Protein AF-A0A968P3X3-F1 (afdb_monomer_lite)

Structure (mmCIF, N/CA/C/O backbone):
data_AF-A0A968P3X3-F1
#
_entry.id   AF-A0A968P3X3-F1
#
loop_
_atom_site.group_PDB
_atom_site.id
_atom_site.type_symbol
_atom_site.label_atom_id
_atom_site.label_alt_id
_atom_site.label_comp_id
_atom_site.label_asym_id
_atom_site.label_entity_id
_atom_site.label_seq_id
_atom_site.pdbx_PDB_ins_code
_atom_site.Cartn_x
_atom_site.Cartn_y
_atom_site.Cartn_z
_atom_site.occupancy
_atom_site.B_iso_or_equiv
_atom_site.auth_seq_id
_atom_site.auth_comp_id
_atom_site.auth_asym_id
_atom_site.auth_atom_id
_atom_site.pdbx_PDB_model_num
ATOM 1 N N . MET A 1 1 ? -4.014 24.796 25.580 1.00 29.20 1 MET A N 1
ATOM 2 C CA . MET A 1 1 ? -2.713 25.352 26.048 1.00 29.20 1 MET A CA 1
ATOM 3 C C . MET A 1 1 ? -1.523 24.378 25.954 1.00 29.20 1 MET A C 1
ATOM 5 O O . MET A 1 1 ? -0.439 24.842 25.627 1.00 29.20 1 MET A O 1
ATOM 9 N N . LYS A 1 2 ? -1.678 23.054 26.153 1.00 25.55 2 LYS A N 1
ATOM 10 C CA . LYS A 1 2 ? -0.578 22.064 26.006 1.00 25.55 2 LYS A CA 1
ATOM 11 C C . LYS A 1 2 ? -0.037 21.890 24.564 1.00 25.55 2 LYS A C 1
ATOM 13 O O . LYS A 1 2 ? 1.116 21.506 24.402 1.00 25.55 2 LYS A O 1
ATOM 18 N N . LEU A 1 3 ? -0.814 22.246 23.532 1.00 26.03 3 LEU A N 1
ATOM 19 C CA . LEU A 1 3 ? -0.438 22.120 22.111 1.00 26.03 3 LEU A CA 1
ATOM 20 C C . LEU A 1 3 ? 0.582 23.180 21.625 1.00 26.03 3 LEU A C 1
ATOM 22 O O . LEU A 1 3 ? 1.377 22.905 20.737 1.00 26.03 3 LEU A O 1
ATOM 26 N N . MET A 1 4 ? 0.624 24.374 22.236 1.00 26.39 4 MET A N 1
ATOM 27 C CA . MET A 1 4 ? 1.489 25.488 21.788 1.00 26.39 4 MET A CA 1
ATOM 28 C C . MET A 1 4 ? 2.946 25.408 22.277 1.00 26.39 4 MET A C 1
ATOM 30 O O . MET A 1 4 ? 3.811 26.119 21.766 1.00 26.39 4 MET A O 1
ATOM 34 N N . ALA A 1 5 ? 3.244 24.560 23.266 1.00 27.91 5 ALA A N 1
ATOM 35 C CA . ALA A 1 5 ? 4.588 24.457 23.840 1.00 27.91 5 ALA A CA 1
ATOM 36 C C . ALA A 1 5 ? 5.529 23.532 23.041 1.00 27.91 5 ALA A C 1
ATOM 38 O O . ALA A 1 5 ? 6.745 23.649 23.173 1.00 27.91 5 ALA A O 1
ATOM 39 N N . LYS A 1 6 ? 4.998 22.647 22.181 1.00 31.48 6 LYS A N 1
ATOM 40 C CA . LYS A 1 6 ? 5.798 21.704 21.372 1.00 31.48 6 LYS A CA 1
ATOM 41 C C . LYS A 1 6 ? 6.185 22.247 19.982 1.00 31.48 6 LYS A C 1
ATOM 43 O O . LYS A 1 6 ? 7.176 21.802 19.415 1.00 31.48 6 LYS A O 1
ATOM 48 N N . THR A 1 7 ? 5.484 23.256 19.464 1.00 28.34 7 THR A N 1
ATOM 49 C CA . THR A 1 7 ? 5.625 23.775 18.085 1.00 28.34 7 THR A CA 1
ATOM 50 C C . THR A 1 7 ? 6.788 24.761 17.888 1.00 28.34 7 THR A C 1
ATOM 52 O O . THR A 1 7 ? 7.249 24.966 16.768 1.00 28.34 7 THR A O 1
ATOM 55 N N . LYS A 1 8 ? 7.320 25.356 18.967 1.00 26.55 8 LYS A N 1
ATOM 56 C CA . LYS A 1 8 ? 8.368 26.396 18.888 1.00 26.55 8 LYS A CA 1
ATOM 57 C C . LYS A 1 8 ? 9.772 25.885 18.535 1.00 26.55 8 LYS A C 1
ATOM 59 O O . LYS A 1 8 ? 10.577 26.674 18.054 1.00 26.55 8 LYS A O 1
ATOM 64 N N . ASN A 1 9 ? 10.064 24.594 18.707 1.00 30.27 9 ASN A N 1
ATOM 65 C CA . ASN A 1 9 ? 11.388 24.031 18.394 1.00 30.27 9 ASN A CA 1
ATOM 66 C C . ASN A 1 9 ? 11.574 23.650 16.911 1.00 30.27 9 ASN A C 1
ATOM 68 O O . ASN A 1 9 ? 12.706 23.448 16.481 1.00 30.27 9 ASN A O 1
ATOM 72 N N . LEU A 1 10 ? 10.497 23.593 16.118 1.00 28.67 10 LEU A N 1
ATOM 73 C CA . LEU A 1 10 ? 10.542 23.211 14.698 1.00 28.67 10 LEU A CA 1
ATOM 74 C C . LEU A 1 10 ? 10.865 24.404 13.771 1.00 28.67 10 LEU A C 1
ATOM 76 O O . LEU A 1 10 ? 11.484 24.244 12.723 1.00 28.67 10 LEU A O 1
ATOM 80 N N . ILE A 1 11 ? 10.486 25.618 14.184 1.00 30.67 11 ILE A N 1
ATOM 81 C CA . ILE A 1 11 ? 10.558 26.852 13.378 1.00 30.67 11 ILE A CA 1
ATOM 82 C C . ILE A 1 11 ? 12.001 27.383 13.264 1.00 30.67 11 ILE A C 1
ATOM 84 O O . ILE A 1 11 ? 12.372 27.979 12.256 1.00 30.67 11 ILE A O 1
ATOM 88 N N . SER A 1 12 ? 12.856 27.094 14.246 1.00 27.92 12 SER A N 1
ATOM 89 C CA . SER A 1 12 ? 14.247 27.570 14.288 1.00 27.92 12 SER A CA 1
ATOM 90 C C . SER A 1 12 ? 15.188 26.848 13.311 1.00 27.92 12 SER A C 1
ATOM 92 O O . SER A 1 12 ? 16.281 27.339 13.046 1.00 27.92 12 SER A O 1
ATOM 94 N N . ILE A 1 13 ? 14.779 25.695 12.767 1.00 30.72 13 ILE A N 1
ATOM 95 C CA . ILE A 1 13 ? 15.605 24.855 11.877 1.00 30.72 13 ILE A CA 1
ATOM 96 C C . ILE A 1 13 ? 15.323 25.156 10.389 1.00 30.72 13 ILE A C 1
ATOM 98 O O . ILE A 1 13 ? 16.181 24.941 9.537 1.00 30.72 13 ILE A O 1
ATOM 102 N N . LEU A 1 14 ? 14.160 25.736 10.070 1.00 27.94 14 LEU A N 1
ATOM 103 C CA . LEU A 1 14 ? 13.704 26.002 8.696 1.00 27.94 14 LEU A CA 1
ATOM 104 C C . LEU A 1 14 ? 14.182 27.348 8.112 1.00 27.94 14 LEU A C 1
ATOM 106 O O . LEU A 1 14 ? 14.112 27.553 6.903 1.00 27.94 14 LEU A O 1
ATOM 110 N N . GLY A 1 15 ? 14.721 28.251 8.937 1.00 26.06 15 GLY A N 1
ATOM 111 C CA . GLY A 1 15 ? 15.102 29.613 8.531 1.00 26.06 15 GLY A CA 1
ATOM 112 C C . GLY A 1 15 ? 16.437 29.769 7.786 1.00 26.06 15 GLY A C 1
ATOM 113 O O . GLY A 1 15 ? 16.803 30.892 7.457 1.00 26.06 15 GLY A O 1
ATOM 114 N N . ILE A 1 16 ? 17.189 28.693 7.524 1.00 26.80 16 ILE A N 1
ATOM 115 C CA . ILE A 1 16 ? 18.586 28.790 7.040 1.00 26.80 16 ILE A CA 1
ATOM 116 C C . ILE A 1 16 ? 18.739 28.525 5.522 1.00 26.80 16 ILE A C 1
ATOM 118 O O . ILE A 1 16 ? 19.801 28.779 4.960 1.00 26.80 16 ILE A O 1
ATOM 122 N N . CYS A 1 17 ? 17.694 28.102 4.800 1.00 24.89 17 CYS A N 1
ATOM 123 C CA . CYS A 1 17 ? 17.842 27.649 3.402 1.00 24.89 17 CYS A CA 1
ATOM 124 C C . CYS A 1 17 ? 17.421 28.625 2.286 1.00 24.89 17 CYS A C 1
ATOM 126 O O . CYS A 1 17 ? 17.538 28.262 1.118 1.00 24.89 17 CYS A O 1
ATOM 128 N N . LEU A 1 18 ? 16.967 29.848 2.573 1.00 28.47 18 LEU A N 1
ATOM 129 C CA . LEU A 1 18 ? 16.411 30.738 1.542 1.00 28.47 18 LEU A CA 1
ATOM 130 C C . LEU A 1 18 ? 17.135 32.080 1.466 1.00 28.47 18 LEU A C 1
ATOM 132 O O . LEU A 1 18 ? 16.742 33.042 2.109 1.00 28.47 18 LEU A O 1
ATOM 136 N N . CYS A 1 19 ? 18.176 32.134 0.635 1.00 24.89 19 CYS A N 1
ATOM 137 C CA . CYS A 1 19 ? 18.715 33.369 0.062 1.00 24.89 19 CYS A CA 1
ATOM 138 C C . CYS A 1 19 ? 19.560 33.015 -1.169 1.00 24.89 19 CYS A C 1
ATOM 140 O O . CYS A 1 19 ? 20.737 32.707 -1.004 1.00 24.89 19 CYS A O 1
ATOM 142 N N . SER A 1 20 ? 18.994 33.034 -2.388 1.00 28.23 20 SER A N 1
ATOM 143 C CA . SER A 1 20 ? 19.762 33.206 -3.641 1.00 28.23 20 SER A CA 1
ATOM 144 C C . SER A 1 20 ? 18.899 33.468 -4.894 1.00 28.23 20 SER A C 1
ATOM 146 O O . SER A 1 20 ? 18.450 32.540 -5.555 1.00 28.23 20 SER A O 1
ATOM 148 N N . VAL A 1 21 ? 18.859 34.753 -5.268 1.00 31.36 21 VAL A N 1
ATOM 149 C CA . VAL A 1 21 ? 19.080 35.303 -6.627 1.00 31.36 21 VAL A CA 1
ATOM 150 C C . VAL A 1 21 ? 17.912 35.375 -7.634 1.00 31.36 21 VAL A C 1
ATOM 152 O O . VAL A 1 21 ? 17.227 34.413 -7.957 1.00 31.36 21 VAL A O 1
ATOM 155 N N . ALA A 1 22 ? 17.785 36.586 -8.190 1.00 33.53 22 ALA A N 1
ATOM 156 C CA . ALA A 1 22 ? 16.725 37.129 -9.034 1.00 33.53 22 ALA A CA 1
ATOM 157 C C . ALA A 1 22 ? 17.089 37.268 -10.540 1.00 33.53 22 ALA A C 1
ATOM 159 O O . ALA A 1 22 ? 18.263 37.340 -10.891 1.00 33.53 22 ALA A O 1
ATOM 160 N N . GLY A 1 23 ? 16.057 37.452 -11.391 1.00 41.75 23 GLY A N 1
ATOM 161 C CA . GLY A 1 23 ? 16.029 38.397 -12.539 1.00 41.75 23 GLY A CA 1
ATOM 162 C C . GLY A 1 23 ? 16.369 37.922 -13.977 1.00 41.75 23 GLY A C 1
ATOM 163 O O . GLY A 1 23 ? 17.431 37.352 -14.209 1.00 41.75 23 GLY A O 1
ATOM 164 N N . ALA A 1 24 ? 15.485 38.199 -14.965 1.00 34.88 24 ALA A N 1
ATOM 165 C CA . ALA A 1 24 ? 15.772 38.821 -16.294 1.00 34.88 24 ALA A CA 1
ATOM 166 C C . ALA A 1 24 ? 14.557 38.819 -17.275 1.00 34.88 24 ALA A C 1
ATOM 168 O O . ALA A 1 24 ? 13.606 38.066 -17.081 1.00 34.88 24 ALA A O 1
ATOM 169 N N . GLN A 1 25 ? 14.622 39.693 -18.298 1.00 41.81 25 GLN A N 1
ATOM 170 C CA . GLN A 1 25 ? 13.571 40.218 -19.200 1.00 41.81 25 GLN A CA 1
ATOM 171 C C . GLN A 1 25 ? 13.428 39.499 -20.574 1.00 41.81 25 GLN A C 1
ATOM 173 O O . GLN A 1 25 ? 14.144 38.559 -20.883 1.00 41.81 25 GLN A O 1
ATOM 178 N N . THR A 1 26 ? 12.484 39.963 -21.408 1.00 38.75 26 THR A N 1
ATOM 179 C CA . THR A 1 26 ? 11.891 39.340 -22.617 1.00 38.75 26 THR A CA 1
ATOM 180 C C . THR A 1 26 ? 12.707 39.370 -23.929 1.00 38.75 26 THR A C 1
ATOM 182 O O . THR A 1 26 ? 12.153 39.058 -24.979 1.00 38.75 26 THR A O 1
ATOM 185 N N . SER A 1 27 ? 13.995 39.724 -23.931 1.00 46.78 27 SER A N 1
ATOM 186 C CA . SER A 1 27 ? 14.809 39.864 -25.162 1.00 46.78 27 SER A CA 1
ATOM 187 C C . SER A 1 27 ? 15.401 38.559 -25.722 1.00 46.78 27 SER A C 1
ATOM 189 O O . SER A 1 27 ? 16.080 38.584 -26.746 1.00 46.78 27 SER A O 1
ATOM 191 N N . ASP A 1 28 ? 15.178 37.418 -25.068 1.00 47.56 28 ASP A N 1
ATOM 192 C CA . ASP A 1 28 ? 16.050 36.245 -25.232 1.00 47.56 28 ASP A CA 1
ATOM 193 C C . ASP A 1 28 ? 15.560 35.191 -26.251 1.00 47.56 28 ASP A C 1
ATOM 195 O O . ASP A 1 28 ? 16.259 34.206 -26.483 1.00 47.56 28 ASP A O 1
ATOM 199 N N . PHE A 1 29 ? 14.410 35.387 -26.911 1.00 47.78 29 PHE A N 1
ATOM 200 C CA . PHE A 1 29 ? 13.773 34.363 -27.769 1.00 47.78 29 PHE A CA 1
ATOM 201 C C . PHE A 1 29 ? 13.954 34.534 -29.288 1.00 47.78 29 PHE A C 1
ATOM 203 O O . PHE A 1 29 ? 13.473 33.699 -30.051 1.00 47.78 29 PHE A O 1
ATOM 210 N N . THR A 1 30 ? 14.648 35.570 -29.756 1.00 53.41 30 THR A N 1
ATOM 211 C CA . THR A 1 30 ? 14.943 35.757 -31.188 1.00 53.41 30 THR A CA 1
ATOM 212 C C . THR A 1 30 ? 16.361 35.291 -31.534 1.00 53.41 30 THR A C 1
ATOM 214 O O . THR A 1 30 ? 17.272 35.516 -30.723 1.00 53.41 30 THR A O 1
ATOM 217 N N . PRO A 1 31 ? 16.579 34.656 -32.709 1.00 48.97 31 PRO A N 1
ATOM 218 C CA . PRO A 1 31 ? 17.920 34.432 -33.241 1.00 48.97 31 PRO A CA 1
ATOM 219 C C . PRO A 1 31 ? 18.643 35.769 -33.366 1.00 48.97 31 PRO A C 1
ATOM 221 O O . PRO A 1 31 ? 18.034 36.770 -33.752 1.00 48.97 31 PRO A O 1
ATOM 224 N N . LYS A 1 32 ? 19.918 35.802 -32.999 1.00 76.12 32 LYS A N 1
ATOM 225 C CA . LYS A 1 32 ? 20.750 36.993 -33.177 1.00 76.12 32 LYS A CA 1
ATOM 226 C C . LYS A 1 32 ? 21.296 37.021 -34.603 1.00 76.12 32 LYS A C 1
ATOM 228 O O . LYS A 1 32 ? 21.508 35.973 -35.208 1.00 76.12 32 LYS A O 1
ATOM 233 N N . ASP A 1 33 ? 21.546 38.214 -35.135 1.00 63.03 33 ASP A N 1
ATOM 234 C CA . ASP A 1 33 ? 22.160 38.350 -36.459 1.00 63.03 33 ASP A CA 1
ATOM 235 C C . ASP A 1 33 ? 23.529 37.652 -36.491 1.00 63.03 33 ASP A C 1
ATOM 237 O O . ASP A 1 33 ? 24.383 37.895 -35.635 1.00 63.03 33 ASP A O 1
ATOM 241 N N . GLY A 1 34 ? 23.717 36.767 -37.476 1.00 67.75 34 GLY A N 1
ATOM 242 C CA . GLY A 1 34 ? 24.931 35.961 -37.644 1.00 67.75 34 GLY A CA 1
ATOM 243 C C . GLY A 1 34 ? 25.016 34.706 -36.765 1.00 67.75 34 GLY A C 1
ATOM 244 O O . GLY A 1 34 ? 26.003 33.984 -36.867 1.00 67.75 34 GLY A O 1
ATOM 245 N N . GLU A 1 35 ? 24.010 34.427 -35.929 1.00 61.94 35 GLU A N 1
ATOM 246 C CA . GLU A 1 35 ? 23.937 33.194 -35.134 1.00 61.94 35 GLU A CA 1
ATOM 247 C C . GLU A 1 35 ? 23.665 31.999 -36.061 1.00 61.94 35 GLU A C 1
ATOM 249 O O . GLU A 1 35 ? 22.696 31.991 -36.827 1.00 61.94 35 GLU A O 1
ATOM 254 N N . THR A 1 36 ? 24.521 30.977 -36.007 1.00 69.50 36 THR A N 1
ATOM 255 C CA . THR A 1 36 ? 24.268 29.728 -36.736 1.00 69.50 36 THR A CA 1
ATOM 256 C C . THR A 1 36 ? 23.123 28.955 -36.076 1.00 69.50 36 THR A C 1
ATOM 258 O O . THR A 1 36 ? 22.856 29.090 -34.880 1.00 69.50 36 THR A O 1
ATOM 261 N N . LEU A 1 37 ? 22.443 28.090 -36.836 1.00 44.25 37 LEU A N 1
ATOM 262 C CA . LEU A 1 37 ? 21.302 27.315 -36.325 1.00 44.25 37 LEU A CA 1
ATOM 263 C C . LEU A 1 37 ? 21.666 26.490 -35.071 1.00 44.25 37 LEU A C 1
ATOM 265 O O . LEU A 1 37 ? 20.852 26.340 -34.160 1.00 44.25 37 LEU A O 1
ATOM 269 N N . LYS A 1 38 ? 22.908 25.998 -34.994 1.00 52.53 38 LYS A N 1
ATOM 270 C CA . LYS A 1 38 ? 23.425 25.228 -33.857 1.00 52.53 38 LYS A CA 1
ATOM 271 C C . LYS A 1 38 ? 23.528 26.074 -32.581 1.00 52.53 38 LYS A C 1
ATOM 273 O O . LYS A 1 38 ? 23.023 25.670 -31.539 1.00 52.53 38 LYS A O 1
ATOM 278 N N . GLU A 1 39 ? 24.099 27.271 -32.681 1.00 61.31 39 GLU A N 1
ATOM 279 C CA . GLU A 1 39 ? 24.299 28.185 -31.545 1.00 61.31 39 GLU A CA 1
ATOM 280 C C . GLU A 1 39 ? 22.970 28.684 -30.959 1.00 61.31 39 GLU A C 1
ATOM 282 O O . GLU A 1 39 ? 22.815 28.768 -29.738 1.00 61.31 39 GLU A O 1
ATOM 287 N N . PHE A 1 40 ? 21.976 28.927 -31.820 1.00 55.28 40 PHE A N 1
ATOM 288 C CA . PHE A 1 40 ? 20.626 29.294 -31.391 1.00 55.28 40 PHE A CA 1
ATOM 289 C C . PHE A 1 40 ? 19.944 28.176 -30.584 1.00 55.28 40 PHE A C 1
ATOM 291 O O . PHE A 1 40 ? 19.268 28.439 -29.584 1.00 55.28 40 PHE A O 1
ATOM 298 N N . THR A 1 41 ? 20.152 26.922 -30.990 1.00 48.94 41 THR A N 1
ATOM 299 C CA . THR A 1 41 ? 19.518 25.750 -30.369 1.00 48.94 41 THR A CA 1
ATOM 300 C C . THR A 1 41 ? 20.113 25.463 -28.982 1.00 48.94 41 THR A C 1
ATOM 302 O O . THR A 1 41 ? 19.363 25.310 -28.015 1.00 48.94 41 THR A O 1
ATOM 305 N N . ASP A 1 42 ? 21.442 25.532 -28.840 1.00 61.44 42 ASP A N 1
ATOM 306 C CA . ASP A 1 42 ? 22.152 25.343 -27.560 1.00 61.44 42 ASP A CA 1
ATOM 307 C C . ASP A 1 42 ? 21.765 26.412 -26.505 1.00 61.44 42 ASP A C 1
ATOM 309 O O . ASP A 1 42 ? 21.684 26.159 -25.293 1.00 61.44 42 ASP A O 1
ATOM 313 N N . ARG A 1 43 ? 21.459 27.635 -26.956 1.00 71.62 43 ARG A N 1
ATOM 314 C CA . ARG A 1 43 ? 21.023 28.752 -26.101 1.00 71.62 43 ARG A CA 1
ATOM 315 C C . ARG A 1 43 ? 19.601 28.573 -25.559 1.00 71.62 43 ARG A C 1
ATOM 317 O O . ARG A 1 43 ? 19.332 28.901 -24.398 1.00 71.62 43 ARG A O 1
ATOM 324 N N . LEU A 1 44 ? 18.684 28.047 -26.367 1.00 51.72 44 LEU A N 1
ATOM 325 C CA . LEU A 1 44 ? 17.304 27.797 -25.939 1.00 51.72 44 LEU A CA 1
ATOM 326 C C . LEU A 1 44 ? 17.222 26.672 -24.896 1.00 51.72 44 LEU A C 1
ATOM 328 O O . LEU A 1 44 ? 16.481 26.798 -23.915 1.00 51.72 44 LEU A O 1
ATOM 332 N N . GLU A 1 45 ? 18.024 25.615 -25.046 1.00 53.88 45 GLU A N 1
ATOM 333 C CA . GLU A 1 45 ? 18.028 24.480 -24.113 1.00 53.88 45 GLU A CA 1
ATOM 334 C C . GLU A 1 45 ? 18.535 24.843 -22.709 1.00 53.88 45 GLU A C 1
ATOM 336 O O . GLU A 1 45 ? 17.999 24.355 -21.707 1.00 53.88 45 GLU A O 1
ATOM 341 N N . SER A 1 46 ? 19.522 25.738 -22.614 1.00 58.47 46 SER A N 1
ATOM 342 C CA . SER A 1 46 ? 20.095 26.183 -21.334 1.00 58.47 46 SER A CA 1
ATOM 343 C C . SER A 1 46 ? 19.200 27.173 -20.574 1.00 58.47 46 SER A C 1
ATOM 345 O O . SER A 1 46 ? 19.186 27.182 -19.341 1.00 58.47 46 SER A O 1
ATOM 347 N N . THR A 1 47 ? 18.393 27.965 -21.284 1.00 53.78 47 THR A N 1
ATOM 348 C CA . THR A 1 47 ? 17.581 29.041 -20.687 1.00 53.78 47 THR A CA 1
ATOM 349 C C . THR A 1 47 ? 16.196 28.555 -20.223 1.00 53.78 47 THR A C 1
ATOM 351 O O . THR A 1 47 ? 15.648 29.070 -19.243 1.00 53.78 47 THR A O 1
ATOM 354 N N . GLY A 1 48 ? 15.639 27.519 -20.866 1.00 46.47 48 GLY A N 1
ATOM 355 C CA . GLY A 1 48 ? 14.278 27.027 -20.607 1.00 46.47 48 GLY A CA 1
ATOM 356 C C . GLY A 1 48 ? 14.075 26.234 -19.305 1.00 46.47 48 GLY A C 1
ATOM 357 O O . GLY A 1 48 ? 12.991 26.282 -18.725 1.00 46.47 48 GLY A O 1
ATOM 358 N N . LYS A 1 49 ? 15.090 25.520 -18.797 1.00 51.03 49 LYS A N 1
ATOM 359 C CA . LYS A 1 49 ? 14.911 24.557 -17.683 1.00 51.03 49 LYS A CA 1
ATOM 360 C C . LYS A 1 49 ? 15.054 25.152 -16.274 1.00 51.03 49 LYS A C 1
ATOM 362 O O . LYS A 1 49 ? 14.515 24.586 -15.327 1.00 51.03 49 LYS A O 1
ATOM 367 N N . ALA A 1 50 ? 15.736 26.287 -16.114 1.00 48.12 50 ALA A N 1
ATOM 368 C CA . ALA A 1 50 ? 16.117 26.799 -14.789 1.00 48.12 50 ALA A CA 1
ATOM 369 C C . ALA A 1 50 ? 15.210 27.919 -14.237 1.00 48.12 50 ALA A C 1
ATOM 371 O O . ALA A 1 50 ? 15.063 28.043 -13.024 1.00 48.12 50 ALA A O 1
ATOM 372 N N . LYS A 1 51 ? 14.579 28.736 -15.094 1.00 46.03 51 LYS A N 1
ATOM 373 C CA . LYS A 1 51 ? 13.921 29.990 -14.661 1.00 46.03 51 LYS A CA 1
ATOM 374 C C . LYS A 1 51 ? 12.397 29.919 -14.483 1.00 46.03 51 LYS A C 1
ATOM 376 O O . LYS A 1 51 ? 11.846 30.716 -13.727 1.00 46.03 51 LYS A O 1
ATOM 381 N N . ALA A 1 52 ? 11.706 28.960 -15.106 1.00 48.12 52 ALA A N 1
ATOM 382 C CA . ALA A 1 52 ? 10.237 28.890 -15.073 1.00 48.12 52 ALA A CA 1
ATOM 383 C C . ALA A 1 52 ? 9.654 28.403 -13.728 1.00 48.12 52 ALA A C 1
ATOM 385 O O . ALA A 1 52 ? 8.540 28.771 -13.367 1.00 48.12 52 ALA A O 1
ATOM 386 N N . LYS A 1 53 ? 10.401 27.599 -12.961 1.00 50.62 53 LYS A N 1
ATOM 387 C CA . LYS A 1 53 ? 9.880 26.913 -11.764 1.00 50.62 53 LYS A CA 1
ATOM 388 C C . LYS A 1 53 ? 10.054 27.702 -10.454 1.00 50.62 53 LYS A C 1
ATOM 390 O O . LYS A 1 53 ? 9.333 27.455 -9.494 1.00 50.62 53 LYS A O 1
ATOM 395 N N . ALA A 1 54 ? 10.979 28.664 -10.409 1.00 48.28 54 ALA A N 1
ATOM 396 C CA . ALA A 1 54 ? 11.297 29.419 -9.191 1.00 48.28 54 ALA A CA 1
ATOM 397 C C . ALA A 1 54 ? 10.417 30.675 -9.010 1.00 48.28 54 ALA A C 1
ATOM 399 O O . ALA A 1 54 ? 9.831 30.869 -7.948 1.00 48.28 54 ALA A O 1
ATOM 400 N N . ASN A 1 55 ? 10.234 31.479 -10.068 1.00 48.22 55 ASN A N 1
ATOM 401 C CA . ASN A 1 55 ? 9.529 32.771 -9.986 1.00 48.22 55 ASN A CA 1
ATOM 402 C C . ASN A 1 55 ? 8.001 32.659 -9.824 1.00 48.22 55 ASN A C 1
ATOM 404 O O . ASN A 1 55 ? 7.373 33.562 -9.272 1.00 48.22 55 ASN A O 1
ATOM 408 N N . ALA A 1 56 ? 7.387 31.572 -10.300 1.00 55.06 56 ALA A N 1
ATOM 409 C CA . ALA A 1 56 ? 5.953 31.338 -10.112 1.00 55.06 56 ALA A CA 1
ATOM 410 C C . ALA A 1 56 ? 5.620 31.024 -8.642 1.00 55.06 56 ALA A C 1
ATOM 412 O O . ALA A 1 56 ? 4.589 31.454 -8.129 1.00 55.06 56 ALA A O 1
ATOM 413 N N . THR A 1 57 ? 6.524 30.328 -7.953 1.00 54.00 57 THR A N 1
ATOM 414 C CA . THR A 1 57 ? 6.296 29.807 -6.603 1.00 54.00 57 THR A CA 1
ATOM 415 C C . THR A 1 57 ? 6.360 30.923 -5.556 1.00 54.00 57 THR A C 1
ATOM 417 O O . THR A 1 57 ? 5.414 31.085 -4.789 1.00 54.00 57 THR A O 1
ATOM 420 N N . GLU A 1 58 ? 7.394 31.772 -5.585 1.00 57.34 58 GLU A N 1
ATOM 421 C CA . GLU A 1 58 ? 7.603 32.847 -4.596 1.00 57.34 58 GLU A CA 1
ATOM 422 C C . GLU A 1 58 ? 6.542 33.959 -4.674 1.00 57.34 58 GLU A C 1
ATOM 424 O O . GLU A 1 58 ? 5.991 34.386 -3.656 1.00 57.34 58 GLU A O 1
ATOM 429 N N . LYS A 1 59 ? 6.179 34.391 -5.890 1.00 66.88 59 LYS A N 1
ATOM 430 C CA . LYS A 1 59 ? 5.144 35.417 -6.084 1.00 66.88 59 LYS A CA 1
ATOM 431 C C . LYS A 1 59 ? 3.756 34.905 -5.693 1.00 66.88 59 LYS A C 1
ATOM 433 O O . LYS A 1 59 ? 2.966 35.674 -5.149 1.00 66.88 59 LYS A O 1
ATOM 438 N N . SER A 1 60 ? 3.480 33.614 -5.913 1.00 67.19 60 SER A N 1
ATOM 439 C CA . SER A 1 60 ? 2.240 32.992 -5.437 1.00 67.19 60 SER A CA 1
ATOM 440 C C . SER A 1 60 ? 2.180 32.931 -3.909 1.00 67.19 60 SER A C 1
ATOM 442 O O . SER A 1 60 ? 1.118 33.162 -3.340 1.00 67.19 60 SER A O 1
ATOM 444 N N . LEU A 1 61 ? 3.315 32.690 -3.240 1.00 63.38 61 LEU A N 1
ATOM 445 C CA . LEU A 1 61 ? 3.372 32.521 -1.790 1.00 63.38 61 LEU A CA 1
ATOM 446 C C . LEU A 1 61 ? 3.133 33.849 -1.055 1.00 63.38 61 LEU A C 1
ATOM 448 O O . LEU A 1 61 ? 2.273 33.921 -0.182 1.00 63.38 61 LEU A O 1
ATOM 452 N N . ASN A 1 62 ? 3.808 34.927 -1.468 1.00 71.50 62 ASN A N 1
ATOM 453 C CA . ASN A 1 62 ? 3.642 36.247 -0.842 1.00 71.50 62 ASN A CA 1
ATOM 454 C C . ASN A 1 62 ? 2.244 36.845 -1.088 1.00 71.50 62 ASN A C 1
ATOM 456 O O . ASN A 1 62 ? 1.646 37.410 -0.175 1.00 71.50 62 ASN A O 1
ATOM 460 N N . GLN A 1 63 ? 1.677 36.662 -2.288 1.00 74.12 63 GLN A N 1
ATOM 461 C CA . GLN A 1 63 ? 0.305 37.100 -2.582 1.00 74.12 63 GLN A CA 1
ATOM 462 C C . GLN A 1 63 ? -0.753 36.301 -1.812 1.00 74.12 63 GLN A C 1
ATOM 464 O O . GLN A 1 63 ? -1.806 36.844 -1.475 1.00 74.12 63 GLN A O 1
ATOM 469 N N . LYS A 1 64 ? -0.494 35.017 -1.534 1.00 64.56 64 LYS A N 1
ATOM 470 C CA . LYS A 1 64 ? -1.346 34.205 -0.661 1.00 64.56 64 LYS A CA 1
ATOM 471 C C . LYS A 1 64 ? -1.277 34.715 0.782 1.00 64.56 64 LYS A C 1
ATOM 473 O O . LYS A 1 64 ? -2.325 35.009 1.347 1.00 64.56 64 LYS A O 1
ATOM 478 N N . LEU A 1 65 ? -0.079 34.917 1.338 1.00 66.38 65 LEU A N 1
ATOM 479 C CA . LEU A 1 65 ? 0.104 35.386 2.722 1.00 66.38 65 LEU A CA 1
ATOM 480 C C . LEU A 1 65 ? -0.608 36.723 3.014 1.00 66.38 65 LEU A C 1
ATOM 482 O O . LEU A 1 65 ? -1.258 36.851 4.050 1.00 66.38 65 LEU A O 1
ATOM 486 N N . GLU A 1 66 ? -0.564 37.697 2.097 1.00 73.06 66 GLU A N 1
ATOM 487 C CA . GLU A 1 66 ? -1.296 38.969 2.254 1.00 73.06 66 GLU A CA 1
ATOM 488 C C . GLU A 1 66 ? -2.823 38.813 2.148 1.00 73.06 66 GLU A C 1
ATOM 490 O O . GLU A 1 66 ? -3.566 39.463 2.891 1.00 73.06 66 GLU A O 1
ATOM 495 N N . LYS A 1 67 ? -3.317 37.934 1.261 1.00 68.88 67 LYS A N 1
ATOM 496 C CA . LYS A 1 67 ? -4.755 37.622 1.177 1.00 68.88 67 LYS A CA 1
ATOM 497 C C . LYS A 1 67 ? -5.266 36.990 2.465 1.00 68.88 67 LYS A C 1
ATOM 499 O O . LYS A 1 67 ? -6.335 37.354 2.934 1.00 68.88 67 LYS A O 1
ATOM 504 N N . ILE A 1 68 ? -4.481 36.100 3.058 1.00 60.19 68 ILE A N 1
ATOM 505 C CA . ILE A 1 68 ? -4.837 35.397 4.293 1.00 60.19 68 ILE A CA 1
ATOM 506 C C . ILE A 1 68 ? -4.901 36.372 5.471 1.00 60.19 68 ILE A C 1
ATOM 508 O O . ILE A 1 68 ? -5.838 36.322 6.259 1.00 60.19 68 ILE A O 1
ATOM 512 N N . ALA A 1 69 ? -3.960 37.316 5.558 1.00 63.66 69 ALA A N 1
ATOM 513 C CA . ALA A 1 69 ? -3.958 38.333 6.611 1.00 63.66 69 ALA A CA 1
ATOM 514 C C . ALA A 1 69 ? -5.157 39.303 6.545 1.00 63.66 69 ALA A C 1
ATOM 516 O O . ALA A 1 69 ? -5.413 40.026 7.508 1.00 63.66 69 ALA A O 1
ATOM 517 N N . THR A 1 70 ? -5.875 39.348 5.418 1.00 71.19 70 THR A N 1
ATOM 518 C CA . THR A 1 70 ? -6.955 40.313 5.161 1.00 71.19 70 THR A CA 1
ATOM 519 C C . THR A 1 70 ? -8.334 39.675 4.991 1.00 71.19 70 THR A C 1
ATOM 521 O O . THR A 1 70 ? -9.322 40.407 4.914 1.00 71.19 70 THR A O 1
ATOM 524 N N . GLN A 1 71 ? -8.438 38.341 4.965 1.00 58.97 71 GLN A N 1
ATOM 525 C CA . GLN A 1 71 ? -9.705 37.643 4.763 1.00 58.97 71 GLN A CA 1
ATOM 526 C C . GLN A 1 71 ? -10.446 37.469 6.105 1.00 58.97 71 GLN A C 1
ATOM 528 O O . GLN A 1 71 ? -9.939 36.798 7.002 1.00 58.97 71 GLN A O 1
ATOM 533 N N . PRO A 1 72 ? -11.635 38.073 6.288 1.00 52.84 72 PRO A N 1
ATOM 534 C CA . PRO A 1 72 ? -12.417 37.887 7.504 1.00 52.84 72 PRO A CA 1
ATOM 535 C C . PRO A 1 72 ? -12.985 36.463 7.545 1.00 52.84 72 PRO A C 1
ATOM 537 O O . PRO A 1 72 ? -13.756 36.077 6.661 1.00 52.84 72 PRO A O 1
ATOM 540 N N . SER A 1 73 ? -12.638 35.692 8.578 1.00 49.34 73 SER A N 1
ATOM 541 C CA . SER A 1 73 ? -13.223 34.375 8.831 1.00 49.34 73 SER A CA 1
ATOM 542 C C . SER A 1 73 ? -14.708 34.540 9.157 1.00 49.34 73 SER A C 1
ATOM 544 O O . SER A 1 73 ? -15.104 35.010 10.224 1.00 49.34 73 SER A O 1
ATOM 546 N N . THR A 1 74 ? -15.564 34.214 8.192 1.00 51.78 74 THR A N 1
ATOM 547 C CA . THR A 1 74 ? -17.008 34.118 8.420 1.00 51.78 74 THR A CA 1
ATOM 548 C C . THR A 1 74 ? -17.320 32.644 8.663 1.00 51.78 74 THR A C 1
ATOM 550 O O . THR A 1 74 ? -17.187 31.846 7.733 1.00 51.78 74 THR A O 1
ATOM 553 N N . PRO A 1 75 ? -17.693 32.238 9.893 1.00 48.88 75 PRO A N 1
ATOM 554 C CA . PRO A 1 75 ? -17.939 30.836 10.198 1.00 48.88 75 PRO A CA 1
ATOM 555 C C . PRO A 1 75 ? -19.166 30.365 9.414 1.00 48.88 75 PRO A C 1
ATOM 557 O O . PRO A 1 75 ? -20.305 30.722 9.718 1.00 48.88 75 PRO A O 1
ATOM 560 N N . THR A 1 76 ? -18.933 29.575 8.368 1.00 52.62 76 THR A N 1
ATOM 561 C CA . THR A 1 76 ? -19.999 29.021 7.527 1.00 52.62 76 THR A CA 1
ATOM 562 C C . THR A 1 76 ? -20.499 27.733 8.184 1.00 52.62 76 THR A C 1
ATOM 564 O O . THR A 1 76 ? -20.112 26.630 7.822 1.00 52.62 76 THR A O 1
ATOM 567 N N . ALA A 1 77 ? -21.317 27.873 9.228 1.00 49.53 77 ALA A N 1
ATOM 568 C CA . ALA A 1 77 ? -21.681 26.784 10.144 1.00 49.53 77 ALA A CA 1
ATOM 569 C C . ALA A 1 77 ? -22.783 25.818 9.643 1.00 49.53 77 ALA A C 1
ATOM 571 O O . ALA A 1 77 ? -23.398 25.130 10.451 1.00 49.53 77 ALA A O 1
ATOM 572 N N . THR A 1 78 ? -23.082 25.752 8.341 1.00 62.56 78 THR A N 1
ATOM 573 C CA . THR A 1 78 ? -24.236 24.976 7.819 1.00 62.56 78 THR A CA 1
ATOM 574 C C . THR A 1 78 ? -23.874 23.730 7.008 1.00 62.56 78 THR A C 1
ATOM 576 O O . THR A 1 78 ? -24.766 23.057 6.495 1.00 62.56 78 THR A O 1
ATOM 579 N N . GLY A 1 79 ? -22.591 23.386 6.903 1.00 72.62 79 GLY A N 1
ATOM 580 C CA . GLY A 1 79 ? -22.137 22.219 6.150 1.00 72.62 79 GLY A CA 1
ATOM 581 C C . GLY A 1 79 ? -22.011 20.921 6.973 1.00 72.62 79 GLY A C 1
ATOM 582 O O . GLY A 1 79 ? -21.931 20.942 8.206 1.00 72.62 79 GLY A O 1
ATOM 583 N N . GLY A 1 80 ? -21.985 19.773 6.280 1.00 82.31 80 GLY A N 1
ATOM 584 C CA . GLY A 1 80 ? -21.686 18.455 6.865 1.00 82.31 80 GLY A CA 1
ATOM 585 C C . GLY A 1 80 ? -20.290 18.388 7.503 1.00 82.31 80 GLY A C 1
ATOM 586 O O . GLY A 1 80 ? -19.471 19.284 7.292 1.00 82.31 80 GLY A O 1
ATOM 587 N N . PHE A 1 81 ? -20.010 17.338 8.283 1.00 85.38 81 PHE A N 1
ATOM 588 C CA . PHE A 1 81 ? -18.769 17.186 9.064 1.00 85.38 81 PHE A CA 1
ATOM 589 C C . PHE A 1 81 ? -17.500 17.551 8.275 1.00 85.38 81 PHE A C 1
ATOM 591 O O . PHE A 1 81 ? -16.792 18.485 8.656 1.00 85.38 81 PHE A O 1
ATOM 598 N N . GLY A 1 82 ? -17.274 16.905 7.124 1.00 80.44 82 GLY A N 1
ATOM 599 C CA . GLY A 1 82 ? -16.107 17.165 6.278 1.00 80.44 82 GLY A CA 1
ATOM 600 C C . GLY A 1 82 ? -15.949 18.636 5.887 1.00 80.44 82 GLY A C 1
ATOM 601 O O . GLY A 1 82 ? -14.857 19.178 5.990 1.00 80.44 82 GLY A O 1
ATOM 602 N N . SER A 1 83 ? -17.043 19.324 5.553 1.00 82.12 83 SER A N 1
ATOM 603 C CA . SER A 1 83 ? -16.993 20.749 5.193 1.00 82.12 83 SER A CA 1
ATOM 604 C C . SER A 1 83 ? -16.719 21.684 6.378 1.00 82.12 83 SER A C 1
ATOM 606 O O . SER A 1 83 ? -16.103 22.732 6.191 1.00 82.12 83 SER A O 1
ATOM 608 N N . ARG A 1 84 ? -17.122 21.321 7.608 1.00 83.88 84 ARG A N 1
ATOM 609 C CA . ARG A 1 84 ? -16.773 22.097 8.815 1.00 83.88 84 ARG A CA 1
ATOM 610 C C . ARG A 1 84 ? -15.286 21.991 9.128 1.00 83.88 84 ARG A C 1
ATOM 612 O O . ARG A 1 84 ? -14.652 23.000 9.445 1.00 83.88 84 ARG A O 1
ATOM 619 N N . ILE A 1 85 ? -14.735 20.783 9.009 1.00 82.88 85 ILE A N 1
ATOM 620 C CA . ILE A 1 85 ? -13.301 20.535 9.168 1.00 82.88 85 ILE A CA 1
ATOM 621 C C . ILE A 1 85 ? -12.520 21.224 8.052 1.00 82.88 85 ILE A C 1
ATOM 623 O O . ILE A 1 85 ? -11.562 21.924 8.347 1.00 82.88 85 ILE A O 1
ATOM 627 N N . GLU A 1 86 ? -12.943 21.106 6.794 1.00 80.25 86 GLU A N 1
ATOM 628 C CA . GLU A 1 86 ? -12.295 21.768 5.656 1.00 80.25 86 GLU A CA 1
ATOM 629 C C . GLU A 1 86 ? -12.330 23.296 5.785 1.00 80.25 86 GLU A C 1
ATOM 631 O O . GLU A 1 86 ? -11.318 23.951 5.550 1.00 80.25 86 GLU A O 1
ATOM 636 N N . GLY A 1 87 ? -13.451 23.870 6.234 1.00 81.75 87 GLY A N 1
ATOM 637 C CA . GLY A 1 87 ? -13.552 25.299 6.536 1.00 81.75 87 GLY A CA 1
ATOM 638 C C . GLY A 1 87 ? -12.599 25.720 7.656 1.00 81.75 87 GLY A C 1
ATOM 639 O O . GLY A 1 87 ? -11.844 26.674 7.494 1.00 81.75 87 GLY A O 1
ATOM 640 N N . SER A 1 88 ? -12.561 24.953 8.751 1.00 83.00 88 SER A N 1
ATOM 641 C CA . SER A 1 88 ? -11.626 25.193 9.859 1.00 83.00 88 SER A CA 1
ATOM 642 C C . SER A 1 88 ? -10.175 25.079 9.400 1.00 83.00 88 SER A C 1
ATOM 644 O O . SER A 1 88 ? -9.350 25.919 9.740 1.00 83.00 88 SER A O 1
ATOM 646 N N . LEU A 1 89 ? -9.854 24.058 8.601 1.00 81.06 89 LEU A N 1
ATOM 647 C CA . LEU A 1 89 ? -8.533 23.875 8.024 1.00 81.06 89 LEU A CA 1
ATOM 648 C C . LEU A 1 89 ? -8.201 25.062 7.131 1.00 81.06 89 LEU A C 1
ATOM 650 O O . LEU A 1 89 ? -7.157 25.650 7.343 1.00 81.06 89 LEU A O 1
ATOM 654 N N . THR A 1 90 ? -9.074 25.486 6.222 1.00 79.94 90 THR A N 1
ATOM 655 C CA . THR A 1 90 ? -8.836 26.626 5.316 1.00 79.94 90 THR A CA 1
ATOM 656 C C . THR A 1 90 ? -8.405 27.897 6.051 1.00 79.94 90 THR A C 1
ATOM 658 O O . THR A 1 90 ? -7.553 28.627 5.546 1.00 79.94 90 THR A O 1
ATOM 661 N N . ASP A 1 91 ? -8.898 28.122 7.269 1.00 79.19 91 ASP A N 1
ATOM 662 C CA . ASP A 1 91 ? -8.490 29.260 8.096 1.00 79.19 91 ASP A CA 1
ATOM 663 C C . ASP A 1 91 ? -7.053 29.125 8.658 1.00 79.19 91 ASP A C 1
ATOM 665 O O . ASP A 1 91 ? -6.370 30.129 8.873 1.00 79.19 91 ASP A O 1
ATOM 669 N N . PHE A 1 92 ? -6.553 27.900 8.867 1.00 76.50 92 PHE A N 1
ATOM 670 C CA . PHE A 1 92 ? -5.208 27.613 9.401 1.00 76.50 92 PHE A CA 1
ATOM 671 C C . PHE A 1 92 ? -4.182 27.155 8.347 1.00 76.50 92 PHE A C 1
ATOM 673 O O . PHE A 1 92 ? -2.981 27.374 8.530 1.00 76.50 92 PHE A O 1
ATOM 680 N N . LEU A 1 93 ? -4.636 26.546 7.248 1.00 73.69 93 LEU A N 1
ATOM 681 C CA . LEU A 1 93 ? -3.856 26.008 6.130 1.00 73.69 93 LEU A CA 1
ATOM 682 C C . LEU A 1 93 ? -2.854 27.002 5.561 1.00 73.69 93 LEU A C 1
ATOM 684 O O . LEU A 1 93 ? -1.708 26.611 5.401 1.00 73.69 93 LEU A O 1
ATOM 688 N N . PRO A 1 94 ? -3.176 28.290 5.383 1.00 78.00 94 PRO A N 1
ATOM 689 C CA . PRO A 1 94 ? -2.205 29.299 4.986 1.00 78.00 94 PRO A CA 1
ATOM 690 C C . PRO A 1 94 ? -0.847 29.276 5.690 1.00 78.00 94 PRO A C 1
ATOM 692 O O . PRO A 1 94 ? 0.180 29.579 5.083 1.00 78.00 94 PRO A O 1
ATOM 695 N N . LEU A 1 95 ? -0.833 28.935 6.982 1.00 72.75 95 LEU A N 1
ATOM 696 C CA . LEU A 1 95 ? 0.380 28.875 7.796 1.00 72.75 95 LEU A CA 1
ATOM 697 C C . LEU A 1 95 ? 1.149 27.558 7.609 1.00 72.75 95 LEU A C 1
ATOM 699 O O . LEU A 1 95 ? 2.320 27.477 7.974 1.00 72.75 95 LEU A O 1
ATOM 703 N N . PHE A 1 96 ? 0.499 26.547 7.035 1.00 77.12 96 PHE A N 1
ATOM 704 C CA . PHE A 1 96 ? 0.994 25.188 6.823 1.00 77.12 96 PHE A CA 1
ATOM 705 C C . PHE A 1 96 ? 0.945 24.736 5.352 1.00 77.12 96 PHE A C 1
ATOM 707 O O . PHE A 1 96 ? 1.305 23.599 5.067 1.00 77.12 96 PHE A O 1
ATOM 714 N N . ASP A 1 97 ? 0.582 25.614 4.414 1.00 76.00 97 ASP A N 1
ATOM 715 C CA . ASP A 1 97 ? 0.427 25.340 2.975 1.00 76.00 97 ASP A CA 1
ATOM 716 C C . ASP A 1 97 ? 1.722 24.800 2.346 1.00 76.00 97 ASP A C 1
ATOM 718 O O . ASP A 1 97 ? 1.695 24.108 1.336 1.00 76.00 97 ASP A O 1
ATOM 722 N N . PHE A 1 98 ? 2.880 25.110 2.938 1.00 75.56 98 PHE A N 1
ATOM 723 C CA . PHE A 1 98 ? 4.175 24.582 2.496 1.00 75.56 98 PHE A CA 1
ATOM 724 C C . PHE A 1 98 ? 4.436 23.141 2.960 1.00 75.56 98 PHE A C 1
ATOM 726 O O . PHE A 1 98 ? 5.339 22.486 2.443 1.00 75.56 98 PHE A O 1
ATOM 733 N N . ALA A 1 99 ? 3.714 22.685 3.983 1.00 85.38 99 ALA A N 1
ATOM 734 C CA . ALA A 1 99 ? 3.888 21.391 4.625 1.00 85.38 99 ALA A CA 1
ATOM 735 C C . ALA A 1 99 ? 2.759 20.415 4.286 1.00 85.38 99 ALA A C 1
ATOM 737 O O . ALA A 1 99 ? 2.963 19.216 4.436 1.00 85.38 99 ALA A O 1
ATOM 738 N N . ILE A 1 100 ? 1.593 20.893 3.850 1.00 87.94 100 ILE A N 1
ATOM 739 C CA . ILE A 1 100 ? 0.438 20.064 3.495 1.00 87.94 100 ILE A CA 1
ATOM 740 C C . ILE A 1 100 ? 0.455 19.829 1.986 1.00 87.94 100 ILE A C 1
ATOM 742 O O . ILE A 1 100 ? 0.468 20.771 1.203 1.00 87.94 100 ILE A O 1
ATOM 746 N N . ASP A 1 101 ? 0.505 18.559 1.594 1.00 88.81 101 ASP A N 1
ATOM 747 C CA . ASP A 1 101 ? 0.552 18.128 0.194 1.00 88.81 101 ASP A CA 1
ATOM 748 C C . ASP A 1 101 ? -0.858 17.937 -0.374 1.00 88.81 101 ASP A C 1
ATOM 750 O O . ASP A 1 101 ? -1.168 18.405 -1.469 1.00 88.81 101 ASP A O 1
ATOM 754 N N . ALA A 1 102 ? -1.737 17.292 0.398 1.00 89.88 102 ALA A N 1
ATOM 755 C CA . ALA A 1 102 ? -3.101 16.999 -0.020 1.00 89.88 102 ALA A CA 1
ATOM 756 C C . ALA A 1 102 ? -4.069 16.976 1.167 1.00 89.88 102 ALA A C 1
ATOM 758 O O . ALA A 1 102 ? -3.696 16.636 2.293 1.00 89.88 102 ALA A O 1
ATOM 759 N N . ILE A 1 103 ? -5.326 17.316 0.892 1.00 90.06 103 ILE A N 1
ATOM 760 C CA . ILE A 1 103 ? -6.449 17.161 1.815 1.00 90.06 103 ILE A CA 1
ATOM 761 C C . ILE A 1 103 ? -7.516 16.385 1.066 1.00 90.06 103 ILE A C 1
ATOM 763 O O . ILE A 1 103 ? -8.054 16.872 0.074 1.00 90.06 103 ILE A O 1
ATOM 767 N N . ASP A 1 104 ? -7.800 15.185 1.550 1.00 92.44 104 ASP A N 1
ATOM 768 C CA . ASP A 1 104 ? -8.775 14.287 0.952 1.00 92.44 104 ASP A CA 1
ATOM 769 C C . ASP A 1 104 ? -9.952 14.110 1.910 1.00 92.44 104 ASP A C 1
ATOM 771 O O . ASP A 1 104 ? -9.801 13.607 3.028 1.00 92.44 104 ASP A O 1
ATOM 775 N N . THR A 1 105 ? -11.141 14.499 1.464 1.00 91.00 105 THR A N 1
ATOM 776 C CA . THR A 1 105 ? -12.396 14.219 2.168 1.00 91.00 105 THR A CA 1
ATOM 777 C C . THR A 1 105 ? -12.977 12.923 1.616 1.00 91.00 105 THR A C 1
ATOM 779 O O . THR A 1 105 ? -13.088 12.757 0.403 1.00 91.00 105 THR A O 1
ATOM 782 N N . ALA A 1 106 ? -13.337 11.987 2.494 1.00 89.88 106 ALA A N 1
ATOM 783 C CA . ALA A 1 106 ? -13.998 10.752 2.082 1.00 89.88 106 ALA A CA 1
ATOM 784 C C . ALA A 1 106 ? -15.339 11.047 1.383 1.00 89.88 106 ALA A C 1
ATOM 786 O O . ALA A 1 106 ? -15.992 12.045 1.689 1.00 89.88 106 ALA A O 1
ATOM 787 N N . ASP A 1 107 ? -15.777 10.164 0.480 1.00 89.19 107 ASP A N 1
ATOM 788 C CA . ASP A 1 107 ? -17.018 10.346 -0.295 1.00 89.19 107 ASP A CA 1
ATOM 789 C C . ASP A 1 107 ? -18.266 10.511 0.595 1.00 89.19 107 ASP A C 1
ATOM 791 O O . ASP A 1 107 ? -19.225 11.183 0.219 1.00 89.19 107 ASP A O 1
ATOM 795 N N . ASP A 1 108 ? -18.250 9.918 1.792 1.00 89.00 108 ASP A N 1
ATOM 796 C CA . ASP A 1 108 ? -19.309 10.037 2.800 1.00 89.00 108 ASP A CA 1
ATOM 797 C C . ASP A 1 108 ? -19.228 11.328 3.634 1.00 89.00 108 ASP A C 1
ATOM 799 O O . ASP A 1 108 ? -20.107 11.588 4.453 1.00 89.00 108 ASP A O 1
ATOM 803 N N . GLN A 1 109 ? -18.183 12.134 3.429 1.00 90.56 109 GLN A N 1
ATOM 804 C CA . GLN A 1 109 ? -17.840 13.334 4.193 1.00 90.56 109 GLN A CA 1
ATOM 805 C C . GLN A 1 109 ? -17.684 13.102 5.700 1.00 90.56 109 GLN A C 1
ATOM 807 O O . GLN A 1 109 ? -17.746 14.057 6.477 1.00 90.56 109 GLN A O 1
ATOM 812 N N . LYS A 1 110 ? -17.461 11.853 6.123 1.00 93.19 110 LYS A N 1
ATOM 813 C CA . LYS A 1 110 ? -17.281 11.476 7.531 1.00 93.19 110 LYS A CA 1
ATOM 814 C C . LYS A 1 110 ? -15.828 11.401 7.946 1.00 93.19 110 LYS A C 1
ATOM 816 O O . LYS A 1 110 ? -15.535 11.128 9.099 1.00 93.19 110 LYS A O 1
ATOM 821 N N . SER A 1 111 ? -14.893 11.599 7.029 1.00 93.62 111 SER A N 1
ATOM 822 C CA . SER A 1 111 ? -13.497 11.753 7.409 1.00 93.62 111 SER A CA 1
ATOM 823 C C . SER A 1 111 ? -12.767 12.691 6.473 1.00 93.62 111 SER A C 1
ATOM 825 O O . SER A 1 111 ? -13.070 12.759 5.281 1.00 93.62 111 SER A O 1
ATOM 827 N N . VAL A 1 112 ? -11.804 13.405 7.040 1.00 94.00 112 VAL A N 1
ATOM 828 C CA . VAL A 1 112 ? -10.876 14.277 6.328 1.00 94.00 112 VAL A CA 1
ATOM 829 C C . VAL A 1 112 ? -9.472 13.779 6.628 1.00 94.00 112 VAL A C 1
ATOM 831 O O . VAL A 1 112 ? -9.100 13.596 7.787 1.00 94.00 112 VAL A O 1
ATOM 834 N N . THR A 1 113 ? -8.698 13.522 5.582 1.00 95.25 113 THR A N 1
ATOM 835 C CA . THR A 1 113 ? -7.307 13.084 5.676 1.00 95.25 113 THR A CA 1
ATOM 836 C C . THR A 1 113 ? -6.408 14.209 5.196 1.00 95.25 113 THR A C 1
ATOM 838 O O . THR A 1 113 ? -6.496 14.631 4.049 1.00 95.25 113 THR A O 1
ATOM 841 N N . VAL A 1 114 ? -5.536 14.689 6.075 1.00 94.31 114 VAL A N 1
ATOM 842 C CA . VAL A 1 114 ? -4.508 15.683 5.771 1.00 94.31 114 VAL A CA 1
ATOM 843 C C . VAL A 1 114 ? -3.187 14.952 5.582 1.00 94.31 114 VAL A C 1
ATOM 845 O O . VAL A 1 114 ? -2.650 14.357 6.521 1.00 94.31 114 VAL A O 1
ATOM 848 N N . SER A 1 115 ? -2.670 14.998 4.362 1.00 94.12 115 SER A N 1
ATOM 849 C CA . SER A 1 115 ? -1.389 14.416 3.974 1.00 94.12 115 SER A CA 1
ATOM 850 C C . SER A 1 115 ? -0.330 15.511 3.936 1.00 94.12 115 SER A C 1
ATOM 852 O O . SER A 1 115 ? -0.503 16.535 3.274 1.00 94.12 115 SER A O 1
ATOM 854 N N . PHE A 1 116 ? 0.773 15.309 4.649 1.00 93.00 116 PHE A N 1
ATOM 855 C CA . PHE A 1 116 ? 1.886 16.254 4.679 1.00 93.00 116 PHE A CA 1
ATOM 856 C C . PHE A 1 116 ? 2.939 15.881 3.633 1.00 93.00 116 PHE A C 1
ATOM 858 O O . PHE A 1 116 ? 3.151 14.703 3.343 1.00 93.00 116 PHE A O 1
ATOM 865 N N . SER A 1 117 ? 3.625 16.891 3.098 1.00 88.19 117 SER A N 1
ATOM 866 C CA . SER A 1 117 ? 4.749 16.713 2.183 1.00 88.19 117 SER A CA 1
ATOM 867 C C . SER A 1 117 ? 5.803 15.789 2.808 1.00 88.19 117 SER A C 1
ATOM 869 O O . SER A 1 117 ? 6.226 16.038 3.944 1.00 88.19 117 SER A O 1
ATOM 871 N N . PRO A 1 118 ? 6.268 14.756 2.082 1.00 90.62 118 PRO A N 1
ATOM 872 C CA . PRO A 1 118 ? 7.251 13.814 2.597 1.00 90.62 118 PRO A CA 1
ATOM 873 C C . PRO A 1 118 ? 8.531 14.510 3.071 1.00 90.62 118 PRO A C 1
ATOM 875 O O . PRO A 1 118 ? 9.147 15.296 2.342 1.00 90.62 118 PRO A O 1
ATOM 878 N N . VAL A 1 119 ? 8.981 14.192 4.285 1.00 91.62 119 VAL A N 1
ATOM 879 C CA . VAL A 1 119 ? 10.238 14.718 4.829 1.00 91.62 119 VAL A CA 1
ATOM 880 C C . VAL A 1 119 ? 11.367 13.754 4.489 1.00 91.62 119 VAL A C 1
ATOM 882 O O . VAL A 1 119 ? 11.377 12.603 4.922 1.00 91.62 119 VAL A O 1
ATOM 885 N N . LYS A 1 120 ? 12.363 14.226 3.734 1.00 90.62 120 LYS A N 1
ATOM 886 C CA . LYS A 1 120 ? 13.559 13.432 3.416 1.00 90.62 120 LYS A CA 1
ATOM 887 C C . LYS A 1 120 ? 14.402 13.207 4.668 1.00 90.62 120 LYS A C 1
ATOM 889 O O . LYS A 1 120 ? 14.858 14.163 5.293 1.00 90.62 120 LYS A O 1
ATOM 894 N N . VAL A 1 121 ? 14.667 11.945 4.995 1.00 90.88 121 VAL A N 1
ATOM 895 C CA . VAL A 1 121 ? 15.499 11.549 6.138 1.00 90.88 121 VAL A CA 1
ATOM 896 C C . VAL A 1 121 ? 16.815 10.984 5.627 1.00 90.88 121 VAL A C 1
ATOM 898 O O . VAL A 1 121 ? 16.980 9.787 5.380 1.00 90.88 121 VAL A O 1
ATOM 901 N N . GLY A 1 122 ? 17.770 11.894 5.439 1.00 88.06 122 GLY A N 1
ATOM 902 C CA . GLY A 1 122 ? 19.064 11.575 4.848 1.00 88.06 122 GLY A CA 1
ATOM 903 C C . GLY A 1 122 ? 18.939 11.087 3.396 1.00 88.06 122 GLY A C 1
ATOM 904 O O . GLY A 1 122 ? 17.982 11.430 2.702 1.00 88.06 122 GLY A O 1
ATOM 905 N N . PRO A 1 123 ? 19.904 10.292 2.904 1.00 84.38 123 PRO A N 1
ATOM 906 C CA . PRO A 1 123 ? 19.869 9.756 1.543 1.00 84.38 123 PRO A CA 1
ATOM 907 C C . PRO A 1 123 ? 19.048 8.460 1.425 1.00 84.38 123 PRO A C 1
ATOM 909 O O . PRO A 1 123 ? 19.009 7.874 0.344 1.00 84.38 123 PRO A O 1
ATOM 912 N N . PHE A 1 124 ? 18.464 7.980 2.531 1.00 86.31 124 PHE A N 1
ATOM 913 C CA . PHE A 1 124 ? 17.986 6.602 2.650 1.00 86.31 124 PHE A CA 1
ATOM 914 C C . PHE A 1 124 ? 16.471 6.454 2.795 1.00 86.31 124 PHE A C 1
ATOM 916 O O . PHE A 1 124 ? 15.995 5.339 2.988 1.00 86.31 124 PHE A O 1
ATOM 923 N N . GLY A 1 125 ? 15.696 7.532 2.756 1.00 89.00 125 GLY A N 1
ATOM 924 C CA . GLY A 1 125 ? 14.251 7.402 2.861 1.00 89.00 125 GLY A CA 1
ATOM 925 C C . GLY A 1 125 ? 13.520 8.714 3.026 1.00 89.00 125 GLY A C 1
ATOM 926 O O . GLY A 1 125 ? 14.109 9.789 3.159 1.00 89.00 125 GLY A O 1
ATOM 927 N N . GLU A 1 126 ? 12.209 8.577 3.030 1.00 91.00 126 GLU A N 1
ATOM 928 C CA . GLU A 1 126 ? 11.240 9.646 3.205 1.00 91.00 126 GLU A CA 1
ATOM 929 C C . GLU A 1 126 ? 10.288 9.208 4.325 1.00 91.00 126 GLU A C 1
ATOM 931 O O . GLU A 1 126 ? 9.998 8.012 4.463 1.00 91.00 126 GLU A O 1
ATOM 936 N N . ILE A 1 127 ? 9.895 10.157 5.176 1.00 94.56 127 ILE A N 1
ATOM 937 C CA . ILE A 1 127 ? 8.818 9.967 6.145 1.00 94.56 127 ILE A CA 1
ATOM 938 C C . ILE A 1 127 ? 7.596 10.718 5.639 1.00 94.56 127 ILE A C 1
ATOM 940 O O . ILE A 1 127 ? 7.628 11.943 5.512 1.00 94.56 127 ILE A O 1
ATOM 944 N N . ASP A 1 128 ? 6.529 9.967 5.419 1.00 94.62 128 ASP A N 1
ATOM 945 C CA . ASP A 1 128 ? 5.207 10.478 5.099 1.00 94.62 128 ASP A CA 1
ATOM 946 C C . ASP A 1 128 ? 4.424 10.635 6.401 1.00 94.62 128 ASP A C 1
ATOM 948 O O . ASP A 1 128 ? 4.339 9.696 7.198 1.00 94.62 128 ASP A O 1
ATOM 952 N N . PHE A 1 129 ? 3.846 11.812 6.624 1.00 96.75 129 PHE A N 1
ATOM 953 C CA . PHE A 1 129 ? 2.960 12.055 7.758 1.00 96.75 129 PHE A CA 1
ATOM 954 C C . PHE A 1 129 ? 1.536 12.232 7.254 1.00 96.75 129 PHE A C 1
ATOM 956 O O . PHE A 1 129 ? 1.294 12.917 6.261 1.00 96.75 129 PHE A O 1
ATOM 963 N N . THR A 1 130 ? 0.589 11.628 7.959 1.00 96.50 130 THR A N 1
ATOM 964 C CA . THR A 1 130 ? -0.839 11.757 7.678 1.00 96.50 130 THR A CA 1
ATOM 965 C C . THR A 1 130 ? -1.595 11.948 8.984 1.00 96.50 130 THR A C 1
ATOM 967 O O . THR A 1 130 ? -1.248 11.354 10.008 1.00 96.50 130 THR A O 1
ATOM 970 N N . ALA A 1 131 ? -2.614 12.795 8.949 1.00 96.62 131 ALA A N 1
ATOM 971 C CA . ALA A 1 131 ? -3.566 12.973 10.031 1.00 96.62 131 ALA A CA 1
ATOM 972 C C . ALA A 1 131 ? -4.963 12.735 9.469 1.00 96.62 131 ALA A C 1
ATOM 974 O O . ALA A 1 131 ? -5.381 13.428 8.545 1.00 96.62 131 ALA A O 1
ATOM 975 N N . LYS A 1 132 ? -5.680 11.748 9.994 1.00 96.69 132 LYS A N 1
ATOM 976 C CA . LYS A 1 132 ? -7.058 11.468 9.603 1.00 96.69 132 LYS A CA 1
ATOM 977 C C . LYS A 1 132 ? -7.982 11.828 10.752 1.00 96.69 132 LYS A C 1
ATOM 979 O O . LYS A 1 132 ? -7.887 11.241 11.821 1.00 96.69 132 LYS A O 1
ATOM 984 N N . ILE A 1 133 ? -8.890 12.755 10.500 1.00 96.56 133 ILE A N 1
ATOM 985 C CA . ILE A 1 133 ? -9.937 13.160 11.433 1.00 96.56 133 ILE A CA 1
ATOM 986 C C . ILE A 1 133 ? -11.218 12.483 10.961 1.00 96.56 133 ILE A C 1
ATOM 988 O O . ILE A 1 133 ? -11.577 12.606 9.786 1.00 96.56 133 ILE A O 1
ATOM 992 N N . SER A 1 134 ? -11.877 11.733 11.837 1.00 96.31 134 SER A N 1
ATOM 993 C CA . SER A 1 134 ? -13.115 11.019 11.505 1.00 96.31 134 SER A CA 1
ATOM 994 C C . SER A 1 134 ? -14.280 11.550 12.334 1.00 96.31 134 SER A C 1
ATOM 996 O O . SER A 1 134 ? -14.080 12.056 13.432 1.00 96.31 134 SER A O 1
ATOM 998 N N . GLU A 1 135 ? -15.495 11.439 11.802 1.00 95.88 135 GLU A N 1
ATOM 999 C CA . GLU A 1 135 ? -16.729 11.730 12.523 1.00 95.88 135 GLU A CA 1
ATOM 1000 C C . GLU A 1 135 ? -16.779 10.793 13.736 1.00 95.88 135 GLU A C 1
ATOM 1002 O O . GLU A 1 135 ? -16.892 9.572 13.550 1.00 95.88 135 GLU A O 1
ATOM 1007 N N . PRO A 1 136 ? -16.677 11.326 14.963 1.00 95.19 136 PRO A N 1
ATOM 1008 C CA . PRO A 1 136 ? -16.603 10.493 16.148 1.00 95.19 136 PRO A CA 1
ATOM 1009 C C . PRO A 1 136 ? -17.910 9.717 16.307 1.00 95.19 136 PRO A C 1
ATOM 1011 O O . PRO A 1 136 ? -19.004 10.218 16.038 1.00 95.19 136 PRO A O 1
ATOM 1014 N N . GLN A 1 137 ? -17.797 8.467 16.737 1.00 96.75 137 GLN A N 1
ATOM 1015 C CA . GLN A 1 137 ? -18.947 7.620 17.029 1.00 96.75 137 GLN A CA 1
ATOM 1016 C C . GLN A 1 137 ? -18.930 7.260 18.513 1.00 96.75 137 GLN A C 1
ATOM 1018 O O . GLN A 1 137 ? -17.853 6.984 19.042 1.00 96.75 137 GLN A O 1
ATOM 1023 N N . PRO A 1 138 ? -20.094 7.228 19.186 1.00 97.38 138 PRO A N 1
ATOM 1024 C CA . PRO A 1 138 ? -20.172 6.751 20.559 1.00 97.38 138 PRO A CA 1
ATOM 1025 C C . PRO A 1 138 ? -19.604 5.340 20.680 1.00 97.38 138 PRO A C 1
ATOM 1027 O O . PRO A 1 138 ? -19.893 4.475 19.844 1.00 97.38 138 PRO A O 1
ATOM 1030 N N . PHE A 1 139 ? -18.836 5.100 21.737 1.00 97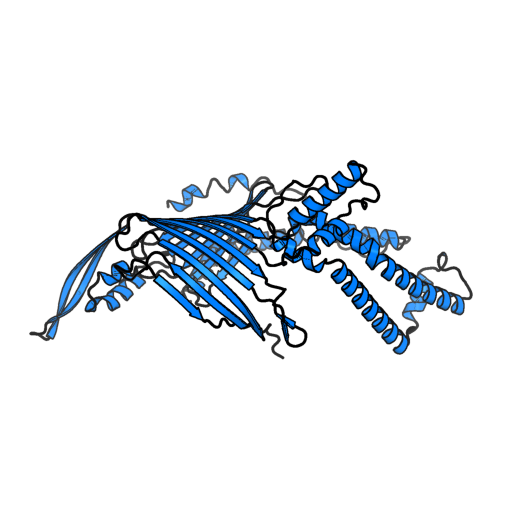.56 139 PHE A N 1
ATOM 1031 C CA . PHE A 1 139 ? -18.183 3.819 21.942 1.00 97.56 139 PHE A CA 1
ATOM 1032 C C . PHE A 1 139 ? -19.210 2.691 22.123 1.00 97.56 139 PHE A C 1
ATOM 1034 O O . PHE A 1 139 ? -19.999 2.688 23.069 1.00 97.56 139 PHE A O 1
ATOM 1041 N N . GLU A 1 140 ? -19.204 1.698 21.229 1.00 97.19 140 GLU A N 1
ATOM 1042 C CA . GLU A 1 140 ? -20.229 0.643 21.222 1.00 97.19 140 GLU A CA 1
ATOM 1043 C C . GLU A 1 140 ? -20.259 -0.170 22.520 1.00 97.19 140 GLU A C 1
ATOM 1045 O O . GLU A 1 140 ? -21.337 -0.524 22.995 1.00 97.19 140 GLU A O 1
ATOM 1050 N N . SER A 1 141 ? -19.098 -0.433 23.127 1.00 96.00 141 SER A N 1
ATOM 1051 C CA . SER A 1 141 ? -19.025 -1.140 24.411 1.00 96.00 141 SER A CA 1
ATOM 1052 C C . SER A 1 141 ? -19.756 -0.373 25.513 1.00 96.00 141 SER A C 1
ATOM 1054 O O . SER A 1 141 ? -20.482 -0.989 26.282 1.00 96.00 141 SER A O 1
ATOM 1056 N N . LEU A 1 142 ? -19.642 0.961 25.545 1.00 96.94 142 LEU A N 1
ATOM 1057 C CA . LEU A 1 142 ? -20.372 1.798 26.500 1.00 96.94 142 LEU A CA 1
ATOM 1058 C C . LEU A 1 142 ? -21.881 1.749 26.230 1.00 96.94 142 LEU A C 1
ATOM 1060 O O . LEU A 1 142 ? -22.669 1.565 27.152 1.00 96.94 142 LEU A O 1
ATOM 1064 N N . LEU A 1 143 ? -22.295 1.841 24.961 1.00 97.69 143 LEU A N 1
ATOM 1065 C CA . LEU A 1 143 ? -23.711 1.750 24.581 1.00 97.69 143 LEU A CA 1
ATOM 1066 C C . LEU A 1 143 ? -24.344 0.392 24.918 1.00 97.69 143 LEU A C 1
ATOM 1068 O O . LEU A 1 143 ? -25.546 0.321 25.187 1.00 97.69 143 LEU A O 1
ATOM 1072 N N . ASN A 1 144 ? -23.564 -0.687 24.875 1.00 97.19 144 ASN A N 1
ATOM 1073 C CA . ASN A 1 144 ? -24.039 -2.031 25.194 1.00 97.19 144 ASN A CA 1
ATOM 1074 C C . ASN A 1 144 ? -24.322 -2.213 26.689 1.00 97.19 144 ASN A C 1
ATOM 1076 O O . ASN A 1 144 ? -25.227 -2.973 27.031 1.00 97.19 144 ASN A O 1
ATOM 1080 N N . GLU A 1 145 ? -23.613 -1.485 27.552 1.00 97.19 145 GLU A N 1
ATOM 1081 C CA . GLU A 1 145 ? -23.865 -1.459 28.997 1.00 97.19 145 GLU A CA 1
ATOM 1082 C C . GLU A 1 145 ? -25.097 -0.602 29.367 1.00 97.19 145 GLU A C 1
ATOM 1084 O O . GLU A 1 145 ? -25.677 -0.756 30.443 1.00 97.19 145 GLU A O 1
ATOM 1089 N N . ILE A 1 146 ? -25.558 0.276 28.465 1.00 97.12 146 ILE A N 1
ATOM 1090 C CA . ILE A 1 146 ? -26.800 1.042 28.646 1.00 97.12 146 ILE A CA 1
ATOM 1091 C C . ILE A 1 146 ? -28.017 0.126 28.393 1.00 97.12 146 ILE A C 1
ATOM 1093 O O . ILE A 1 146 ? -28.061 -0.577 27.368 1.00 97.12 146 ILE A O 1
ATOM 1097 N N . PRO A 1 147 ? -29.047 0.158 29.270 1.00 96.19 147 PRO A N 1
ATOM 1098 C CA . PRO A 1 147 ? -30.296 -0.566 29.061 1.00 96.19 147 PRO A CA 1
ATOM 1099 C C . PRO A 1 147 ? -30.889 -0.292 27.680 1.00 96.19 147 PRO A C 1
ATOM 1101 O O . PRO A 1 147 ? -30.936 0.849 27.218 1.00 96.19 147 PRO A O 1
ATOM 1104 N N . GLU A 1 148 ? -31.384 -1.341 27.025 1.00 96.06 148 GLU A N 1
ATOM 1105 C CA . GLU A 1 148 ? -31.864 -1.268 25.640 1.00 96.06 148 GLU A CA 1
ATOM 1106 C C . GLU A 1 148 ? -32.936 -0.183 25.434 1.00 96.06 148 GLU A C 1
ATOM 1108 O O . GLU A 1 148 ? -32.898 0.522 24.428 1.00 96.06 148 GLU A O 1
ATOM 1113 N N . ALA A 1 149 ? -33.815 0.019 26.424 1.00 94.00 149 ALA A N 1
ATOM 1114 C CA . ALA A 1 149 ? -34.859 1.045 26.401 1.00 94.00 149 ALA A CA 1
ATOM 1115 C C . ALA A 1 149 ? -34.312 2.485 26.315 1.00 94.00 149 ALA A C 1
ATOM 1117 O O . ALA A 1 149 ? -34.929 3.337 25.678 1.00 94.00 149 ALA A O 1
ATOM 1118 N N . ALA A 1 150 ? -33.147 2.757 26.910 1.00 96.06 150 ALA A N 1
ATOM 1119 C CA . ALA A 1 150 ? -32.523 4.081 26.924 1.00 96.06 150 ALA A CA 1
ATOM 1120 C C . ALA A 1 150 ? -31.456 4.258 25.826 1.00 96.06 150 ALA A C 1
ATOM 1122 O O . ALA A 1 150 ? -31.095 5.388 25.490 1.00 96.06 150 ALA A O 1
ATOM 1123 N N . ARG A 1 151 ? -30.954 3.162 25.243 1.00 96.38 151 ARG A N 1
ATOM 1124 C CA . ARG A 1 151 ? -29.765 3.152 24.375 1.00 96.38 151 ARG A CA 1
ATOM 1125 C C . ARG A 1 151 ? -29.851 4.109 23.188 1.00 96.38 151 ARG A C 1
ATOM 1127 O O . ARG A 1 151 ? -28.872 4.783 22.892 1.00 96.38 151 ARG A O 1
ATOM 1134 N N . ALA A 1 152 ? -30.994 4.185 22.505 1.00 97.00 152 ALA A N 1
ATOM 1135 C CA . ALA A 1 152 ? -31.145 5.060 21.338 1.00 97.00 152 ALA A CA 1
ATOM 1136 C C . ALA A 1 152 ? -31.059 6.550 21.714 1.00 97.00 152 ALA A C 1
ATOM 1138 O O . ALA A 1 152 ? -30.335 7.303 21.065 1.00 97.00 152 ALA A O 1
ATOM 1139 N N . ALA A 1 153 ? -31.741 6.951 22.792 1.00 96.00 153 ALA A N 1
ATOM 1140 C CA . ALA A 1 153 ? -31.716 8.325 23.289 1.00 96.00 153 ALA A CA 1
ATOM 1141 C C . ALA A 1 153 ? -30.323 8.709 23.807 1.00 96.00 153 ALA A C 1
ATOM 1143 O O . ALA A 1 153 ? -29.820 9.783 23.486 1.00 96.00 153 ALA A O 1
ATOM 1144 N N . GLN A 1 154 ? -29.670 7.808 24.549 1.00 97.12 154 GLN A N 1
ATOM 1145 C CA . GLN A 1 154 ? -28.319 8.053 25.057 1.00 97.12 154 GLN A CA 1
ATOM 1146 C C . GLN A 1 154 ? -27.271 8.056 23.944 1.00 97.12 154 GLN A C 1
ATOM 1148 O O . GLN A 1 154 ? -26.360 8.871 23.981 1.00 97.12 154 GLN A O 1
ATOM 1153 N N . LYS A 1 155 ? -27.419 7.227 22.903 1.00 97.56 155 LYS A N 1
ATOM 1154 C CA . LYS A 1 155 ? -26.556 7.297 21.717 1.00 97.56 155 LYS A CA 1
ATOM 1155 C C . LYS A 1 155 ? -26.606 8.686 21.085 1.00 97.56 155 LYS A C 1
ATOM 1157 O O . LYS A 1 155 ? -25.560 9.235 20.769 1.00 97.56 155 LYS A O 1
ATOM 1162 N N . GLU A 1 156 ? -27.798 9.257 20.920 1.00 97.19 156 GLU A N 1
ATOM 1163 C CA . GLU A 1 156 ? -27.946 10.610 20.378 1.00 97.19 156 GLU A CA 1
ATOM 1164 C C . GLU A 1 156 ? -27.361 11.679 21.316 1.00 97.19 156 GLU A C 1
ATOM 1166 O O . GLU A 1 156 ? -26.710 12.606 20.838 1.00 97.19 156 GLU A O 1
ATOM 1171 N N . ALA A 1 157 ? -27.567 11.549 22.631 1.00 96.62 157 ALA A N 1
ATOM 1172 C CA . ALA A 1 157 ? -27.000 12.460 23.626 1.00 96.62 157 ALA A CA 1
ATOM 1173 C C . ALA A 1 157 ? -25.462 12.435 23.602 1.00 96.62 157 ALA A C 1
ATOM 1175 O O . ALA A 1 157 ? -24.840 13.467 23.374 1.00 96.62 157 ALA A O 1
ATOM 1176 N N . ILE A 1 158 ? -24.861 11.246 23.698 1.00 97.19 158 ILE A N 1
ATOM 1177 C CA . ILE A 1 158 ? -23.408 11.048 23.623 1.00 97.19 158 ILE A CA 1
ATOM 1178 C C . ILE A 1 158 ? -22.858 11.564 22.286 1.00 97.19 158 ILE A C 1
ATOM 1180 O O . ILE A 1 158 ? -21.838 12.242 22.260 1.00 97.19 158 ILE A O 1
ATOM 1184 N N . SER A 1 159 ? -23.547 11.309 21.168 1.00 96.31 159 SER A N 1
ATOM 1185 C CA . SER A 1 159 ? -23.149 11.838 19.857 1.00 96.31 159 SER A CA 1
ATOM 1186 C C . SER A 1 159 ? -23.120 13.367 19.789 1.00 96.31 159 SER A C 1
ATOM 1188 O O . SER A 1 159 ? -22.344 13.899 19.003 1.00 96.31 159 SER A O 1
ATOM 1190 N N . LYS A 1 160 ? -23.954 14.075 20.561 1.00 95.69 160 LYS A N 1
ATOM 1191 C CA . LYS A 1 160 ? -23.941 15.549 20.626 1.00 95.69 160 LYS A CA 1
ATOM 1192 C C . LYS A 1 160 ? -22.820 16.086 21.510 1.00 95.69 160 LYS A C 1
ATOM 1194 O O . LYS A 1 160 ? -22.357 17.197 21.265 1.00 95.69 160 LYS A O 1
ATOM 1199 N N . ASP A 1 161 ? -22.418 15.312 22.513 1.00 95.50 161 ASP A N 1
ATOM 1200 C CA . ASP A 1 161 ? -21.342 15.676 23.436 1.00 95.50 161 ASP A CA 1
ATOM 1201 C C . ASP A 1 161 ? -19.951 15.415 22.836 1.00 95.50 161 ASP A C 1
ATOM 1203 O O . ASP A 1 161 ? -18.981 16.069 23.218 1.00 95.50 161 ASP A O 1
ATOM 1207 N N . LEU A 1 162 ? -19.852 14.508 21.858 1.00 96.06 162 LEU A N 1
ATOM 1208 C CA . LEU A 1 162 ? -18.636 14.281 21.080 1.00 96.06 162 LEU A CA 1
ATOM 1209 C C . LEU A 1 162 ? -18.305 15.500 20.202 1.00 96.06 162 LEU A C 1
ATOM 1211 O O . LEU A 1 162 ? -19.115 15.954 19.393 1.00 96.06 162 LEU A O 1
ATOM 1215 N N . GLY A 1 163 ? -17.084 16.016 20.330 1.00 93.38 163 GLY A N 1
ATOM 1216 C CA . GLY A 1 163 ? -16.590 17.118 19.508 1.00 93.38 163 GLY A CA 1
ATOM 1217 C C . GLY A 1 163 ? -16.133 16.662 18.119 1.00 93.38 163 GLY A C 1
ATOM 1218 O O . GLY A 1 163 ? -15.674 15.544 17.937 1.00 93.38 163 GLY A O 1
ATOM 1219 N N . ASP A 1 164 ? -16.142 17.560 17.128 1.00 90.44 164 ASP A N 1
ATOM 1220 C CA . ASP A 1 164 ? -15.722 17.258 15.742 1.00 90.44 164 ASP A CA 1
ATOM 1221 C C . ASP A 1 164 ? -14.265 16.714 15.615 1.00 90.44 164 ASP A C 1
ATOM 1223 O O . ASP A 1 164 ? -13.873 16.204 14.570 1.00 90.44 164 ASP A O 1
ATOM 1227 N N . TYR A 1 165 ? -13.451 16.806 16.672 1.00 90.81 165 TYR A N 1
ATOM 1228 C CA . TYR A 1 165 ? -12.057 16.342 16.726 1.00 90.81 165 TYR A CA 1
ATOM 1229 C C . TYR A 1 165 ? -11.840 15.197 17.731 1.00 90.81 165 TYR A C 1
ATOM 1231 O O . TYR A 1 165 ? -10.711 14.953 18.14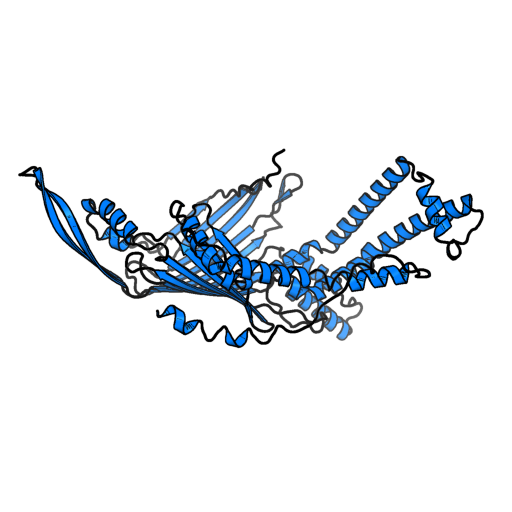4 1.00 90.81 165 TYR A O 1
ATOM 1239 N N . SER A 1 166 ? -12.909 14.515 18.144 1.00 93.50 166 SER A N 1
ATOM 1240 C CA . SER A 1 166 ? -12.885 13.444 19.152 1.00 93.50 166 SER A CA 1
ATOM 1241 C C . SER A 1 166 ? -12.385 12.084 18.625 1.00 93.50 166 SER A C 1
ATOM 1243 O O . SER A 1 166 ? -12.367 11.112 19.374 1.00 93.50 166 SER A O 1
ATOM 1245 N N . ASP A 1 167 ? -11.997 11.992 17.348 1.00 96.75 167 ASP A N 1
ATOM 1246 C CA . ASP A 1 167 ? -11.370 10.809 16.740 1.00 96.75 167 ASP A CA 1
ATOM 1247 C C . ASP A 1 167 ? -10.317 11.248 15.711 1.00 96.75 167 ASP A C 1
ATOM 1249 O O . ASP A 1 167 ? -10.635 11.622 14.572 1.00 96.75 167 ASP A O 1
ATOM 1253 N N . ILE A 1 168 ? -9.050 11.234 16.132 1.00 97.00 168 ILE A N 1
ATOM 1254 C CA . ILE A 1 168 ? -7.914 11.638 15.300 1.00 97.00 168 ILE A CA 1
ATOM 1255 C C . ILE A 1 168 ? -6.907 10.500 15.219 1.00 97.00 168 ILE A C 1
ATOM 1257 O O . ILE A 1 168 ? -6.365 10.054 16.221 1.00 97.00 168 ILE A O 1
ATOM 1261 N N . LEU A 1 169 ? -6.575 10.086 14.001 1.00 97.50 169 LEU A N 1
ATOM 1262 C CA . LEU A 1 169 ? -5.500 9.148 13.714 1.00 97.50 169 LEU A CA 1
ATOM 1263 C C . LEU A 1 169 ? -4.291 9.889 13.144 1.00 97.50 169 LEU A C 1
ATOM 1265 O O . LEU A 1 169 ? -4.299 10.327 11.993 1.00 97.50 169 LEU A O 1
ATOM 1269 N N . TRP A 1 170 ? -3.219 9.950 13.919 1.00 97.75 170 TRP A N 1
ATOM 1270 C CA . TRP A 1 170 ? -1.894 10.342 13.459 1.00 97.75 170 TRP A CA 1
ATOM 1271 C C . TRP A 1 170 ? -1.156 9.120 12.928 1.00 97.75 170 TRP A C 1
ATOM 1273 O O . TRP A 1 170 ? -1.140 8.071 13.568 1.00 97.75 170 TRP A O 1
ATOM 1283 N N . SER A 1 171 ? -0.506 9.239 11.776 1.00 97.81 171 SER A N 1
ATOM 1284 C CA . SER A 1 171 ? 0.311 8.166 11.214 1.00 97.81 171 SER A CA 1
ATOM 1285 C C . SER A 1 171 ? 1.571 8.721 10.566 1.00 97.81 171 SER A C 1
ATOM 1287 O O . SER A 1 171 ? 1.532 9.700 9.821 1.00 97.81 171 SER A O 1
ATOM 1289 N N . ALA A 1 172 ? 2.697 8.079 10.861 1.00 98.00 172 ALA A N 1
ATOM 1290 C CA . ALA A 1 172 ? 3.997 8.342 10.270 1.00 98.00 172 ALA A CA 1
ATOM 1291 C C . ALA A 1 172 ? 4.492 7.067 9.586 1.00 98.00 172 ALA A C 1
ATOM 1293 O O . ALA A 1 172 ? 4.604 6.015 10.218 1.00 98.00 172 ALA A O 1
ATOM 1294 N N . THR A 1 173 ? 4.804 7.154 8.298 1.00 97.31 173 THR A N 1
ATOM 1295 C CA . THR A 1 173 ? 5.300 6.031 7.503 1.00 97.31 173 THR A CA 1
ATOM 1296 C C . THR A 1 173 ? 6.687 6.342 6.976 1.00 97.31 173 THR A C 1
ATOM 1298 O O . THR A 1 173 ? 6.870 7.247 6.175 1.00 97.31 173 THR A O 1
ATOM 1301 N N . TYR A 1 174 ? 7.676 5.572 7.414 1.00 97.25 174 TYR A N 1
ATOM 1302 C CA . TYR A 1 174 ? 9.031 5.610 6.889 1.00 97.25 174 TYR A CA 1
ATOM 1303 C C . TYR A 1 174 ? 9.229 4.507 5.851 1.00 97.25 174 TYR A C 1
ATOM 1305 O O . TYR A 1 174 ? 9.083 3.319 6.153 1.00 97.25 174 TYR A O 1
ATOM 1313 N N . GLY A 1 175 ? 9.607 4.894 4.635 1.00 95.69 175 GLY A N 1
ATOM 1314 C CA . GLY A 1 175 ? 10.019 3.968 3.584 1.00 95.69 175 GLY A CA 1
ATOM 1315 C C . GLY A 1 175 ? 11.531 3.984 3.386 1.00 95.69 175 GLY A C 1
ATOM 1316 O O . GLY A 1 175 ? 12.092 5.016 3.016 1.00 95.69 175 GLY A O 1
ATOM 1317 N N . LEU A 1 176 ? 12.194 2.835 3.555 1.00 95.25 176 LEU A N 1
ATOM 1318 C CA . LEU A 1 176 ? 13.608 2.695 3.202 1.00 95.25 176 LEU A CA 1
ATOM 1319 C C . LEU A 1 176 ? 13.772 2.768 1.675 1.00 95.25 176 LEU A C 1
ATOM 1321 O O . LEU A 1 176 ? 13.194 1.971 0.931 1.00 95.25 176 LEU A O 1
ATOM 1325 N N . GLN A 1 177 ? 14.598 3.702 1.216 1.00 92.56 177 GLN A N 1
ATOM 1326 C CA . GLN A 1 177 ? 14.893 3.970 -0.188 1.00 92.56 177 GLN A CA 1
ATOM 1327 C C . GLN A 1 177 ? 16.402 4.088 -0.388 1.00 92.56 177 GLN A C 1
ATOM 1329 O O . GLN A 1 177 ? 17.039 4.891 0.276 1.00 92.56 177 GLN A O 1
ATOM 1334 N N . TRP A 1 178 ? 17.003 3.349 -1.319 1.00 88.75 178 TRP A N 1
ATOM 1335 C CA . TRP A 1 178 ? 18.430 3.499 -1.631 1.00 88.75 178 TRP A CA 1
ATOM 1336 C C . TRP A 1 178 ? 18.615 3.989 -3.058 1.00 88.75 178 TRP A C 1
ATOM 1338 O O . TRP A 1 178 ? 18.225 3.314 -4.011 1.00 88.75 178 TRP A O 1
ATOM 1348 N N . LYS A 1 179 ? 19.240 5.161 -3.199 1.00 81.19 179 LYS A N 1
ATOM 1349 C CA . LYS A 1 179 ? 19.551 5.732 -4.507 1.00 81.19 179 LYS A CA 1
ATOM 1350 C C . LYS A 1 179 ? 20.682 4.951 -5.171 1.00 81.19 179 LYS A C 1
ATOM 1352 O O . LYS A 1 179 ? 21.690 4.633 -4.540 1.00 81.19 179 LYS A O 1
ATOM 1357 N N . VAL A 1 180 ? 20.515 4.663 -6.455 1.00 79.56 180 VAL A N 1
ATOM 1358 C CA . VAL A 1 180 ? 21.567 4.072 -7.279 1.00 79.56 180 VAL A CA 1
ATOM 1359 C C . VAL A 1 180 ? 22.692 5.098 -7.482 1.00 79.56 180 VAL A C 1
ATOM 1361 O O . VAL A 1 180 ? 22.441 6.291 -7.659 1.00 79.56 180 VAL A O 1
ATOM 1364 N N . HIS A 1 181 ? 23.945 4.639 -7.440 1.00 76.75 181 HIS A N 1
ATOM 1365 C CA . HIS A 1 181 ? 25.086 5.429 -7.904 1.00 76.75 181 HIS A CA 1
ATOM 1366 C C . HIS A 1 181 ? 25.046 5.629 -9.426 1.00 76.75 181 HIS A C 1
ATOM 1368 O O . HIS A 1 181 ? 24.272 4.995 -10.136 1.00 76.75 181 HIS A O 1
ATOM 1374 N N . THR A 1 182 ? 25.904 6.512 -9.934 1.00 70.81 182 THR A N 1
ATOM 1375 C CA . THR A 1 182 ? 25.946 6.894 -11.353 1.00 70.81 182 THR A CA 1
ATOM 1376 C C . THR A 1 182 ? 26.206 5.726 -12.310 1.00 70.81 182 THR A C 1
ATOM 1378 O O . THR A 1 182 ? 25.802 5.821 -13.463 1.00 70.81 182 THR A O 1
ATOM 1381 N N . HIS A 1 183 ? 26.814 4.623 -11.848 1.00 74.62 183 HIS A N 1
ATOM 1382 C CA . HIS A 1 183 ? 27.104 3.436 -12.661 1.00 74.62 183 HIS A CA 1
ATOM 1383 C C . HIS A 1 183 ? 26.656 2.119 -12.005 1.00 74.62 183 HIS A C 1
ATOM 1385 O O . HIS A 1 183 ? 26.738 1.940 -10.783 1.00 74.62 183 HIS A O 1
ATOM 1391 N N . TRP A 1 184 ? 26.250 1.140 -12.830 1.00 75.75 184 TRP A N 1
ATOM 1392 C CA . TRP A 1 184 ? 25.832 -0.206 -12.389 1.00 75.75 184 TRP A CA 1
ATOM 1393 C C . TRP A 1 184 ? 26.926 -0.949 -11.605 1.00 75.75 184 TRP A C 1
ATOM 1395 O O . TRP A 1 184 ? 26.623 -1.722 -10.691 1.00 75.75 184 TRP A O 1
ATOM 1405 N N . SER A 1 185 ? 28.202 -0.732 -11.950 1.00 75.38 185 SER A N 1
ATOM 1406 C CA . SER A 1 185 ? 29.354 -1.343 -11.269 1.00 75.38 185 SER A CA 1
ATOM 1407 C C . SER A 1 185 ? 29.479 -0.895 -9.817 1.00 75.38 185 SER A C 1
ATOM 1409 O O . SER A 1 185 ? 29.798 -1.712 -8.949 1.00 75.38 185 SER A O 1
ATOM 1411 N N . ASP A 1 186 ? 29.168 0.375 -9.572 1.00 81.00 186 ASP A N 1
ATOM 1412 C CA . ASP A 1 186 ? 29.407 1.064 -8.302 1.00 81.00 186 ASP A CA 1
ATOM 1413 C C . ASP A 1 186 ? 28.154 1.064 -7.427 1.00 81.00 186 ASP A C 1
ATOM 1415 O O . ASP A 1 186 ? 28.211 1.326 -6.229 1.00 81.00 186 ASP A O 1
ATOM 1419 N N . THR A 1 187 ? 27.011 0.723 -8.024 1.00 81.50 187 THR A N 1
ATOM 1420 C CA . THR A 1 187 ? 25.726 0.564 -7.347 1.00 81.50 187 THR A CA 1
ATOM 1421 C C . THR A 1 187 ? 25.855 -0.426 -6.180 1.00 81.50 187 THR A C 1
ATOM 1423 O O . THR A 1 187 ? 26.545 -1.442 -6.324 1.00 81.50 187 THR A O 1
ATOM 1426 N N . PRO A 1 188 ? 25.179 -0.215 -5.033 1.00 80.75 188 PRO A N 1
ATOM 1427 C CA . PRO A 1 188 ? 25.207 -1.163 -3.924 1.00 80.75 188 PRO A CA 1
ATOM 1428 C C . PRO A 1 188 ? 24.695 -2.558 -4.317 1.00 80.75 188 PRO A C 1
ATOM 1430 O O . PRO A 1 188 ? 24.138 -2.797 -5.394 1.00 80.75 188 PRO A O 1
ATOM 1433 N N . ARG A 1 189 ? 24.922 -3.559 -3.458 1.00 83.56 189 ARG A N 1
ATOM 1434 C CA . ARG A 1 189 ? 24.507 -4.943 -3.764 1.00 83.56 189 ARG A CA 1
ATOM 1435 C C . ARG A 1 189 ? 23.000 -5.154 -3.761 1.00 83.56 189 ARG A C 1
ATOM 1437 O O . ARG A 1 189 ? 22.529 -6.079 -4.422 1.00 83.56 189 ARG A O 1
ATOM 1444 N N . LEU A 1 190 ? 22.301 -4.336 -2.996 1.00 88.31 190 LEU A N 1
ATOM 1445 C CA . LEU A 1 190 ? 20.863 -4.347 -2.835 1.00 88.31 190 LEU A CA 1
ATOM 1446 C C . LEU A 1 190 ? 20.389 -2.915 -3.029 1.00 88.31 190 LEU A C 1
ATOM 1448 O O . LEU A 1 190 ? 21.094 -1.991 -2.654 1.00 88.31 190 LEU A O 1
ATOM 1452 N N . LEU A 1 191 ? 19.228 -2.761 -3.629 1.00 92.81 191 LEU A N 1
ATOM 1453 C CA . LEU A 1 191 ? 18.482 -1.530 -3.812 1.00 92.81 191 LEU A CA 1
ATOM 1454 C C . LEU A 1 191 ? 17.152 -1.697 -3.095 1.00 92.81 191 LEU A C 1
ATOM 1456 O O . LEU A 1 191 ? 16.603 -2.805 -3.067 1.00 92.81 191 LEU A O 1
ATOM 1460 N N . PHE A 1 192 ? 16.667 -0.606 -2.519 1.00 94.88 192 PHE A N 1
ATOM 1461 C CA . PHE A 1 192 ? 15.412 -0.554 -1.785 1.00 94.88 192 PHE A CA 1
ATOM 1462 C C . PHE A 1 192 ? 14.553 0.592 -2.308 1.00 94.88 192 PHE A C 1
ATOM 1464 O O . PHE A 1 192 ? 15.076 1.647 -2.667 1.00 94.88 192 PHE A O 1
ATOM 1471 N N . GLY A 1 193 ? 13.238 0.390 -2.305 1.00 93.94 193 GLY A N 1
ATOM 1472 C CA . GLY A 1 193 ? 12.253 1.406 -2.662 1.00 93.94 193 GLY A CA 1
ATOM 1473 C C . GLY A 1 193 ? 11.769 1.328 -4.111 1.00 93.94 193 GLY A C 1
ATOM 1474 O O . GLY A 1 193 ? 12.407 0.743 -4.983 1.00 93.94 193 GLY A O 1
ATOM 1475 N N . ARG A 1 194 ? 10.605 1.934 -4.362 1.00 93.62 194 ARG A N 1
ATOM 1476 C CA . ARG A 1 194 ? 9.916 1.951 -5.669 1.00 93.62 194 ARG A CA 1
ATOM 1477 C C . ARG A 1 194 ? 9.983 3.293 -6.386 1.00 93.62 194 ARG A C 1
ATOM 1479 O O . ARG A 1 194 ? 9.442 3.417 -7.477 1.00 93.62 194 ARG A O 1
ATOM 1486 N N . ASN A 1 195 ? 10.605 4.301 -5.782 1.00 90.50 195 ASN A N 1
ATOM 1487 C CA . ASN A 1 195 ? 10.676 5.627 -6.377 1.00 90.50 195 ASN A CA 1
ATOM 1488 C C . ASN A 1 195 ? 11.510 5.554 -7.678 1.00 90.50 195 ASN A C 1
ATOM 1490 O O . ASN A 1 195 ? 12.696 5.220 -7.601 1.00 90.50 195 ASN A O 1
ATOM 1494 N N . PRO A 1 196 ? 10.931 5.834 -8.867 1.00 89.69 196 PRO A N 1
ATOM 1495 C CA . PRO A 1 196 ? 11.637 5.717 -10.146 1.00 89.69 196 PRO A CA 1
ATOM 1496 C C . PRO A 1 196 ? 12.906 6.570 -10.218 1.00 89.69 196 PRO A C 1
ATOM 1498 O O . PRO A 1 196 ? 13.881 6.159 -10.844 1.00 89.69 196 PRO A O 1
ATOM 1501 N N . ASN A 1 197 ? 12.936 7.701 -9.506 1.00 88.00 197 ASN A N 1
ATOM 1502 C CA . ASN A 1 197 ? 14.091 8.602 -9.451 1.00 88.00 197 ASN A CA 1
ATOM 1503 C C . ASN A 1 197 ? 15.325 7.941 -8.818 1.00 88.00 197 ASN A C 1
ATOM 1505 O O . ASN A 1 197 ? 16.453 8.367 -9.058 1.00 88.00 197 ASN A O 1
ATOM 1509 N N . LEU A 1 198 ? 15.141 6.882 -8.019 1.00 87.69 198 LEU A N 1
ATOM 1510 C CA . LEU A 1 198 ? 16.258 6.103 -7.481 1.00 87.69 198 LEU A CA 1
ATOM 1511 C C . LEU A 1 198 ? 17.002 5.350 -8.586 1.00 87.69 198 LEU A C 1
ATOM 1513 O O . LEU A 1 198 ? 18.183 5.071 -8.415 1.00 87.69 198 LEU A O 1
ATOM 1517 N N . TYR A 1 199 ? 16.324 5.046 -9.696 1.00 90.19 199 TYR A N 1
ATOM 1518 C CA . TYR A 1 199 ? 16.798 4.208 -10.799 1.00 90.19 199 TYR A CA 1
ATOM 1519 C C . TYR A 1 199 ? 17.128 5.010 -12.062 1.00 90.19 199 TYR A C 1
ATOM 1521 O O . TYR A 1 199 ? 17.477 4.407 -13.072 1.00 90.19 199 TYR A O 1
ATOM 1529 N N . GLU A 1 200 ? 17.036 6.342 -12.021 1.00 89.75 200 GLU A N 1
ATOM 1530 C CA . GLU A 1 200 ? 17.190 7.224 -13.185 1.00 89.75 200 GLU A CA 1
ATOM 1531 C C . GLU A 1 200 ? 18.472 6.935 -13.975 1.00 89.75 200 GLU A C 1
ATOM 1533 O O . GLU A 1 200 ? 18.405 6.744 -15.183 1.00 89.75 200 GLU A O 1
ATOM 1538 N N . SER A 1 201 ? 19.622 6.800 -13.305 1.00 86.50 201 SER A N 1
ATOM 1539 C CA . SER A 1 201 ? 20.895 6.478 -13.968 1.00 86.50 201 SER A CA 1
ATOM 1540 C C . SER A 1 201 ? 20.881 5.105 -14.648 1.00 86.50 201 SER A C 1
ATOM 1542 O O . SER A 1 201 ? 21.368 4.974 -15.767 1.00 86.50 201 SER A O 1
ATOM 1544 N N . LEU A 1 202 ? 20.277 4.093 -14.012 1.00 85.56 202 LEU A N 1
ATOM 1545 C CA . LEU A 1 202 ? 20.171 2.747 -14.587 1.00 85.56 202 LEU A CA 1
ATOM 1546 C C . LEU A 1 202 ? 19.245 2.731 -15.803 1.00 85.56 202 LEU A C 1
ATOM 1548 O O . LEU A 1 202 ? 19.562 2.106 -16.811 1.00 85.56 202 LEU A O 1
ATOM 1552 N N . ILE A 1 203 ? 18.105 3.418 -15.694 1.00 89.00 203 ILE A N 1
ATOM 1553 C CA . ILE A 1 203 ? 17.129 3.552 -16.774 1.00 89.00 203 ILE A CA 1
ATOM 1554 C C . ILE A 1 203 ? 17.750 4.337 -17.925 1.00 89.00 203 ILE A C 1
ATOM 1556 O O . ILE A 1 203 ? 17.608 3.922 -19.065 1.00 89.00 203 ILE A O 1
ATOM 1560 N N . HIS A 1 204 ? 18.461 5.428 -17.647 1.00 88.44 204 HIS A N 1
ATOM 1561 C CA . HIS A 1 204 ? 19.130 6.220 -18.671 1.00 88.44 204 HIS A CA 1
ATOM 1562 C C . HIS A 1 204 ? 20.182 5.398 -19.423 1.00 88.44 204 HIS A C 1
ATOM 1564 O O . HIS A 1 204 ? 20.193 5.420 -20.648 1.00 88.44 204 HIS A O 1
ATOM 1570 N N . GLU A 1 205 ? 21.031 4.640 -18.721 1.00 87.00 205 GLU A N 1
ATOM 1571 C CA . GLU A 1 205 ? 22.022 3.763 -19.360 1.00 87.00 205 GLU A CA 1
ATOM 1572 C C . GLU A 1 205 ? 21.344 2.709 -20.245 1.00 87.00 205 GLU A C 1
ATOM 1574 O O . GLU A 1 205 ? 21.684 2.581 -21.422 1.00 87.00 205 GLU A O 1
ATOM 1579 N N . LEU A 1 206 ? 20.310 2.044 -19.727 1.00 86.56 206 LEU A N 1
ATOM 1580 C CA . LEU A 1 206 ? 19.562 1.038 -20.474 1.00 86.56 206 LEU A CA 1
ATOM 1581 C C . LEU A 1 206 ? 18.862 1.636 -21.703 1.00 86.56 206 LEU A C 1
ATOM 1583 O O . LEU A 1 206 ? 18.968 1.107 -22.805 1.00 86.56 206 LEU A O 1
ATOM 1587 N N . MET A 1 207 ? 18.194 2.778 -21.538 1.00 86.62 207 MET A N 1
ATOM 1588 C CA . MET A 1 207 ? 17.556 3.490 -22.642 1.00 86.62 207 MET A CA 1
ATOM 1589 C C . MET A 1 207 ? 18.583 4.000 -23.650 1.00 86.62 207 MET A C 1
ATOM 1591 O O . MET A 1 207 ? 18.289 4.004 -24.837 1.00 86.62 207 MET A O 1
ATOM 1595 N N . SER A 1 208 ? 19.785 4.394 -23.228 1.00 88.12 208 SER A N 1
ATOM 1596 C CA . SER A 1 208 ? 20.842 4.808 -24.155 1.00 88.12 208 SER A CA 1
ATOM 1597 C C . SER A 1 208 ? 21.359 3.643 -25.007 1.00 88.12 208 SER A C 1
ATOM 1599 O O . SER A 1 208 ? 21.548 3.828 -26.207 1.00 88.12 208 SER A O 1
ATOM 1601 N N . GLU A 1 209 ? 21.496 2.440 -24.430 1.00 86.62 209 GLU A N 1
ATOM 1602 C CA . GLU A 1 209 ? 21.859 1.205 -25.149 1.00 86.62 209 GLU A CA 1
ATOM 1603 C C . GLU A 1 209 ? 20.769 0.867 -26.184 1.00 86.62 209 GLU A C 1
ATOM 1605 O O . GLU A 1 209 ? 21.048 0.710 -27.372 1.00 86.62 209 GLU A O 1
ATOM 1610 N N . VAL A 1 210 ? 19.500 0.907 -25.767 1.00 83.56 210 VAL A N 1
ATOM 1611 C CA . VAL A 1 210 ? 18.329 0.711 -26.638 1.00 83.56 210 VAL A CA 1
ATOM 1612 C C . VAL A 1 210 ? 18.270 1.748 -27.761 1.00 83.56 210 VAL A C 1
ATOM 1614 O O . VAL A 1 210 ? 18.055 1.406 -28.925 1.00 83.56 210 VAL A O 1
ATOM 1617 N N . MET A 1 211 ? 18.455 3.029 -27.439 1.00 84.06 211 MET A N 1
ATOM 1618 C CA . MET A 1 211 ? 18.428 4.102 -28.427 1.00 84.06 211 MET A CA 1
ATOM 1619 C C . MET A 1 211 ? 19.559 3.931 -29.440 1.00 84.06 211 MET A C 1
ATOM 1621 O O . MET A 1 211 ? 19.309 4.082 -30.630 1.00 84.06 211 MET A O 1
ATOM 1625 N N . ALA A 1 212 ? 20.766 3.569 -29.002 1.00 87.44 212 ALA A N 1
ATOM 1626 C CA . ALA A 1 212 ? 21.913 3.372 -29.884 1.00 87.44 212 ALA A CA 1
ATOM 1627 C C . ALA A 1 212 ? 21.762 2.147 -30.803 1.00 87.44 212 ALA A C 1
ATOM 1629 O O . ALA A 1 212 ? 22.094 2.230 -31.984 1.00 87.44 212 ALA A O 1
ATOM 1630 N N . GLU A 1 213 ? 21.250 1.023 -30.292 1.00 83.62 213 GLU A N 1
ATOM 1631 C CA . GLU A 1 213 ? 21.141 -0.229 -31.057 1.00 83.62 213 GLU A CA 1
ATOM 1632 C C . GLU A 1 213 ? 19.888 -0.306 -31.937 1.00 83.62 213 GLU A C 1
ATOM 1634 O O . GLU A 1 213 ? 19.900 -0.924 -33.005 1.00 83.62 213 GLU A O 1
ATOM 1639 N N . THR A 1 214 ? 18.788 0.304 -31.494 1.00 80.12 214 THR A N 1
ATOM 1640 C CA . THR A 1 214 ? 17.474 0.143 -32.126 1.00 80.12 214 THR A CA 1
ATOM 1641 C C . THR A 1 214 ? 16.993 1.416 -32.796 1.00 80.12 214 THR A C 1
ATOM 1643 O O . THR A 1 214 ? 16.654 1.384 -33.979 1.00 80.12 214 THR A O 1
ATOM 1646 N N . VAL A 1 215 ? 16.916 2.519 -32.052 1.00 78.19 215 VAL A N 1
ATOM 1647 C CA . VAL A 1 215 ? 16.180 3.709 -32.504 1.00 78.19 215 VAL A CA 1
ATOM 1648 C C . VAL A 1 215 ? 17.025 4.562 -33.437 1.00 78.19 215 VAL A C 1
ATOM 1650 O O . VAL A 1 215 ? 16.543 4.968 -34.489 1.00 78.19 215 VAL A O 1
ATOM 1653 N N . TRP A 1 216 ? 18.291 4.795 -33.094 1.00 82.38 216 TRP A N 1
ATOM 1654 C CA . TRP A 1 216 ? 19.197 5.626 -33.875 1.00 82.38 216 TRP A CA 1
ATOM 1655 C C . TRP A 1 216 ? 19.429 5.084 -35.288 1.00 82.38 216 TRP A C 1
ATOM 1657 O O . TRP A 1 216 ? 19.321 5.885 -36.207 1.00 82.38 216 TRP A O 1
ATOM 1667 N N . PRO A 1 217 ? 19.650 3.772 -35.521 1.00 82.94 217 PRO A N 1
ATOM 1668 C CA . PRO A 1 217 ? 19.780 3.242 -36.878 1.00 82.94 217 PRO A CA 1
ATOM 1669 C C . PRO A 1 217 ? 18.506 3.411 -37.715 1.00 82.94 217 PRO A C 1
ATOM 1671 O O . PRO A 1 217 ? 18.587 3.760 -38.886 1.00 82.94 217 PRO A O 1
ATOM 1674 N N . LEU A 1 218 ? 17.327 3.212 -37.112 1.00 75.81 218 LEU A N 1
ATOM 1675 C CA . LEU A 1 218 ? 16.048 3.397 -37.805 1.00 75.81 218 LEU A CA 1
ATOM 1676 C C . LEU A 1 218 ? 15.789 4.877 -38.125 1.00 75.81 218 LEU A C 1
ATOM 1678 O O . LEU A 1 218 ? 15.317 5.207 -39.209 1.00 75.81 218 LEU A O 1
ATOM 1682 N N . MET A 1 219 ? 16.118 5.774 -37.192 1.00 72.94 219 MET A N 1
ATOM 1683 C CA . MET A 1 219 ? 15.972 7.214 -37.388 1.00 72.94 219 MET A CA 1
ATOM 1684 C C . MET A 1 219 ? 16.996 7.782 -38.368 1.00 72.94 219 MET A C 1
ATOM 1686 O O . MET A 1 219 ? 16.638 8.637 -39.169 1.00 72.94 219 MET A O 1
ATOM 1690 N N . SER A 1 220 ? 18.255 7.348 -38.312 1.00 78.00 220 SER A N 1
ATOM 1691 C CA . SER A 1 220 ? 19.309 7.855 -39.191 1.00 78.00 220 SER A CA 1
ATOM 1692 C C . SER A 1 220 ? 19.096 7.416 -40.636 1.00 78.00 220 SER A C 1
ATOM 1694 O O . SER A 1 220 ? 19.334 8.213 -41.540 1.00 78.00 220 SER A O 1
ATOM 1696 N N . GLU A 1 221 ? 18.572 6.207 -40.860 1.00 77.19 221 GLU A N 1
ATOM 1697 C CA . GLU A 1 221 ? 18.148 5.760 -42.187 1.00 77.19 221 GLU A CA 1
ATOM 169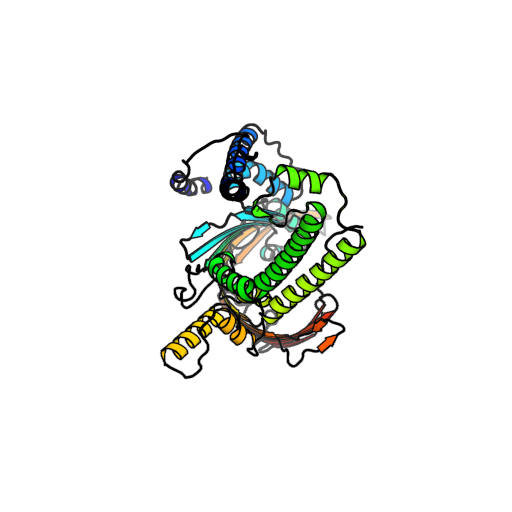8 C C . GLU A 1 221 ? 17.021 6.648 -42.738 1.00 77.19 221 GLU A C 1
ATOM 1700 O O . GLU A 1 221 ? 17.072 7.067 -43.894 1.00 77.19 221 GLU A O 1
ATOM 1705 N N . GLU A 1 222 ? 16.034 6.999 -41.908 1.00 68.69 222 GLU A N 1
ATOM 1706 C CA . GLU A 1 222 ? 14.922 7.861 -42.318 1.00 68.69 222 GLU A CA 1
ATOM 1707 C C . GLU A 1 222 ? 15.364 9.301 -42.578 1.00 68.69 222 GLU A C 1
ATOM 1709 O O . GLU A 1 222 ? 15.048 9.866 -43.622 1.00 68.69 222 GLU A O 1
ATOM 1714 N N . VAL A 1 223 ? 16.127 9.890 -41.655 1.00 67.25 223 VAL A N 1
ATOM 1715 C CA . VAL A 1 223 ? 16.682 11.237 -41.816 1.00 67.25 223 VAL A CA 1
ATOM 1716 C C . VAL A 1 223 ? 17.563 11.284 -43.059 1.00 67.25 223 VAL A C 1
ATOM 1718 O O . VAL A 1 223 ? 17.419 12.207 -43.850 1.00 67.25 223 VAL A O 1
ATOM 1721 N N . GLY A 1 224 ? 18.395 10.267 -43.296 1.00 72.38 224 GLY A N 1
ATOM 1722 C CA . GLY A 1 224 ? 19.179 10.147 -44.524 1.00 72.38 224 GLY A CA 1
ATOM 1723 C C . GLY A 1 224 ? 18.309 10.058 -45.781 1.00 72.38 224 GLY A C 1
ATOM 1724 O O . GLY A 1 224 ? 18.616 10.703 -46.779 1.00 72.38 224 GLY A O 1
ATOM 1725 N N . ARG A 1 225 ? 17.188 9.323 -45.740 1.00 74.31 225 ARG A N 1
ATOM 1726 C CA . ARG A 1 225 ? 16.253 9.201 -46.873 1.00 74.31 225 ARG A CA 1
ATOM 1727 C C . ARG A 1 225 ? 15.481 10.497 -47.140 1.00 74.31 225 ARG A C 1
ATOM 1729 O O . ARG A 1 225 ? 15.232 10.827 -48.296 1.00 74.31 225 ARG A O 1
ATOM 1736 N N . ILE A 1 226 ? 15.074 11.218 -46.095 1.00 64.75 226 ILE A N 1
ATOM 1737 C CA . ILE A 1 226 ? 14.397 12.518 -46.210 1.00 64.75 226 ILE A CA 1
ATOM 1738 C C . ILE A 1 226 ? 15.375 13.568 -46.718 1.00 64.75 226 ILE A C 1
ATOM 1740 O O . ILE A 1 226 ? 15.064 14.234 -47.699 1.00 64.75 226 ILE A O 1
ATOM 1744 N N . LEU A 1 227 ? 16.552 13.676 -46.093 1.00 64.31 227 LEU A N 1
ATOM 1745 C CA . LEU A 1 227 ? 17.593 14.593 -46.537 1.00 64.31 227 LEU A CA 1
ATOM 1746 C C . LEU A 1 227 ? 17.936 14.301 -47.989 1.00 64.31 227 LEU A C 1
ATOM 1748 O O . LEU A 1 227 ? 17.742 15.193 -48.795 1.00 64.31 227 LEU A O 1
ATOM 1752 N N . GLY A 1 228 ? 18.254 13.054 -48.354 1.00 72.38 228 GLY A N 1
ATOM 1753 C CA . GLY A 1 228 ? 18.534 12.651 -49.737 1.00 72.38 228 GLY A CA 1
ATOM 1754 C C . GLY A 1 228 ? 17.434 13.022 -50.741 1.00 72.38 228 GLY A C 1
ATOM 1755 O O . GLY A 1 228 ? 17.742 13.452 -51.851 1.00 72.38 228 GLY A O 1
ATOM 1756 N N . ARG A 1 229 ? 16.150 12.914 -50.359 1.00 71.56 229 ARG A N 1
ATOM 1757 C CA . ARG A 1 229 ? 15.024 13.397 -51.183 1.00 71.56 229 ARG A CA 1
ATOM 1758 C C . ARG A 1 229 ? 15.042 14.918 -51.331 1.00 71.56 229 ARG A C 1
ATOM 1760 O O . ARG A 1 229 ? 14.886 15.411 -52.443 1.00 71.56 229 ARG A O 1
ATOM 1767 N N . CYS A 1 230 ? 15.267 15.647 -50.240 1.00 62.12 230 CYS A N 1
ATOM 1768 C CA . CYS A 1 230 ? 15.407 17.099 -50.273 1.00 62.12 230 CYS A CA 1
ATOM 1769 C C . CYS A 1 230 ? 16.631 17.541 -51.087 1.00 62.12 230 CYS A C 1
ATOM 1771 O O . CYS A 1 230 ? 16.510 18.495 -51.845 1.00 62.12 230 CYS A O 1
ATOM 1773 N N . GLU A 1 231 ? 17.780 16.863 -50.986 1.00 66.44 231 GLU A N 1
ATOM 1774 C CA . GLU A 1 231 ? 18.978 17.199 -51.770 1.00 66.44 231 GLU A CA 1
ATOM 1775 C C . GLU A 1 231 ? 18.742 16.960 -53.258 1.00 66.44 231 GLU A C 1
ATOM 1777 O O . GLU A 1 231 ? 19.080 17.815 -54.072 1.00 66.44 231 GLU A O 1
ATOM 1782 N N . ALA A 1 232 ? 18.113 15.836 -53.618 1.00 71.62 232 ALA A N 1
ATOM 1783 C CA . ALA A 1 232 ? 17.758 15.540 -55.001 1.00 71.62 232 ALA A CA 1
ATOM 1784 C C . ALA A 1 232 ? 16.780 16.582 -55.564 1.00 71.62 232 ALA A C 1
ATOM 1786 O O . ALA A 1 232 ? 17.003 17.114 -56.648 1.00 71.62 232 ALA A O 1
ATOM 1787 N N . GLU A 1 233 ? 15.732 16.926 -54.811 1.00 69.38 233 GLU A N 1
ATOM 1788 C CA . GLU A 1 233 ? 14.728 17.893 -55.255 1.00 69.38 233 GLU A CA 1
ATOM 1789 C C . GLU A 1 233 ? 15.284 19.323 -55.334 1.00 69.38 233 GLU A C 1
ATOM 1791 O O . GLU A 1 233 ? 14.985 20.061 -56.275 1.00 69.38 233 GLU A O 1
ATOM 1796 N N . ILE A 1 234 ? 16.112 19.727 -54.368 1.00 64.06 234 ILE A N 1
ATOM 1797 C CA . ILE A 1 234 ? 16.786 21.028 -54.394 1.00 64.06 234 ILE A CA 1
ATOM 1798 C C . ILE A 1 234 ? 17.766 21.066 -55.564 1.00 64.06 234 ILE A C 1
ATOM 1800 O O . ILE A 1 234 ? 17.697 22.008 -56.346 1.00 64.06 234 ILE A O 1
ATOM 1804 N N . GLY A 1 235 ? 18.593 20.034 -55.746 1.00 67.00 235 GLY A N 1
ATOM 1805 C CA . GLY A 1 235 ? 19.548 19.942 -56.849 1.00 67.00 235 GLY A CA 1
ATOM 1806 C C . GLY A 1 235 ? 18.886 19.988 -58.229 1.00 67.00 235 GLY A C 1
ATOM 1807 O O . GLY A 1 235 ? 19.368 20.697 -59.112 1.00 67.00 235 GLY A O 1
ATOM 1808 N N . GLU A 1 236 ? 17.745 19.313 -58.414 1.00 73.69 236 GLU A N 1
ATOM 1809 C CA . GLU A 1 236 ? 16.952 19.403 -59.649 1.00 73.69 236 GLU A CA 1
ATOM 1810 C C . GLU A 1 236 ? 16.406 20.817 -59.898 1.00 73.69 236 GLU A C 1
ATOM 1812 O O . GLU A 1 236 ? 16.349 21.267 -61.044 1.00 73.69 236 GLU A O 1
ATOM 1817 N N . ARG A 1 237 ? 16.004 21.534 -58.841 1.00 66.44 237 ARG A N 1
ATOM 1818 C CA . ARG A 1 237 ? 15.369 22.857 -58.960 1.00 66.44 237 ARG A CA 1
ATOM 1819 C C . ARG A 1 237 ? 16.359 24.011 -59.068 1.00 66.44 237 ARG A C 1
ATOM 1821 O O . ARG A 1 237 ? 16.064 24.990 -59.752 1.00 66.44 237 ARG A O 1
ATOM 1828 N N . THR A 1 238 ? 17.487 23.948 -58.370 1.00 65.62 238 THR A N 1
ATOM 1829 C CA . THR A 1 238 ? 18.472 25.038 -58.321 1.00 65.62 238 THR A CA 1
ATOM 1830 C C . THR A 1 238 ? 19.589 24.859 -59.343 1.00 65.62 238 THR A C 1
ATOM 1832 O O . THR A 1 238 ? 20.225 25.845 -59.710 1.00 65.62 238 THR A O 1
ATOM 1835 N N . GLY A 1 239 ? 19.843 23.629 -59.806 1.00 65.06 239 GLY A N 1
ATOM 1836 C CA . GLY A 1 239 ? 21.034 23.300 -60.595 1.00 65.06 239 GLY A CA 1
ATOM 1837 C C . GLY A 1 239 ? 22.347 23.398 -59.800 1.00 65.06 239 GLY A C 1
ATOM 1838 O O . GLY A 1 239 ? 23.418 23.218 -60.377 1.00 65.06 239 GLY A O 1
ATOM 1839 N N . GLU A 1 240 ? 22.277 23.673 -58.492 1.00 58.47 240 GLU A N 1
ATOM 1840 C CA . GLU A 1 240 ? 23.404 23.745 -57.558 1.00 58.47 240 GLU A CA 1
ATOM 1841 C C . GLU A 1 240 ? 23.335 22.534 -56.619 1.00 58.47 240 GLU A C 1
ATOM 1843 O O . GLU A 1 240 ? 22.402 22.399 -55.831 1.00 58.47 240 GLU A O 1
ATOM 1848 N N . GLY A 1 241 ? 24.313 21.632 -56.726 1.00 54.41 241 GLY A N 1
ATOM 1849 C CA . GLY A 1 241 ? 24.328 20.349 -56.014 1.00 54.41 241 GLY A CA 1
ATOM 1850 C C . GLY A 1 241 ? 24.920 20.376 -54.602 1.00 54.41 241 GLY A C 1
ATOM 1851 O O . GLY A 1 241 ? 25.219 19.307 -54.083 1.00 54.41 241 GLY A O 1
ATOM 1852 N N . ASP A 1 242 ? 25.140 21.551 -54.003 1.00 59.22 242 ASP A N 1
ATOM 1853 C CA . ASP A 1 242 ? 25.826 21.679 -52.711 1.00 59.22 242 ASP A CA 1
ATOM 1854 C C . ASP A 1 242 ? 24.975 22.448 -51.686 1.00 59.22 242 ASP A C 1
ATOM 1856 O O . ASP A 1 242 ? 24.817 23.670 -51.756 1.00 59.22 242 ASP A O 1
ATOM 1860 N N . LEU A 1 243 ? 24.390 21.703 -50.746 1.00 55.72 243 LEU A N 1
ATOM 1861 C CA . LEU A 1 243 ? 23.476 22.203 -49.713 1.00 55.72 243 LEU A CA 1
ATOM 1862 C C . LEU A 1 243 ? 24.168 23.033 -48.633 1.00 55.72 243 LEU A C 1
ATOM 1864 O O . LEU A 1 243 ? 23.528 23.902 -48.038 1.00 55.72 243 LEU A O 1
ATOM 1868 N N . ASP A 1 244 ? 25.464 22.814 -48.415 1.00 60.91 244 ASP A N 1
ATOM 1869 C CA . ASP A 1 244 ? 26.226 23.489 -47.361 1.00 60.91 244 ASP A CA 1
ATOM 1870 C C . ASP A 1 244 ? 26.419 24.991 -47.647 1.00 60.91 244 ASP A C 1
ATOM 1872 O O . ASP A 1 244 ? 26.711 25.771 -46.740 1.00 60.91 244 ASP A O 1
ATOM 1876 N N . ASN A 1 245 ? 26.190 25.416 -48.895 1.00 57.75 245 ASN A N 1
ATOM 1877 C CA . ASN A 1 245 ? 26.322 26.801 -49.351 1.00 57.75 245 ASN A CA 1
ATOM 1878 C C . ASN A 1 245 ? 24.974 27.515 -49.577 1.00 57.75 245 ASN A C 1
ATOM 1880 O O . ASN A 1 245 ? 24.950 28.655 -50.055 1.00 57.75 245 ASN A O 1
ATOM 1884 N N . LEU A 1 246 ? 23.839 26.886 -49.241 1.00 57.75 246 LEU A N 1
ATOM 1885 C CA . LEU A 1 246 ? 22.526 27.502 -49.436 1.00 57.75 246 LEU A CA 1
ATOM 1886 C C . LEU A 1 246 ? 22.227 28.524 -48.324 1.00 57.75 246 LEU A C 1
ATOM 1888 O O . LEU A 1 246 ? 22.028 28.174 -47.161 1.00 57.75 246 LEU A O 1
ATOM 1892 N N . GLU A 1 247 ? 22.136 29.808 -48.677 1.00 60.72 247 GLU A N 1
ATOM 1893 C CA . GLU A 1 247 ? 21.711 30.854 -47.739 1.00 60.72 247 GLU A CA 1
ATOM 1894 C C . GLU A 1 247 ? 20.327 30.532 -47.140 1.00 60.72 247 GLU A C 1
ATOM 1896 O O . GLU A 1 247 ? 19.367 30.254 -47.868 1.00 60.72 247 GLU A O 1
ATOM 1901 N N . ALA A 1 248 ? 20.189 30.633 -45.811 1.00 53.12 248 ALA A N 1
ATOM 1902 C CA . ALA A 1 248 ? 18.957 30.317 -45.072 1.00 53.12 248 ALA A CA 1
ATOM 1903 C C . ALA A 1 248 ? 17.705 31.052 -45.606 1.00 53.12 248 ALA A C 1
ATOM 1905 O O . ALA A 1 248 ? 16.580 30.558 -45.500 1.00 53.12 248 ALA A O 1
ATOM 1906 N N . THR A 1 249 ? 17.897 32.214 -46.234 1.00 52.75 249 THR A N 1
ATOM 1907 C CA . THR A 1 249 ? 16.868 33.021 -46.900 1.00 52.75 249 THR A CA 1
ATOM 1908 C C . THR A 1 249 ? 16.267 32.335 -48.135 1.00 52.75 249 THR A C 1
ATOM 1910 O O . THR A 1 249 ? 15.060 32.437 -48.353 1.00 52.75 249 THR A O 1
ATOM 1913 N N . LYS A 1 250 ? 17.062 31.589 -48.919 1.00 56.72 250 LYS A N 1
ATOM 1914 C CA . LYS A 1 250 ? 16.584 30.821 -50.088 1.00 56.72 250 LYS A CA 1
ATOM 1915 C C . LYS A 1 250 ? 15.814 29.566 -49.668 1.00 56.72 250 LYS A C 1
ATOM 1917 O O . LYS A 1 250 ? 14.787 29.256 -50.267 1.00 56.72 250 LYS A O 1
ATOM 1922 N N . VAL A 1 251 ? 16.257 28.895 -48.599 1.00 54.50 251 VAL A N 1
ATOM 1923 C CA . VAL A 1 251 ? 15.549 27.747 -47.996 1.00 54.50 251 VAL A CA 1
ATOM 1924 C C . VAL A 1 251 ? 14.164 28.168 -47.497 1.00 54.50 251 VAL A C 1
ATOM 1926 O O . VAL A 1 251 ? 13.170 27.492 -47.757 1.00 54.50 251 VAL A O 1
ATOM 1929 N N . ARG A 1 252 ? 14.076 29.324 -46.826 1.00 53.84 252 ARG A N 1
ATOM 1930 C CA . ARG A 1 252 ? 12.810 29.852 -46.303 1.00 53.84 252 ARG A CA 1
ATOM 1931 C C . ARG A 1 252 ? 11.829 30.225 -47.429 1.00 53.84 252 ARG A C 1
ATOM 1933 O O . ARG A 1 252 ? 10.661 29.862 -47.345 1.00 53.84 252 ARG A O 1
ATOM 1940 N N . ALA A 1 253 ? 12.306 30.824 -48.524 1.00 54.81 253 ALA A N 1
ATOM 1941 C CA . ALA A 1 253 ? 11.482 31.132 -49.701 1.00 54.81 253 ALA A CA 1
ATOM 1942 C C . ALA A 1 253 ? 10.952 29.877 -50.436 1.00 54.81 253 ALA A C 1
ATOM 1944 O O . ALA A 1 253 ? 9.839 29.894 -50.962 1.00 54.81 253 ALA A O 1
ATOM 1945 N N . LEU A 1 254 ? 11.716 28.777 -50.447 1.00 54.62 254 LEU A N 1
ATOM 1946 C CA . LEU A 1 254 ? 11.284 27.480 -50.992 1.00 54.62 254 LEU A CA 1
ATOM 1947 C C . LEU A 1 254 ? 10.184 26.818 -50.144 1.00 54.62 254 LEU A C 1
ATOM 1949 O O . LEU A 1 254 ? 9.266 26.222 -50.706 1.00 54.62 254 LEU A O 1
ATOM 1953 N N . LEU A 1 255 ? 10.256 26.956 -48.815 1.00 54.91 255 LEU A N 1
ATOM 1954 C CA . LEU A 1 255 ? 9.278 26.403 -47.868 1.00 54.91 255 LEU A CA 1
ATOM 1955 C C . LEU A 1 255 ? 7.982 27.223 -47.785 1.00 54.91 255 LEU A C 1
ATOM 1957 O O . LEU A 1 255 ? 6.907 26.655 -47.617 1.00 54.91 255 LEU A O 1
ATOM 1961 N N . GLU A 1 256 ? 8.066 28.549 -47.907 1.00 52.25 256 GLU A N 1
ATOM 1962 C CA . GLU A 1 256 ? 6.903 29.445 -47.821 1.00 52.25 256 GLU A CA 1
ATOM 1963 C C . GLU A 1 256 ? 6.090 29.499 -49.130 1.00 52.25 256 GLU A C 1
ATOM 1965 O O . GLU A 1 256 ? 4.913 29.859 -49.109 1.00 52.25 256 GLU A O 1
ATOM 1970 N N . GLY A 1 257 ? 6.692 29.129 -50.268 1.00 48.94 257 GLY A N 1
ATOM 1971 C CA . GLY A 1 257 ? 6.099 29.307 -51.596 1.00 48.94 257 GLY A CA 1
ATOM 1972 C C . GLY A 1 257 ? 5.392 28.097 -52.216 1.00 48.94 257 GLY A C 1
ATOM 1973 O O . GLY A 1 257 ? 4.663 28.286 -53.185 1.00 48.94 257 GLY A O 1
ATOM 1974 N N . ASN A 1 258 ? 5.577 26.867 -51.722 1.00 49.84 258 ASN A N 1
ATOM 1975 C CA . ASN A 1 258 ? 5.026 25.681 -52.387 1.00 49.84 258 ASN A CA 1
ATOM 1976 C C . ASN A 1 258 ? 4.536 24.604 -51.405 1.00 49.84 258 ASN A C 1
ATOM 1978 O O . ASN A 1 258 ? 5.228 24.194 -50.478 1.00 49.84 258 ASN A O 1
ATOM 1982 N N . SER A 1 259 ? 3.338 24.084 -51.674 1.00 52.09 259 SER A N 1
ATOM 1983 C CA . SER A 1 259 ? 2.823 22.831 -51.111 1.00 52.09 259 SER A CA 1
ATOM 1984 C C . SER A 1 259 ? 3.588 21.651 -51.733 1.00 52.09 259 SER A C 1
ATOM 1986 O O . SER A 1 259 ? 3.131 21.070 -52.710 1.00 52.09 259 SER A O 1
ATOM 1988 N N . VAL A 1 260 ? 4.802 21.363 -51.250 1.00 48.78 260 VAL A N 1
ATOM 1989 C CA . VAL A 1 260 ? 5.751 20.439 -51.920 1.00 48.78 260 VAL A CA 1
ATOM 1990 C C . VAL A 1 260 ? 5.554 18.953 -51.577 1.00 48.78 260 VAL A C 1
ATOM 1992 O O . VAL A 1 260 ? 6.160 18.100 -52.206 1.00 48.78 260 VAL A O 1
ATOM 1995 N N . CYS A 1 261 ? 4.655 18.574 -50.673 1.00 54.56 261 CYS A N 1
ATOM 1996 C CA . CYS A 1 261 ? 4.267 17.163 -50.554 1.00 54.56 261 CYS A CA 1
ATOM 1997 C C . CYS A 1 261 ? 2.864 16.983 -51.120 1.00 54.56 261 CYS A C 1
ATOM 1999 O O . CYS A 1 261 ? 1.919 17.598 -50.615 1.00 54.56 261 CYS A O 1
ATOM 2001 N N . SER A 1 262 ? 2.714 16.139 -52.146 1.00 64.31 262 SER A N 1
ATOM 2002 C CA . SER A 1 262 ? 1.379 15.677 -52.516 1.00 64.31 262 SER A CA 1
ATOM 2003 C C . SER A 1 262 ? 0.748 14.987 -51.300 1.00 64.31 262 SER A C 1
ATOM 2005 O O . SER A 1 262 ? 1.437 14.460 -50.418 1.00 64.31 262 SER A O 1
ATOM 2007 N N . TRP A 1 263 ? -0.578 15.020 -51.196 1.00 58.78 263 TRP A N 1
ATOM 2008 C CA . TRP A 1 263 ? -1.276 14.368 -50.086 1.00 58.78 263 TRP A CA 1
ATOM 2009 C C . TRP A 1 263 ? -0.978 12.859 -50.034 1.00 58.78 263 TRP A C 1
ATOM 2011 O O . TRP A 1 263 ? -0.940 12.260 -48.957 1.00 58.78 263 TRP A O 1
ATOM 2021 N N . GLU A 1 264 ? -0.724 12.255 -51.192 1.00 70.06 264 GLU A N 1
ATOM 2022 C CA . GLU A 1 264 ? -0.252 10.885 -51.359 1.00 70.06 264 GLU A CA 1
ATOM 2023 C C . GLU A 1 264 ? 1.141 10.668 -50.743 1.00 70.06 264 GLU A C 1
ATOM 2025 O O . GLU A 1 264 ? 1.302 9.719 -49.971 1.00 70.06 264 GLU A O 1
ATOM 2030 N N . ASP A 1 265 ? 2.104 11.568 -50.973 1.00 67.94 265 ASP A N 1
ATOM 2031 C CA . ASP A 1 265 ? 3.445 11.493 -50.362 1.00 67.94 265 ASP A CA 1
ATOM 2032 C C . ASP A 1 265 ? 3.373 11.630 -48.839 1.00 67.94 265 ASP A C 1
ATOM 2034 O O . ASP A 1 265 ? 4.036 10.899 -48.100 1.00 67.94 265 ASP A O 1
ATOM 2038 N N . TYR A 1 266 ? 2.508 12.523 -48.348 1.00 61.00 266 TYR A N 1
ATOM 2039 C CA . TYR A 1 266 ? 2.269 12.677 -46.915 1.00 61.00 266 TYR A CA 1
ATOM 2040 C C . TYR A 1 266 ? 1.667 11.408 -46.295 1.00 61.00 266 TYR A C 1
ATOM 2042 O O . TYR A 1 266 ? 2.111 10.959 -45.235 1.00 61.00 266 TYR A O 1
ATOM 2050 N N . LYS A 1 267 ? 0.677 10.792 -46.954 1.00 68.56 267 LYS A N 1
ATOM 2051 C CA . LYS A 1 267 ? 0.092 9.515 -46.514 1.00 68.56 267 LYS A CA 1
ATOM 2052 C C . LYS A 1 267 ? 1.124 8.395 -46.490 1.00 68.56 267 LYS A C 1
ATOM 2054 O O . LYS A 1 267 ? 1.134 7.614 -45.539 1.00 68.56 267 LYS A O 1
ATOM 2059 N N . GLN A 1 268 ? 1.978 8.316 -47.507 1.00 76.62 268 GLN A N 1
ATOM 2060 C CA . GLN A 1 268 ? 3.036 7.317 -47.563 1.00 76.62 268 GLN A CA 1
ATOM 2061 C C . GLN A 1 268 ? 4.054 7.528 -46.435 1.00 76.62 268 GLN A C 1
ATOM 2063 O O . GLN A 1 268 ? 4.348 6.582 -45.707 1.00 76.62 268 GLN A O 1
ATOM 2068 N N . ALA A 1 269 ? 4.501 8.766 -46.203 1.00 68.06 269 ALA A N 1
ATOM 2069 C CA . ALA A 1 269 ? 5.396 9.099 -45.095 1.00 68.06 269 ALA A CA 1
ATOM 2070 C C . ALA A 1 269 ? 4.770 8.788 -43.721 1.00 68.06 269 ALA A C 1
ATOM 2072 O O . ALA A 1 269 ? 5.444 8.287 -42.819 1.00 68.06 269 ALA A O 1
ATOM 2073 N N . LEU A 1 270 ? 3.463 9.029 -43.549 1.00 68.81 270 LEU A N 1
ATOM 2074 C CA . LEU A 1 270 ? 2.743 8.666 -42.327 1.00 68.81 270 LEU A CA 1
ATOM 2075 C C . LEU A 1 270 ? 2.695 7.141 -42.128 1.00 68.81 270 LEU A C 1
ATOM 2077 O O . LEU A 1 270 ? 2.925 6.670 -41.015 1.00 68.81 270 LEU A O 1
ATOM 2081 N N . ALA A 1 271 ? 2.415 6.370 -43.184 1.00 77.31 271 ALA A N 1
ATOM 2082 C CA . ALA A 1 271 ? 2.378 4.908 -43.133 1.00 77.31 271 ALA A CA 1
ATOM 2083 C C . ALA A 1 271 ? 3.767 4.304 -42.849 1.00 77.31 271 ALA A C 1
ATOM 2085 O O . ALA A 1 271 ? 3.895 3.412 -42.010 1.00 77.31 271 ALA A O 1
ATOM 2086 N N . GLU A 1 272 ? 4.820 4.830 -43.480 1.00 79.38 272 GLU A N 1
ATOM 2087 C CA . GLU A 1 272 ? 6.215 4.461 -43.203 1.00 79.38 272 GLU A CA 1
ATOM 2088 C C . GLU A 1 272 ? 6.576 4.756 -41.739 1.00 79.38 272 GLU A C 1
ATOM 2090 O O . GLU A 1 272 ? 7.076 3.874 -41.036 1.00 79.38 272 GLU A O 1
ATOM 2095 N N . ARG A 1 273 ? 6.209 5.938 -41.226 1.00 74.56 273 ARG A N 1
ATOM 2096 C CA . ARG A 1 273 ? 6.407 6.300 -39.815 1.00 74.56 273 ARG A CA 1
ATOM 2097 C C . ARG A 1 273 ? 5.630 5.396 -38.857 1.00 74.56 273 ARG A C 1
ATOM 2099 O O . ARG A 1 273 ? 6.151 5.045 -37.801 1.00 74.56 273 ARG A O 1
ATOM 2106 N N . GLN A 1 274 ? 4.402 5.002 -39.195 1.00 76.75 274 GLN A N 1
ATOM 2107 C CA . GLN A 1 274 ? 3.628 4.046 -38.395 1.00 76.75 274 GLN A CA 1
ATOM 2108 C C . GLN A 1 274 ? 4.308 2.674 -38.345 1.00 76.75 274 GLN A C 1
ATOM 2110 O O . GLN A 1 274 ? 4.435 2.106 -37.261 1.00 76.75 274 GLN A O 1
ATOM 2115 N N . ASN A 1 275 ? 4.804 2.171 -39.478 1.00 82.25 275 ASN A N 1
ATOM 2116 C CA . ASN A 1 275 ? 5.544 0.908 -39.538 1.00 82.25 275 ASN A CA 1
ATOM 2117 C C . ASN A 1 275 ? 6.856 0.975 -38.745 1.00 82.25 275 ASN A C 1
ATOM 2119 O O . ASN A 1 275 ? 7.206 0.020 -38.056 1.00 82.25 275 ASN A O 1
ATOM 2123 N N . GLN A 1 276 ? 7.555 2.109 -38.780 1.00 75.94 276 GLN A N 1
ATOM 2124 C CA . GLN A 1 276 ? 8.759 2.330 -37.978 1.00 75.94 276 GLN A CA 1
ATOM 2125 C C . GLN A 1 276 ? 8.452 2.384 -36.486 1.00 75.94 276 GLN A C 1
ATOM 2127 O O . GLN A 1 276 ? 9.142 1.737 -35.708 1.00 75.94 276 GLN A O 1
ATOM 2132 N N . LEU A 1 277 ? 7.402 3.099 -36.071 1.00 77.75 277 LEU A N 1
ATOM 2133 C CA . LEU A 1 277 ? 6.965 3.105 -34.674 1.00 77.75 277 LEU A CA 1
ATOM 2134 C C . LEU A 1 277 ? 6.550 1.704 -34.216 1.00 77.75 277 LEU A C 1
ATOM 2136 O O . LEU A 1 277 ? 6.886 1.311 -33.104 1.00 77.75 277 LEU A O 1
ATOM 2140 N N . ALA A 1 278 ? 5.884 0.927 -35.074 1.00 83.19 278 ALA A N 1
ATOM 2141 C CA . ALA A 1 278 ? 5.565 -0.469 -34.796 1.00 83.19 278 ALA A CA 1
ATOM 2142 C C . ALA A 1 278 ? 6.832 -1.332 -34.672 1.00 83.19 278 ALA A C 1
ATOM 2144 O O . ALA A 1 278 ? 6.915 -2.141 -33.754 1.00 83.19 278 ALA A O 1
ATOM 2145 N N . ALA A 1 279 ? 7.837 -1.131 -35.529 1.00 81.69 279 ALA A N 1
ATOM 2146 C CA . ALA A 1 279 ? 9.115 -1.839 -35.459 1.00 81.69 279 ALA A CA 1
ATOM 2147 C C . ALA A 1 279 ? 9.928 -1.456 -34.213 1.00 81.69 279 ALA A C 1
ATOM 2149 O O . ALA A 1 279 ? 10.494 -2.330 -33.561 1.00 81.69 279 ALA A O 1
ATOM 2150 N N . VAL A 1 280 ? 9.956 -0.169 -33.849 1.00 79.94 280 VAL A N 1
ATOM 2151 C CA . VAL A 1 280 ? 10.553 0.305 -32.595 1.00 79.94 280 VAL A CA 1
ATOM 2152 C C . VAL A 1 280 ? 9.826 -0.340 -31.423 1.00 79.94 280 VAL A C 1
ATOM 2154 O O . VAL A 1 280 ? 10.482 -0.972 -30.610 1.00 79.94 280 VAL A O 1
ATOM 2157 N N . ASN A 1 281 ? 8.493 -0.274 -31.366 1.00 81.25 281 ASN A N 1
ATOM 2158 C CA . ASN A 1 281 ? 7.711 -0.898 -30.297 1.00 81.25 281 ASN A CA 1
ATOM 2159 C C . ASN A 1 281 ? 7.960 -2.408 -30.203 1.00 81.25 281 ASN A C 1
ATOM 2161 O O . ASN A 1 281 ? 8.215 -2.899 -29.110 1.00 81.25 281 ASN A O 1
ATOM 2165 N N . ALA A 1 282 ? 7.973 -3.125 -31.331 1.00 83.69 282 ALA A N 1
ATOM 2166 C CA . ALA A 1 282 ? 8.283 -4.552 -31.369 1.00 83.69 282 ALA A CA 1
ATOM 2167 C C . ALA A 1 282 ? 9.686 -4.837 -30.820 1.00 83.69 282 ALA A C 1
ATOM 2169 O O . ALA A 1 282 ? 9.857 -5.747 -30.016 1.00 83.69 282 ALA A O 1
ATOM 2170 N N . LYS A 1 283 ? 10.687 -4.017 -31.166 1.00 81.69 283 LYS A N 1
ATOM 2171 C CA . LYS A 1 283 ? 12.028 -4.153 -30.590 1.00 81.69 283 LYS A CA 1
ATOM 2172 C C . LYS A 1 283 ? 12.079 -3.788 -29.105 1.00 81.69 283 LYS A C 1
ATOM 2174 O O . LYS A 1 283 ? 12.787 -4.461 -28.368 1.00 81.69 283 LYS A O 1
ATOM 2179 N N . LEU A 1 284 ? 11.345 -2.769 -28.646 1.00 82.69 284 LEU A N 1
ATOM 2180 C CA . LEU A 1 284 ? 11.259 -2.424 -27.219 1.00 82.69 284 LEU A CA 1
ATOM 2181 C C . LEU A 1 284 ? 10.609 -3.565 -26.411 1.00 82.69 284 LEU A C 1
ATOM 2183 O O . LEU A 1 284 ? 11.021 -3.834 -25.278 1.00 82.69 284 LEU A O 1
ATOM 2187 N N . GLU A 1 285 ? 9.618 -4.247 -26.994 1.00 84.62 285 GLU A N 1
ATOM 2188 C CA . GLU A 1 285 ? 8.988 -5.451 -26.439 1.00 84.62 285 GLU A CA 1
ATOM 2189 C C . GLU A 1 285 ? 9.948 -6.649 -26.435 1.00 84.62 285 GLU A C 1
ATOM 2191 O O . GLU A 1 285 ? 10.107 -7.295 -25.395 1.00 84.62 285 GLU A O 1
ATOM 2196 N N . ASP A 1 286 ? 10.653 -6.905 -27.541 1.00 84.19 286 ASP A N 1
ATOM 2197 C CA . ASP A 1 286 ? 11.676 -7.958 -27.645 1.00 84.19 286 ASP A CA 1
ATOM 2198 C C . ASP A 1 286 ? 12.810 -7.746 -26.632 1.00 84.19 286 ASP A C 1
ATOM 2200 O O . ASP A 1 286 ? 13.295 -8.694 -26.008 1.00 84.19 286 ASP A O 1
ATOM 2204 N N . GLN A 1 287 ? 13.191 -6.485 -26.420 1.00 82.62 287 GLN A N 1
ATOM 2205 C CA . GLN A 1 287 ? 14.173 -6.042 -25.431 1.00 82.62 287 GLN A CA 1
ATOM 2206 C C . GLN A 1 287 ? 13.620 -5.985 -24.003 1.00 82.62 287 GLN A C 1
ATOM 2208 O O . GLN A 1 287 ? 14.373 -5.728 -23.063 1.00 82.62 287 GLN A O 1
ATOM 2213 N N . GLN A 1 288 ? 12.332 -6.281 -23.810 1.00 85.00 288 GLN A N 1
ATOM 2214 C CA . GLN A 1 288 ? 11.716 -6.434 -22.495 1.00 85.00 288 GLN A CA 1
ATOM 2215 C C . GLN A 1 288 ? 11.772 -5.156 -21.640 1.00 85.00 288 GLN A C 1
ATOM 2217 O O . GLN A 1 288 ? 11.850 -5.198 -20.409 1.00 85.00 288 GLN A O 1
ATOM 2222 N N . ILE A 1 289 ? 11.710 -3.990 -22.282 1.00 83.31 289 ILE A N 1
ATOM 2223 C CA . ILE A 1 289 ? 11.718 -2.682 -21.603 1.00 83.31 289 ILE A CA 1
ATOM 2224 C C . ILE A 1 289 ? 10.403 -2.453 -20.852 1.00 83.31 289 ILE A C 1
ATOM 2226 O O . ILE A 1 289 ? 10.373 -1.839 -19.784 1.00 83.31 289 ILE A O 1
ATOM 2230 N N . ASP A 1 290 ? 9.317 -3.055 -21.337 1.00 80.94 290 ASP A N 1
ATOM 2231 C CA . ASP A 1 290 ? 8.029 -3.148 -20.648 1.00 80.94 290 ASP A CA 1
ATOM 2232 C C . ASP A 1 290 ? 8.133 -3.828 -19.262 1.00 80.94 290 ASP A C 1
ATOM 2234 O O . ASP A 1 290 ? 7.208 -3.776 -18.448 1.00 80.94 290 ASP A O 1
ATOM 2238 N N . GLN A 1 291 ? 9.248 -4.504 -18.969 1.00 86.44 291 GLN A N 1
ATOM 2239 C CA . GLN A 1 291 ? 9.507 -5.121 -17.673 1.00 86.44 291 GLN A CA 1
ATOM 2240 C C . GLN A 1 291 ? 10.092 -4.153 -16.652 1.00 86.44 291 GLN A C 1
ATOM 2242 O O . GLN A 1 291 ? 10.010 -4.455 -15.464 1.00 86.44 291 GLN A O 1
ATOM 2247 N N . LEU A 1 292 ? 10.653 -3.010 -17.059 1.00 90.19 292 LEU A N 1
ATOM 2248 C CA . LEU A 1 292 ? 11.333 -2.095 -16.136 1.00 90.19 292 LEU A CA 1
ATOM 2249 C C . LEU A 1 292 ? 10.394 -1.598 -15.036 1.00 90.19 292 LEU A C 1
ATOM 2251 O O . LEU A 1 292 ? 10.747 -1.634 -13.860 1.00 90.19 292 LEU A O 1
ATOM 2255 N N . THR A 1 293 ? 9.168 -1.219 -15.394 1.00 89.75 293 THR A N 1
ATOM 2256 C CA . THR A 1 293 ? 8.149 -0.777 -14.428 1.00 89.75 293 THR A CA 1
ATOM 2257 C C . THR A 1 293 ? 7.804 -1.882 -13.431 1.00 89.75 293 THR A C 1
ATOM 2259 O O . THR A 1 293 ? 7.769 -1.643 -12.226 1.00 89.75 293 THR A O 1
ATOM 2262 N N . ALA A 1 294 ? 7.645 -3.120 -13.907 1.00 90.25 294 ALA A N 1
ATOM 2263 C CA . ALA A 1 294 ? 7.427 -4.276 -13.045 1.00 90.25 294 ALA A CA 1
ATOM 2264 C C . ALA A 1 294 ? 8.646 -4.580 -12.159 1.00 90.25 294 ALA A C 1
ATOM 2266 O O . ALA A 1 294 ? 8.485 -4.989 -11.013 1.00 90.25 294 ALA A O 1
ATOM 2267 N N . MET A 1 295 ? 9.868 -4.367 -12.653 1.00 92.94 295 MET A N 1
ATOM 2268 C CA . MET A 1 295 ? 11.086 -4.545 -11.862 1.00 92.94 295 MET A CA 1
ATOM 2269 C C . MET A 1 295 ? 11.236 -3.490 -10.774 1.00 92.94 295 MET A C 1
ATOM 2271 O O . MET A 1 295 ? 11.773 -3.827 -9.721 1.00 92.94 295 MET A O 1
ATOM 2275 N N . ILE A 1 296 ? 10.779 -2.255 -11.007 1.00 93.50 296 ILE A N 1
ATOM 2276 C CA . ILE A 1 296 ? 10.678 -1.211 -9.979 1.00 93.50 296 ILE A CA 1
ATOM 2277 C C . ILE A 1 296 ? 9.632 -1.621 -8.943 1.00 93.50 296 ILE A C 1
ATOM 2279 O O . ILE A 1 296 ? 9.933 -1.647 -7.755 1.00 93.50 296 ILE A O 1
ATOM 2283 N N . ASP A 1 297 ? 8.436 -2.025 -9.372 1.00 92.62 297 ASP A N 1
ATOM 2284 C CA . ASP A 1 297 ? 7.374 -2.464 -8.460 1.00 92.62 297 ASP A CA 1
ATOM 2285 C C . ASP A 1 297 ? 7.782 -3.699 -7.625 1.00 92.62 297 ASP A C 1
ATOM 2287 O O . ASP A 1 297 ? 7.391 -3.867 -6.474 1.00 92.62 297 ASP A O 1
ATOM 2291 N N . ASN A 1 298 ? 8.655 -4.551 -8.146 1.00 94.81 298 ASN A N 1
ATOM 2292 C CA . ASN A 1 298 ? 9.167 -5.723 -7.435 1.00 94.81 298 ASN A CA 1
ATOM 2293 C C . ASN A 1 298 ? 10.412 -5.469 -6.577 1.00 94.81 298 ASN A C 1
ATOM 2295 O O . ASN A 1 298 ? 10.995 -6.424 -6.042 1.00 94.81 298 ASN A O 1
ATOM 2299 N N . GLN A 1 299 ? 10.870 -4.224 -6.464 1.00 95.94 299 GLN A N 1
ATOM 2300 C CA . GLN A 1 299 ? 12.006 -3.908 -5.605 1.00 95.94 299 GLN A CA 1
ATOM 2301 C C . GLN A 1 299 ? 11.710 -4.268 -4.155 1.00 95.94 299 GLN A C 1
ATOM 2303 O O . GLN A 1 299 ? 10.563 -4.145 -3.720 1.00 95.94 299 GLN A O 1
ATOM 2308 N N . PRO A 1 300 ? 12.737 -4.686 -3.397 1.00 97.00 300 PRO A N 1
ATOM 2309 C CA . PRO A 1 300 ? 12.629 -4.772 -1.956 1.00 97.00 300 PRO A CA 1
ATOM 2310 C C . PRO A 1 300 ? 12.126 -3.446 -1.383 1.00 97.00 300 PRO A C 1
ATOM 2312 O O . PRO A 1 300 ? 12.677 -2.380 -1.662 1.00 97.00 300 PRO A O 1
ATOM 2315 N N . GLN A 1 301 ? 11.092 -3.512 -0.564 1.00 96.38 301 GLN A N 1
ATOM 2316 C CA . GLN A 1 301 ? 10.601 -2.394 0.220 1.00 96.38 301 GLN A CA 1
ATOM 2317 C C . GLN A 1 301 ? 10.614 -2.795 1.680 1.00 96.38 301 GLN A C 1
ATOM 2319 O O . GLN A 1 301 ? 10.158 -3.882 2.028 1.00 96.38 301 GLN A O 1
ATOM 2324 N N . LEU A 1 302 ? 11.140 -1.911 2.517 1.00 97.31 302 LEU A N 1
ATOM 2325 C CA . LEU A 1 302 ? 11.003 -2.001 3.957 1.00 97.31 302 LEU A CA 1
ATOM 2326 C C . LEU A 1 302 ? 10.280 -0.741 4.409 1.00 97.31 302 LEU A C 1
ATOM 2328 O O . LEU A 1 302 ? 10.780 0.365 4.202 1.00 97.31 302 LEU A O 1
ATOM 2332 N N . THR A 1 303 ? 9.103 -0.925 4.984 1.00 97.06 303 THR A N 1
ATOM 2333 C CA . THR A 1 303 ? 8.239 0.159 5.431 1.00 97.06 303 THR A CA 1
ATOM 2334 C C . THR A 1 303 ? 7.968 -0.018 6.913 1.00 97.06 303 THR A C 1
ATOM 2336 O O . THR A 1 303 ? 7.564 -1.098 7.342 1.00 97.06 303 THR A O 1
ATOM 2339 N N . LEU A 1 304 ? 8.204 1.036 7.684 1.00 98.31 304 LEU A N 1
ATOM 2340 C CA . LEU A 1 304 ? 7.808 1.130 9.080 1.00 98.31 304 LEU A CA 1
ATOM 2341 C C . LEU A 1 304 ? 6.700 2.170 9.179 1.00 98.31 304 LEU A C 1
ATOM 2343 O O . LEU A 1 304 ? 6.931 3.335 8.876 1.00 98.31 304 LEU A O 1
ATOM 2347 N N . THR A 1 305 ? 5.522 1.761 9.619 1.00 98.25 305 THR A N 1
ATOM 2348 C CA . THR A 1 305 ? 4.411 2.664 9.910 1.00 98.25 305 THR A CA 1
ATOM 2349 C C . THR A 1 305 ? 4.181 2.671 11.409 1.00 98.25 305 THR A C 1
ATOM 2351 O O . THR A 1 305 ? 4.078 1.609 12.010 1.00 98.25 305 THR A O 1
ATOM 2354 N N . ALA A 1 306 ? 4.105 3.846 12.013 1.00 98.50 306 ALA A N 1
ATOM 2355 C CA . ALA A 1 306 ? 3.653 4.026 13.384 1.00 98.50 306 ALA A CA 1
ATOM 2356 C C . ALA A 1 306 ? 2.406 4.903 13.356 1.00 98.50 306 ALA A C 1
ATOM 2358 O O . ALA A 1 306 ? 2.375 5.896 12.629 1.00 98.50 306 ALA A O 1
ATOM 2359 N N . SER A 1 307 ? 1.388 4.547 14.128 1.00 98.19 307 SER A N 1
ATOM 2360 C CA . SER A 1 307 ? 0.172 5.337 14.235 1.00 98.19 307 SER A CA 1
ATOM 2361 C C . SER A 1 307 ? -0.289 5.459 15.676 1.00 98.19 307 SER A C 1
ATOM 2363 O O . SER A 1 307 ? -0.058 4.570 16.491 1.00 98.19 307 SER A O 1
ATOM 2365 N N . MET A 1 308 ? -0.969 6.554 15.967 1.00 98.44 308 MET A N 1
ATOM 2366 C CA . MET A 1 308 ? -1.594 6.842 17.248 1.00 98.44 308 MET A CA 1
ATOM 2367 C C . MET A 1 308 ? -2.986 7.375 16.945 1.00 98.44 308 MET A C 1
ATOM 2369 O O . MET A 1 308 ? -3.125 8.319 16.168 1.00 98.44 308 MET A O 1
ATOM 2373 N N . ARG A 1 309 ? -4.003 6.708 17.474 1.00 98.25 309 ARG A N 1
ATOM 2374 C CA . ARG A 1 309 ? -5.395 7.111 17.372 1.00 98.25 309 ARG A CA 1
ATOM 2375 C C . ARG A 1 309 ? -5.839 7.604 18.733 1.00 98.25 309 ARG A C 1
ATOM 2377 O O . ARG A 1 309 ? -5.885 6.809 19.668 1.00 98.25 309 ARG A O 1
ATOM 2384 N N . ASP A 1 310 ? -6.147 8.886 18.779 1.00 97.69 310 ASP A N 1
ATOM 2385 C CA . ASP A 1 310 ? -6.625 9.581 19.960 1.00 97.69 310 ASP A CA 1
ATOM 2386 C C . ASP A 1 310 ? -8.147 9.602 19.894 1.00 97.69 310 ASP A C 1
ATOM 2388 O O . ASP A 1 310 ? -8.726 10.128 18.933 1.00 97.69 310 ASP A O 1
ATOM 2392 N N . PHE A 1 311 ? -8.777 9.012 20.900 1.00 97.00 311 PHE A N 1
ATOM 2393 C CA . PHE A 1 311 ? -10.213 9.059 21.091 1.00 97.00 311 PHE A CA 1
ATOM 2394 C C . PHE A 1 311 ? -10.553 9.986 22.252 1.00 97.00 311 PHE A C 1
ATOM 2396 O O . PHE A 1 311 ? -9.803 10.154 23.208 1.00 97.00 311 PHE A O 1
ATOM 2403 N N . ASP A 1 312 ? -11.727 10.593 22.171 1.00 96.19 312 ASP A N 1
ATOM 2404 C CA . ASP A 1 312 ? -12.371 11.180 23.338 1.00 96.19 312 ASP A CA 1
ATOM 2405 C C . ASP A 1 312 ? -12.859 10.077 24.285 1.00 96.19 312 ASP A C 1
ATOM 2407 O O . ASP A 1 312 ? -13.144 8.950 23.860 1.00 96.19 312 ASP A O 1
ATOM 2411 N N . ASP A 1 313 ? -13.041 10.431 25.553 1.00 95.56 313 ASP A N 1
ATOM 2412 C CA . ASP A 1 313 ? -13.488 9.539 26.615 1.00 95.56 313 ASP A CA 1
ATOM 2413 C C . ASP A 1 313 ? -14.810 8.850 26.240 1.00 95.56 313 ASP A C 1
ATOM 2415 O O . ASP A 1 313 ? -15.052 7.726 26.651 1.00 95.56 313 ASP A O 1
ATOM 2419 N N . LEU A 1 314 ? -15.673 9.462 25.424 1.00 97.00 314 LEU A N 1
ATOM 2420 C CA . LEU A 1 314 ? -16.939 8.862 24.972 1.00 97.00 314 LEU A CA 1
ATOM 2421 C C . LEU A 1 314 ? -16.837 8.068 23.653 1.00 97.00 314 LEU A C 1
ATOM 2423 O O . LEU A 1 314 ? -17.788 7.370 23.280 1.00 97.00 314 LEU A O 1
ATOM 2427 N N . ALA A 1 315 ? -15.714 8.173 22.938 1.00 96.69 315 ALA A N 1
ATOM 2428 C CA . ALA A 1 315 ? -15.498 7.554 21.628 1.00 96.69 315 ALA A CA 1
ATOM 2429 C C . ALA A 1 315 ? -14.740 6.216 21.710 1.00 96.69 315 ALA A C 1
ATOM 2431 O O . ALA A 1 315 ? -14.980 5.330 20.884 1.00 96.69 315 ALA A O 1
ATOM 2432 N N . GLY A 1 316 ? -13.886 6.019 22.722 1.00 96.44 316 GLY A N 1
ATOM 2433 C CA . GLY A 1 316 ? -13.248 4.726 22.986 1.00 96.44 316 GLY A CA 1
ATOM 2434 C C . GLY A 1 316 ? -11.875 4.819 23.648 1.00 96.44 316 GLY A C 1
ATOM 2435 O O . GLY A 1 316 ? -11.509 5.845 24.203 1.00 96.44 316 GLY A O 1
ATOM 2436 N N . GLN A 1 317 ? -11.122 3.715 23.600 1.00 97.06 317 GLN A N 1
ATOM 2437 C CA . GLN A 1 317 ? -9.752 3.646 24.126 1.00 97.06 317 GLN A CA 1
ATOM 2438 C C . GLN A 1 317 ? -8.752 4.144 23.083 1.00 97.06 317 GLN A C 1
ATOM 2440 O O . GLN A 1 317 ? -8.814 3.685 21.938 1.00 97.06 317 GLN A O 1
ATOM 2445 N N . ASP A 1 318 ? -7.781 4.958 23.497 1.00 98.19 318 ASP A N 1
ATOM 2446 C CA . ASP A 1 318 ? -6.632 5.325 22.666 1.00 98.19 318 ASP A CA 1
ATOM 2447 C C . ASP A 1 318 ? -5.912 4.077 22.129 1.00 98.19 318 ASP A C 1
ATOM 2449 O O . ASP A 1 318 ? -5.723 3.075 22.833 1.00 98.19 318 ASP A O 1
ATOM 2453 N N . GLU A 1 319 ? -5.508 4.126 20.856 1.00 98.25 319 GLU A N 1
ATOM 2454 C CA . GLU A 1 319 ? -4.831 3.016 20.181 1.00 98.25 319 GLU A CA 1
ATOM 2455 C C . GLU A 1 319 ? -3.497 3.469 19.588 1.00 98.25 319 GLU A C 1
ATOM 2457 O O . GLU A 1 319 ? -3.438 4.300 18.685 1.00 98.25 319 GLU A O 1
ATOM 2462 N N . THR A 1 320 ? -2.405 2.850 20.030 1.00 98.56 320 THR A N 1
ATOM 2463 C CA . THR A 1 320 ? -1.095 2.993 19.387 1.00 98.56 320 THR A CA 1
ATOM 2464 C C . THR A 1 320 ? -0.789 1.742 18.579 1.00 98.56 320 THR A C 1
ATOM 2466 O O . THR A 1 320 ? -0.948 0.622 19.061 1.00 98.56 320 THR A O 1
ATOM 2469 N N . SER A 1 321 ? -0.307 1.904 17.349 1.00 98.19 321 SER A N 1
ATOM 2470 C CA . SER A 1 321 ? 0.106 0.782 16.514 1.00 98.19 321 SER A CA 1
ATOM 2471 C C . SER A 1 321 ? 1.447 1.015 15.833 1.00 98.19 321 SER A C 1
ATOM 2473 O O . SER A 1 321 ? 1.844 2.143 15.543 1.00 98.19 321 SER A O 1
ATOM 2475 N N . ALA A 1 322 ? 2.155 -0.076 15.564 1.00 98.62 322 ALA A N 1
ATOM 2476 C CA . ALA A 1 322 ? 3.341 -0.079 14.729 1.00 98.62 322 ALA A CA 1
ATOM 2477 C C . ALA A 1 322 ? 3.292 -1.268 13.770 1.00 98.62 322 ALA A C 1
ATOM 2479 O O . ALA A 1 322 ? 2.933 -2.378 14.148 1.00 98.62 322 ALA A O 1
ATOM 2480 N N . MET A 1 323 ? 3.683 -1.054 12.521 1.00 98.44 323 MET A N 1
ATOM 2481 C CA . MET A 1 323 ? 3.744 -2.075 11.489 1.00 98.44 323 MET A CA 1
ATOM 2482 C C . MET A 1 323 ? 5.096 -2.016 10.792 1.00 98.44 323 MET A C 1
ATOM 2484 O O . MET A 1 323 ? 5.448 -1.010 10.181 1.00 98.44 323 MET A O 1
ATOM 2488 N N . LEU A 1 324 ? 5.820 -3.128 10.816 1.00 98.69 324 LEU A N 1
ATOM 2489 C CA . LEU A 1 324 ? 6.989 -3.355 9.982 1.00 98.69 324 LEU A CA 1
ATOM 2490 C C . LEU A 1 324 ? 6.591 -4.261 8.820 1.00 98.69 324 LEU A C 1
ATOM 2492 O O . LEU A 1 324 ? 6.239 -5.420 9.029 1.00 98.69 324 LEU A O 1
ATOM 2496 N N . LYS A 1 325 ? 6.671 -3.757 7.591 1.00 98.38 325 LYS A N 1
ATOM 2497 C CA . LYS A 1 325 ? 6.356 -4.504 6.372 1.00 98.38 325 LYS A CA 1
ATOM 2498 C C . LYS A 1 325 ? 7.593 -4.624 5.490 1.00 98.38 325 LYS A C 1
ATOM 2500 O O . LYS A 1 325 ? 8.215 -3.624 5.141 1.00 98.38 325 LYS A O 1
ATOM 2505 N N . PHE A 1 326 ? 7.914 -5.845 5.084 1.00 98.31 326 PHE A N 1
ATOM 2506 C CA . PHE A 1 326 ? 8.916 -6.141 4.071 1.00 98.31 326 PHE A CA 1
ATOM 2507 C C . PHE A 1 326 ? 8.252 -6.774 2.848 1.00 98.31 326 PHE A C 1
ATOM 2509 O O . PHE A 1 326 ? 7.548 -7.773 2.962 1.00 98.31 326 PHE A O 1
ATOM 2516 N N . GLU A 1 327 ? 8.474 -6.215 1.666 1.00 97.50 327 GLU A N 1
ATOM 2517 C CA . GLU A 1 327 ? 7.939 -6.738 0.408 1.00 97.50 327 GLU A CA 1
ATOM 2518 C C . GLU A 1 327 ? 9.070 -6.919 -0.600 1.00 97.50 327 GLU A C 1
ATOM 2520 O O . GLU A 1 327 ? 9.918 -6.045 -0.739 1.00 97.50 327 GLU A O 1
ATOM 2525 N N . ILE A 1 328 ? 9.103 -8.045 -1.309 1.00 96.94 328 ILE A N 1
ATOM 2526 C CA . ILE A 1 328 ? 10.094 -8.302 -2.354 1.00 96.94 328 ILE A CA 1
ATOM 2527 C C . ILE A 1 328 ? 9.479 -9.121 -3.485 1.00 96.94 328 ILE A C 1
ATOM 2529 O O . ILE A 1 328 ? 8.868 -10.166 -3.263 1.00 96.94 328 ILE A O 1
ATOM 2533 N N . GLY A 1 329 ? 9.666 -8.663 -4.720 1.00 95.19 329 GLY A N 1
ATOM 2534 C CA . GLY A 1 329 ? 9.340 -9.448 -5.904 1.00 95.19 329 GLY A CA 1
ATOM 2535 C C . GLY A 1 329 ? 10.510 -10.318 -6.354 1.00 95.19 329 GLY A C 1
ATOM 2536 O O . GLY A 1 329 ? 11.679 -9.999 -6.128 1.00 95.19 329 GLY A O 1
ATOM 2537 N N . THR A 1 330 ? 10.212 -11.427 -7.026 1.00 92.12 330 THR A N 1
ATOM 2538 C CA . THR A 1 330 ? 11.250 -12.359 -7.513 1.00 92.12 330 THR A CA 1
ATOM 2539 C C . THR A 1 330 ? 12.083 -11.784 -8.666 1.00 92.12 330 THR A C 1
ATOM 2541 O O . THR A 1 330 ? 13.243 -12.164 -8.841 1.00 92.12 330 THR A O 1
ATOM 2544 N N . ARG A 1 331 ? 11.503 -10.864 -9.450 1.00 92.62 331 ARG A N 1
ATOM 2545 C CA . ARG A 1 331 ? 12.140 -10.183 -10.585 1.00 92.62 331 ARG A CA 1
ATOM 2546 C C . ARG A 1 331 ? 12.251 -8.688 -10.328 1.00 92.62 331 ARG A C 1
ATOM 2548 O O . ARG A 1 331 ? 11.268 -7.972 -10.466 1.00 92.62 331 ARG A O 1
ATOM 2555 N N . ASN A 1 332 ? 13.451 -8.218 -10.017 1.00 94.50 332 ASN A N 1
ATOM 2556 C CA . ASN A 1 332 ? 13.749 -6.810 -9.750 1.00 94.50 332 ASN A CA 1
ATOM 2557 C C . ASN A 1 332 ? 15.161 -6.436 -10.239 1.00 94.50 332 ASN A C 1
ATOM 2559 O O . ASN A 1 332 ? 15.958 -7.313 -10.577 1.00 94.50 332 ASN A O 1
ATOM 2563 N N . PHE A 1 333 ? 15.507 -5.146 -10.234 1.00 93.25 333 PHE A N 1
ATOM 2564 C CA . PHE A 1 333 ? 16.846 -4.662 -10.613 1.00 93.25 333 PHE A CA 1
ATOM 2565 C C . PHE A 1 333 ? 17.973 -5.282 -9.787 1.00 93.25 333 PHE A C 1
ATOM 2567 O O . PHE A 1 333 ? 19.043 -5.519 -10.335 1.00 93.25 333 PHE A O 1
ATOM 2574 N N . ASN A 1 334 ? 17.756 -5.641 -8.516 1.00 94.19 334 ASN A N 1
ATOM 2575 C CA . ASN A 1 334 ? 18.774 -6.369 -7.742 1.00 94.19 334 ASN A CA 1
ATOM 2576 C C . ASN A 1 334 ? 19.142 -7.711 -8.378 1.00 94.19 334 ASN A C 1
ATOM 2578 O O . ASN A 1 334 ? 20.285 -8.166 -8.294 1.00 94.19 334 ASN A O 1
ATOM 2582 N N . THR A 1 335 ? 18.177 -8.346 -9.039 1.00 93.75 335 THR A N 1
ATOM 2583 C CA . THR A 1 335 ? 18.387 -9.584 -9.785 1.00 93.75 335 THR A CA 1
ATOM 2584 C C . THR A 1 335 ? 19.187 -9.331 -11.064 1.00 93.75 335 THR A C 1
ATOM 2586 O O . THR A 1 335 ? 20.105 -10.101 -11.349 1.00 93.75 335 THR A O 1
ATOM 2589 N N . VAL A 1 336 ? 18.908 -8.233 -11.777 1.00 93.00 336 VAL A N 1
ATOM 2590 C CA . VAL A 1 336 ? 19.666 -7.801 -12.969 1.00 93.00 336 VAL A CA 1
ATOM 2591 C C . VAL A 1 336 ? 21.103 -7.437 -12.595 1.00 93.00 336 VAL A C 1
ATOM 2593 O O . VAL A 1 336 ? 22.037 -7.994 -13.159 1.00 93.00 336 VAL A O 1
ATOM 2596 N N . LEU A 1 337 ? 21.305 -6.617 -11.559 1.00 92.50 337 LEU A N 1
ATOM 2597 C CA . LEU A 1 337 ? 22.624 -6.261 -11.019 1.00 92.50 337 LEU A CA 1
ATOM 2598 C C . LEU A 1 337 ? 23.437 -7.494 -10.614 1.00 92.50 337 LEU A C 1
ATOM 2600 O O . LEU A 1 337 ? 24.650 -7.559 -10.827 1.00 92.50 337 LEU A O 1
ATOM 2604 N N . ARG A 1 338 ? 22.785 -8.493 -10.010 1.00 94.00 338 ARG A N 1
ATOM 2605 C CA . ARG A 1 338 ? 23.438 -9.755 -9.641 1.00 94.00 338 ARG A CA 1
ATOM 2606 C C . ARG A 1 338 ? 23.898 -10.530 -10.872 1.00 94.00 338 ARG A C 1
ATOM 2608 O O . ARG A 1 338 ? 25.005 -11.069 -10.848 1.00 94.00 338 ARG A O 1
ATOM 2615 N N . GLU A 1 339 ? 23.074 -10.591 -11.914 1.00 94.50 339 GLU A N 1
ATOM 2616 C CA . GLU A 1 339 ? 23.423 -11.269 -13.162 1.00 94.50 339 GLU A CA 1
ATOM 2617 C C . GLU A 1 339 ? 24.522 -10.517 -13.920 1.00 94.50 339 GLU A C 1
ATOM 2619 O O . GLU A 1 339 ? 25.514 -11.134 -14.298 1.00 94.50 339 GLU A O 1
ATOM 2624 N N . TYR A 1 340 ? 24.433 -9.188 -14.016 1.00 92.94 340 TYR A N 1
ATOM 2625 C CA . TYR A 1 340 ? 25.473 -8.338 -14.594 1.00 92.94 340 TYR A CA 1
ATOM 2626 C C . TYR A 1 340 ? 26.836 -8.603 -13.938 1.00 92.94 340 TYR A C 1
ATOM 2628 O O . TYR A 1 340 ? 27.792 -8.997 -14.604 1.00 92.94 340 TYR A O 1
ATOM 2636 N N . ARG A 1 341 ? 26.914 -8.547 -12.600 1.00 93.00 341 ARG A N 1
ATOM 2637 C CA . ARG A 1 341 ? 28.159 -8.856 -11.870 1.00 93.00 341 ARG A CA 1
ATOM 2638 C C . ARG A 1 341 ? 28.633 -10.295 -12.080 1.00 93.00 341 ARG A C 1
ATOM 2640 O O . ARG A 1 341 ? 29.838 -10.552 -12.056 1.00 93.00 341 ARG A O 1
ATOM 2647 N N . ARG A 1 342 ? 27.717 -11.254 -12.253 1.00 94.19 342 ARG A N 1
ATOM 2648 C CA . ARG A 1 342 ? 28.065 -12.647 -12.570 1.00 94.19 342 ARG A CA 1
ATOM 2649 C C . ARG A 1 342 ? 28.705 -12.746 -13.954 1.00 94.19 342 ARG A C 1
ATOM 2651 O O . ARG A 1 342 ? 29.703 -13.453 -14.089 1.00 94.19 342 ARG A O 1
ATOM 2658 N N . MET A 1 343 ? 28.177 -12.030 -14.947 1.00 94.44 343 MET A N 1
ATOM 2659 C CA . MET A 1 343 ? 28.760 -11.935 -16.288 1.00 94.44 343 MET A CA 1
ATOM 2660 C C . MET A 1 343 ? 30.148 -11.287 -16.242 1.00 94.44 343 MET A C 1
ATOM 2662 O O . MET A 1 343 ? 31.099 -11.862 -16.771 1.00 94.44 343 MET A O 1
ATOM 2666 N N . THR A 1 344 ? 30.310 -10.174 -15.515 1.00 92.88 344 THR A N 1
ATOM 2667 C CA . THR A 1 344 ? 31.614 -9.514 -15.330 1.00 92.88 344 THR A CA 1
ATOM 2668 C C . THR A 1 344 ? 32.643 -10.461 -14.716 1.00 92.88 344 THR A C 1
ATOM 2670 O O . THR A 1 344 ? 33.755 -10.578 -15.226 1.00 92.88 344 THR A O 1
ATOM 2673 N N . LYS A 1 345 ? 32.267 -11.201 -13.663 1.00 93.94 345 LYS A N 1
ATOM 2674 C CA . LYS A 1 345 ? 33.147 -12.198 -13.033 1.00 93.94 345 LYS A CA 1
ATOM 2675 C C . LYS A 1 345 ? 33.524 -13.333 -13.986 1.00 93.94 345 LYS A C 1
ATOM 2677 O O . LYS A 1 345 ? 34.680 -13.733 -13.995 1.00 93.94 345 LYS A O 1
ATOM 2682 N N . ARG A 1 346 ? 32.582 -13.833 -14.797 1.00 94.38 346 ARG A N 1
ATOM 2683 C CA . ARG A 1 346 ? 32.846 -14.881 -15.802 1.00 94.38 346 ARG A CA 1
ATOM 2684 C C . ARG A 1 346 ? 33.850 -14.424 -16.857 1.00 94.38 346 ARG A C 1
ATOM 2686 O O . ARG A 1 346 ? 34.789 -15.162 -17.156 1.00 94.38 346 ARG A O 1
ATOM 2693 N N . LYS A 1 347 ? 33.683 -13.200 -17.364 1.00 93.19 347 LYS A N 1
ATOM 2694 C CA . LYS A 1 347 ? 34.628 -12.585 -18.303 1.00 93.19 347 LYS A CA 1
ATOM 2695 C C . LYS A 1 347 ? 36.007 -12.407 -17.661 1.00 93.19 347 LYS A C 1
ATOM 2697 O O . LYS A 1 347 ? 37.002 -12.795 -18.261 1.00 93.19 347 LYS A O 1
ATOM 2702 N N . ALA A 1 348 ? 36.063 -11.920 -16.419 1.00 93.31 348 ALA A N 1
ATOM 2703 C CA . ALA A 1 348 ? 37.313 -11.776 -15.670 1.00 93.31 348 ALA A CA 1
ATOM 2704 C C . ALA A 1 348 ? 38.012 -13.121 -15.392 1.00 93.31 348 ALA A C 1
ATOM 2706 O O . ALA A 1 348 ? 39.235 -13.180 -15.387 1.00 93.31 348 ALA A O 1
ATOM 2707 N N . SER A 1 349 ? 37.259 -14.212 -15.212 1.00 95.94 349 SER A N 1
ATOM 2708 C CA . SER A 1 349 ? 37.817 -15.564 -15.059 1.00 95.94 349 SER A CA 1
ATOM 2709 C C . SER A 1 349 ? 38.291 -16.210 -16.369 1.00 95.94 349 SER A C 1
ATOM 2711 O O . SER A 1 349 ? 38.670 -17.376 -16.360 1.00 95.94 349 SER A O 1
ATOM 2713 N N . GLY A 1 350 ? 38.248 -15.492 -17.497 1.00 94.31 350 GLY A N 1
ATOM 2714 C CA . GLY A 1 350 ? 38.745 -15.992 -18.779 1.00 94.31 350 GLY A CA 1
ATOM 2715 C C . GLY A 1 350 ? 37.907 -17.118 -19.384 1.00 94.31 350 GLY A C 1
ATOM 2716 O O . GLY A 1 350 ? 38.432 -17.896 -20.174 1.00 94.31 350 GLY A O 1
ATOM 2717 N N . VAL A 1 351 ? 36.619 -17.231 -19.025 1.00 93.19 351 VAL A N 1
ATOM 2718 C CA . VAL A 1 351 ? 35.718 -18.212 -19.650 1.00 93.19 351 VAL A CA 1
ATOM 2719 C C . VAL A 1 351 ? 35.665 -17.926 -21.158 1.00 93.19 351 VAL A C 1
ATOM 2721 O O . VAL A 1 351 ? 35.220 -16.835 -21.537 1.00 93.19 351 VAL A O 1
ATOM 2724 N N . PRO A 1 352 ? 36.101 -18.865 -22.022 1.00 91.19 352 PRO A N 1
ATOM 2725 C CA . PRO A 1 352 ? 36.094 -18.654 -23.464 1.00 91.19 352 PRO A CA 1
ATOM 2726 C C . PRO A 1 352 ? 34.681 -18.331 -23.954 1.00 91.19 352 PRO A C 1
ATOM 2728 O O . PRO A 1 352 ? 33.717 -18.969 -23.531 1.00 91.19 352 PRO A O 1
ATOM 2731 N N . ASN A 1 353 ? 34.558 -17.340 -24.840 1.00 88.12 353 ASN A N 1
ATOM 2732 C CA . ASN A 1 353 ? 33.287 -16.888 -25.423 1.00 88.12 353 ASN A CA 1
ATOM 2733 C C . ASN A 1 353 ? 32.251 -16.351 -24.418 1.00 88.12 353 ASN A C 1
ATOM 2735 O O . ASN A 1 353 ? 31.065 -16.280 -24.741 1.00 88.12 353 ASN A O 1
ATOM 2739 N N . ALA A 1 354 ? 32.656 -15.956 -23.205 1.00 87.56 354 ALA A N 1
ATOM 2740 C CA . ALA A 1 354 ? 31.753 -15.225 -22.324 1.00 87.56 354 ALA A CA 1
ATOM 2741 C C . ALA A 1 354 ? 31.346 -13.894 -22.996 1.00 87.56 354 ALA A C 1
ATOM 2743 O O . ALA A 1 354 ? 32.238 -13.118 -23.360 1.00 87.56 354 ALA A O 1
ATOM 2744 N N . PRO A 1 355 ? 30.038 -13.607 -23.160 1.00 85.38 355 PRO A N 1
ATOM 2745 C CA . PRO A 1 355 ? 29.596 -12.349 -23.749 1.00 85.38 355 PRO A CA 1
ATOM 2746 C C . PRO A 1 355 ? 30.116 -11.170 -22.922 1.00 85.38 355 PRO A C 1
ATOM 2748 O O . PRO A 1 355 ? 30.322 -11.2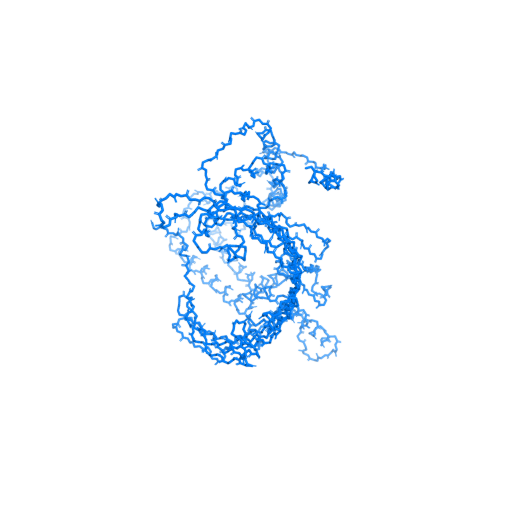81 -21.706 1.00 85.38 355 PRO A O 1
ATOM 2751 N N . ALA A 1 356 ? 30.349 -10.032 -23.581 1.00 87.50 356 ALA A N 1
ATOM 2752 C CA . ALA A 1 356 ? 30.655 -8.806 -22.862 1.00 87.50 356 ALA A CA 1
ATOM 2753 C C . ALA A 1 356 ? 29.499 -8.507 -21.888 1.00 87.50 356 ALA A C 1
ATOM 2755 O O . ALA A 1 356 ? 28.341 -8.598 -22.291 1.00 87.50 356 ALA A O 1
ATOM 2756 N N . PRO A 1 357 ? 29.782 -8.215 -20.606 1.00 89.06 357 PRO A N 1
ATOM 2757 C CA . PRO A 1 357 ? 28.727 -7.867 -19.670 1.00 89.06 357 PRO A CA 1
ATOM 2758 C C . PRO A 1 357 ? 28.091 -6.558 -20.142 1.00 89.06 357 PRO A C 1
ATOM 2760 O O . PRO A 1 357 ? 28.766 -5.533 -20.162 1.00 89.06 357 PRO A O 1
ATOM 2763 N N . SER A 1 358 ? 26.816 -6.606 -20.517 1.00 90.81 358 SER A N 1
ATOM 2764 C CA . SER A 1 358 ? 25.996 -5.421 -20.772 1.00 90.81 358 SER A CA 1
ATOM 2765 C C . SER A 1 358 ? 24.743 -5.459 -19.903 1.00 90.81 358 SER A C 1
ATOM 2767 O O . SER A 1 358 ? 24.364 -6.515 -19.372 1.00 90.81 358 SER A O 1
ATOM 2769 N N . THR A 1 359 ? 24.130 -4.294 -19.704 1.00 87.62 359 THR A N 1
ATOM 2770 C CA . THR A 1 359 ? 22.928 -4.177 -18.873 1.00 87.62 359 THR A CA 1
ATOM 2771 C C . THR A 1 359 ? 21.750 -4.877 -19.542 1.00 87.62 359 THR A C 1
ATOM 2773 O O . THR A 1 359 ? 21.042 -5.642 -18.881 1.00 87.62 359 THR A O 1
ATOM 2776 N N . MET A 1 360 ? 21.631 -4.735 -20.866 1.00 89.50 360 MET A N 1
ATOM 2777 C CA . MET A 1 360 ? 20.639 -5.428 -21.683 1.00 89.50 360 MET A CA 1
ATOM 2778 C C . MET A 1 360 ? 20.808 -6.945 -21.657 1.00 89.50 360 MET A C 1
ATOM 2780 O O . MET A 1 360 ? 19.832 -7.659 -21.432 1.00 89.50 360 MET A O 1
ATOM 2784 N N . ALA A 1 361 ? 22.036 -7.462 -21.776 1.00 91.31 361 ALA A N 1
ATOM 2785 C CA . ALA A 1 361 ? 22.275 -8.903 -21.689 1.00 91.31 361 ALA A CA 1
ATOM 2786 C C . ALA A 1 361 ? 21.854 -9.466 -20.318 1.00 91.31 361 ALA A C 1
ATOM 2788 O O . ALA A 1 361 ? 21.238 -10.533 -20.222 1.00 91.31 361 ALA A O 1
ATOM 2789 N N . ALA A 1 362 ? 22.155 -8.745 -19.232 1.00 92.25 362 ALA A N 1
ATOM 2790 C CA . ALA A 1 362 ? 21.718 -9.130 -17.894 1.00 92.25 362 ALA A CA 1
ATOM 2791 C C . ALA A 1 362 ? 20.186 -9.073 -17.751 1.00 92.25 362 ALA A C 1
ATOM 2793 O O . ALA A 1 362 ? 19.598 -9.984 -17.158 1.00 92.25 362 ALA A O 1
ATOM 2794 N N . LEU A 1 363 ? 19.546 -8.035 -18.303 1.00 92.31 363 LEU A N 1
ATOM 2795 C CA . LEU A 1 363 ? 18.093 -7.877 -18.321 1.00 92.31 363 LEU A CA 1
ATOM 2796 C C . LEU A 1 363 ? 17.427 -9.049 -19.049 1.00 92.31 363 LEU A C 1
ATOM 2798 O O . LEU A 1 363 ? 16.541 -9.687 -18.484 1.00 92.31 363 LEU A O 1
ATOM 2802 N N . GLU A 1 364 ? 17.909 -9.393 -20.241 1.00 91.81 364 GLU A N 1
ATOM 2803 C CA . GLU A 1 364 ? 17.397 -10.483 -21.072 1.00 91.81 364 GLU A CA 1
ATOM 2804 C C . GLU A 1 364 ? 17.479 -11.838 -20.348 1.00 91.81 364 GLU A C 1
ATOM 2806 O O . GLU A 1 364 ? 16.515 -12.610 -20.319 1.00 91.81 364 GLU A O 1
ATOM 2811 N N . VAL A 1 365 ? 18.608 -12.124 -19.687 1.00 92.31 365 VAL A N 1
ATOM 2812 C CA . VAL A 1 365 ? 18.783 -13.363 -18.911 1.00 92.31 365 VAL A CA 1
ATOM 2813 C C . VAL A 1 365 ? 17.813 -13.435 -17.732 1.00 92.31 365 VAL A C 1
ATOM 2815 O O . VAL A 1 365 ? 17.272 -14.507 -17.446 1.00 92.31 365 VAL A O 1
ATOM 2818 N N . VAL A 1 366 ? 17.576 -12.326 -17.026 1.00 92.12 366 VAL A N 1
ATOM 2819 C CA . VAL A 1 366 ? 16.589 -12.275 -15.933 1.00 92.12 366 VAL A CA 1
ATOM 2820 C C . VAL A 1 366 ? 15.167 -12.399 -16.474 1.00 92.12 366 VAL A C 1
ATOM 2822 O O . VAL A 1 366 ? 14.347 -13.123 -15.905 1.00 92.12 366 VAL A O 1
ATOM 2825 N N . GLY A 1 367 ? 14.906 -11.754 -17.601 1.00 88.31 367 GLY A N 1
ATOM 2826 C CA . GLY A 1 367 ? 13.649 -11.743 -18.320 1.00 88.31 367 GLY A CA 1
ATOM 2827 C C . GLY A 1 367 ? 13.179 -13.111 -18.823 1.00 88.31 367 GLY A C 1
ATOM 2828 O O . GLY A 1 367 ? 11.982 -13.412 -18.800 1.00 88.31 367 GLY A O 1
ATOM 2829 N N . LYS A 1 368 ? 14.129 -13.985 -19.179 1.00 89.44 368 LYS A N 1
ATOM 2830 C CA . LYS A 1 368 ? 13.902 -15.381 -19.598 1.00 89.44 368 LYS A CA 1
ATOM 2831 C C . LYS A 1 368 ? 13.626 -16.364 -18.449 1.00 89.44 368 LYS A C 1
ATOM 2833 O O . LYS A 1 368 ? 13.323 -17.528 -18.706 1.00 89.44 368 LYS A O 1
ATOM 2838 N N . ARG A 1 369 ? 13.749 -15.959 -17.179 1.00 88.25 369 ARG A N 1
ATOM 2839 C CA . ARG A 1 369 ? 13.534 -16.870 -16.034 1.00 88.25 369 ARG A CA 1
ATOM 2840 C C . ARG A 1 369 ? 12.062 -17.304 -15.932 1.00 88.25 369 ARG A C 1
ATOM 2842 O O . ARG A 1 369 ? 11.183 -16.544 -16.292 1.00 88.25 369 ARG A O 1
ATOM 2849 N N . PRO A 1 370 ? 11.730 -18.475 -15.373 1.00 78.88 370 PRO A N 1
ATOM 2850 C CA . PRO A 1 370 ? 10.337 -18.942 -15.304 1.00 78.88 370 PRO A CA 1
ATOM 2851 C C . PRO A 1 370 ? 9.470 -18.214 -14.258 1.00 78.88 370 PRO A C 1
ATOM 2853 O O . PRO A 1 370 ? 8.289 -18.522 -14.125 1.00 78.88 370 PRO A O 1
ATOM 2856 N N . TYR A 1 371 ? 10.051 -17.306 -13.470 1.00 79.25 371 TYR A N 1
ATOM 2857 C CA . TYR A 1 371 ? 9.314 -16.478 -12.511 1.00 79.25 371 TYR A CA 1
ATOM 2858 C C . TYR A 1 371 ? 8.512 -15.418 -13.244 1.00 79.25 371 TYR A C 1
ATOM 2860 O O . TYR A 1 371 ? 8.971 -14.949 -14.276 1.00 79.25 371 TYR A O 1
ATOM 2868 N N . GLU A 1 372 ? 7.365 -15.004 -12.729 1.00 79.81 372 GLU A N 1
ATOM 2869 C CA . GLU A 1 372 ? 6.544 -13.988 -13.390 1.00 79.81 372 GLU A CA 1
ATOM 2870 C C . GLU A 1 372 ? 6.760 -12.595 -12.798 1.00 79.81 372 GLU A C 1
ATOM 2872 O O . GLU A 1 372 ? 7.187 -12.430 -11.654 1.00 79.81 372 GLU A O 1
ATOM 2877 N N . LYS A 1 373 ? 6.413 -11.563 -13.581 1.00 81.06 373 LYS A N 1
ATOM 2878 C CA . LYS A 1 373 ? 6.515 -10.145 -13.175 1.00 81.06 373 LYS A CA 1
ATOM 2879 C C . LYS A 1 373 ? 5.740 -9.816 -11.895 1.00 81.06 373 LYS A C 1
ATOM 2881 O O . LYS A 1 373 ? 5.946 -8.752 -11.331 1.00 81.06 373 LYS A O 1
ATOM 2886 N N . LYS A 1 374 ? 4.811 -10.673 -11.472 1.00 86.38 374 LYS A N 1
ATOM 2887 C CA . LYS A 1 374 ? 3.883 -10.411 -10.364 1.00 86.38 374 LYS A CA 1
ATOM 2888 C C . LYS A 1 374 ? 4.142 -11.290 -9.141 1.00 86.38 374 LYS A C 1
ATOM 2890 O O . LYS A 1 374 ? 3.361 -11.216 -8.199 1.00 86.38 374 LYS A O 1
ATOM 2895 N N . ASP A 1 375 ? 5.182 -12.122 -9.165 1.00 92.81 375 ASP A N 1
ATOM 2896 C CA . ASP A 1 375 ? 5.497 -13.016 -8.052 1.00 92.81 375 ASP A CA 1
ATOM 2897 C C . ASP A 1 375 ? 6.124 -12.214 -6.908 1.00 92.81 375 ASP A C 1
ATOM 2899 O O . ASP A 1 375 ? 7.197 -11.622 -7.085 1.00 92.81 375 ASP A O 1
ATOM 2903 N N . LYS A 1 376 ? 5.475 -12.210 -5.739 1.00 95.38 376 LYS A N 1
ATOM 2904 C CA . LYS A 1 376 ? 5.868 -11.390 -4.586 1.00 95.38 376 LYS A CA 1
ATOM 2905 C C . LYS A 1 376 ? 5.842 -12.182 -3.282 1.00 95.38 376 LYS A C 1
ATOM 2907 O O . LYS A 1 376 ? 5.008 -13.062 -3.087 1.00 95.38 376 LYS A O 1
ATOM 2912 N N . LEU A 1 377 ? 6.760 -11.842 -2.385 1.00 97.19 377 LEU A N 1
ATOM 2913 C CA . LEU A 1 377 ? 6.758 -12.235 -0.982 1.00 97.19 377 LEU A CA 1
ATOM 2914 C C . LEU A 1 377 ? 6.532 -10.977 -0.143 1.00 97.19 377 LEU A C 1
ATOM 2916 O O . LEU A 1 377 ? 7.203 -9.964 -0.341 1.00 97.19 377 LEU A O 1
ATOM 2920 N N . THR A 1 378 ? 5.611 -11.053 0.804 1.00 97.94 378 THR A N 1
ATOM 2921 C CA . THR A 1 378 ? 5.317 -9.995 1.762 1.00 97.94 378 THR A CA 1
ATOM 2922 C C . THR A 1 378 ? 5.388 -10.574 3.161 1.00 97.94 378 THR A C 1
ATOM 2924 O O . THR A 1 378 ? 4.730 -11.563 3.460 1.00 97.94 378 THR A O 1
ATOM 2927 N N . LEU A 1 379 ? 6.180 -9.951 4.017 1.00 98.44 379 LEU A N 1
ATOM 2928 C CA . LEU A 1 379 ? 6.239 -10.222 5.442 1.00 98.44 379 LEU A CA 1
ATOM 2929 C C . LEU A 1 379 ? 5.750 -8.972 6.164 1.00 98.44 379 LEU A C 1
ATOM 2931 O O . LEU A 1 379 ? 6.125 -7.861 5.789 1.00 98.44 379 LEU A O 1
ATOM 2935 N N . ALA A 1 380 ? 4.922 -9.135 7.182 1.00 98.31 380 ALA A N 1
ATOM 2936 C CA . ALA A 1 380 ? 4.481 -8.037 8.022 1.00 98.31 380 ALA A CA 1
ATOM 2937 C C . ALA A 1 380 ? 4.494 -8.463 9.486 1.00 98.31 380 ALA A C 1
ATOM 2939 O O . ALA A 1 380 ? 4.133 -9.589 9.817 1.00 98.31 380 ALA A O 1
ATOM 2940 N N . LEU A 1 381 ? 4.909 -7.548 10.350 1.00 98.62 381 LEU A N 1
ATOM 2941 C CA . LEU A 1 381 ? 4.752 -7.644 11.789 1.00 98.62 381 LEU A CA 1
ATOM 2942 C C . LEU A 1 381 ? 3.990 -6.405 12.237 1.00 98.62 381 LEU A C 1
ATOM 2944 O O . LEU A 1 381 ? 4.445 -5.289 12.001 1.00 98.62 381 LEU A O 1
ATOM 2948 N N . VAL A 1 382 ? 2.836 -6.610 12.851 1.00 98.44 382 VAL A N 1
ATOM 2949 C CA . VAL A 1 382 ? 1.965 -5.564 13.372 1.00 98.44 382 VAL A CA 1
ATOM 2950 C C . VAL A 1 382 ? 1.918 -5.706 14.881 1.00 98.44 382 VAL A C 1
ATOM 2952 O O . VAL A 1 382 ? 1.741 -6.801 15.406 1.00 98.44 382 VAL A O 1
ATOM 2955 N N . TRP A 1 383 ? 2.062 -4.589 15.566 1.00 98.50 383 TRP A N 1
ATOM 2956 C CA . TRP A 1 383 ? 1.823 -4.439 16.984 1.00 98.50 383 TRP A CA 1
ATOM 2957 C C . TRP A 1 383 ? 0.725 -3.404 17.179 1.00 98.50 383 TRP A C 1
ATOM 2959 O O . TRP A 1 383 ? 0.740 -2.359 16.527 1.00 98.50 383 TRP A O 1
ATOM 2969 N N . ARG A 1 384 ? -0.219 -3.694 18.066 1.00 98.50 384 ARG A N 1
ATOM 2970 C CA . ARG A 1 384 ? -1.256 -2.766 18.509 1.00 98.50 384 ARG A CA 1
ATOM 2971 C C . ARG A 1 384 ? -1.336 -2.801 20.022 1.00 98.50 384 ARG A C 1
ATOM 2973 O O . ARG A 1 384 ? -1.305 -3.873 20.623 1.00 98.50 384 ARG A O 1
ATOM 2980 N N . GLN A 1 385 ? -1.485 -1.636 20.618 1.00 98.19 385 GLN A N 1
ATOM 2981 C CA . GLN A 1 385 ? -1.758 -1.454 22.028 1.00 98.19 385 GLN A CA 1
ATOM 2982 C C . GLN A 1 385 ? -2.989 -0.569 22.154 1.00 98.19 385 GLN A C 1
ATOM 2984 O O . GLN A 1 385 ? -3.039 0.500 21.551 1.00 98.19 385 GLN A O 1
ATOM 2989 N N . ARG A 1 386 ? -3.953 -1.018 22.953 1.00 98.00 386 ARG A N 1
ATOM 2990 C CA . ARG A 1 386 ? -5.059 -0.190 23.436 1.00 98.00 386 ARG A CA 1
ATOM 2991 C C . ARG A 1 386 ? -4.837 0.079 24.906 1.00 98.00 386 ARG A C 1
ATOM 2993 O O . ARG A 1 386 ? -4.558 -0.870 25.647 1.00 98.00 386 ARG A O 1
ATOM 3000 N N . ASP A 1 387 ? -4.903 1.342 25.288 1.00 97.81 387 ASP A N 1
ATOM 3001 C CA . ASP A 1 387 ? -4.654 1.753 26.665 1.00 97.81 387 ASP A CA 1
ATOM 3002 C C . ASP A 1 387 ? -5.805 1.359 27.593 1.00 97.81 387 ASP A C 1
ATOM 3004 O O . ASP A 1 387 ? -6.876 0.941 27.151 1.00 97.81 387 ASP A O 1
ATOM 3008 N N . ASP A 1 388 ? -5.542 1.392 28.896 1.00 97.00 388 ASP A N 1
ATOM 3009 C CA . ASP A 1 388 ? -6.580 1.237 29.904 1.00 97.00 388 ASP A CA 1
ATOM 3010 C C . ASP A 1 388 ? -7.628 2.342 29.756 1.00 97.00 388 ASP A C 1
ATOM 3012 O O . ASP A 1 388 ? -7.321 3.483 29.419 1.00 97.00 388 ASP A O 1
ATOM 3016 N N . TYR A 1 389 ? -8.888 1.984 29.967 1.00 97.25 389 TYR A N 1
ATOM 3017 C CA . TYR A 1 389 ? -10.002 2.897 29.767 1.00 97.25 389 TYR A CA 1
ATOM 3018 C C . TYR A 1 389 ? -11.054 2.650 30.829 1.00 97.25 389 TYR A C 1
ATOM 3020 O O . TYR A 1 389 ? -11.619 1.561 30.913 1.00 97.25 389 TYR A O 1
ATOM 3028 N N . SER A 1 390 ? -11.321 3.679 31.624 1.00 97.19 390 SER A N 1
ATOM 3029 C CA . SER A 1 390 ? -12.323 3.639 32.675 1.00 97.19 390 SER A CA 1
ATOM 3030 C C . SER A 1 390 ? -13.193 4.877 32.573 1.00 97.19 390 SER A C 1
ATOM 3032 O O . SER A 1 390 ? -12.706 6.001 32.695 1.00 97.19 390 SER A O 1
ATOM 3034 N N . ILE A 1 391 ? -14.486 4.670 32.350 1.00 97.56 391 ILE A N 1
ATOM 3035 C CA . ILE A 1 391 ? -15.476 5.740 32.299 1.00 97.56 391 ILE A CA 1
ATOM 3036 C C . ILE A 1 391 ? -16.648 5.397 33.207 1.00 97.56 391 ILE A C 1
ATOM 3038 O O . ILE A 1 391 ? -17.077 4.247 33.291 1.00 97.56 391 ILE A O 1
ATOM 3042 N N . THR A 1 392 ? -17.183 6.408 33.885 1.00 97.75 392 THR A N 1
ATOM 3043 C CA . THR A 1 392 ? -18.494 6.333 34.532 1.00 97.75 392 THR A CA 1
ATOM 3044 C C . THR A 1 392 ? -19.392 7.368 33.880 1.00 97.75 392 THR A C 1
ATOM 3046 O O . THR A 1 392 ? -19.122 8.564 33.959 1.00 97.75 392 THR A O 1
ATOM 3049 N N . TYR A 1 393 ? -20.432 6.892 33.204 1.00 97.50 393 TYR A N 1
ATOM 3050 C CA . TYR A 1 393 ? -21.408 7.712 32.507 1.00 97.50 393 TYR A CA 1
ATOM 3051 C C . TYR A 1 393 ? -22.707 7.745 33.309 1.00 97.50 393 TYR A C 1
ATOM 3053 O O . TYR A 1 393 ? -23.337 6.710 33.540 1.00 97.50 393 TYR A O 1
ATOM 3061 N N . GLU A 1 394 ? -23.092 8.936 33.752 1.00 97.81 394 GLU A N 1
ATOM 3062 C CA . GLU A 1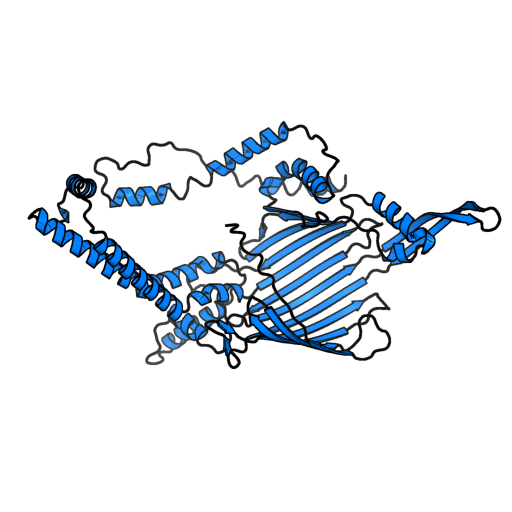 394 ? -24.327 9.173 34.494 1.00 97.81 394 GLU A CA 1
ATOM 3063 C C . GLU A 1 394 ? -25.396 9.722 33.549 1.00 97.81 394 GLU A C 1
ATOM 3065 O O . GLU A 1 394 ? -25.147 10.663 32.796 1.00 97.81 394 GLU A O 1
ATOM 3070 N N . PHE A 1 395 ? -26.596 9.145 33.585 1.00 97.00 395 PHE A N 1
ATOM 3071 C CA . PHE A 1 395 ? -27.721 9.596 32.769 1.00 97.00 395 PHE A CA 1
ATOM 3072 C C . PHE A 1 395 ? -29.054 9.392 33.484 1.00 97.00 395 PHE A C 1
ATOM 3074 O O . PHE A 1 395 ? -29.182 8.588 34.405 1.00 97.00 395 PHE A O 1
ATOM 3081 N N . THR A 1 396 ? -30.079 10.104 33.025 1.00 96.69 396 THR A N 1
ATOM 3082 C CA . THR A 1 396 ? -31.446 9.949 33.528 1.00 96.69 396 THR A CA 1
ATOM 3083 C C . THR A 1 396 ? -32.261 9.111 32.552 1.00 96.69 396 THR A C 1
ATOM 3085 O O . THR A 1 396 ? -32.441 9.480 31.390 1.00 96.69 396 THR A O 1
ATOM 3088 N N . GLU A 1 397 ? -32.765 7.974 33.020 1.00 94.94 397 GLU A N 1
ATOM 3089 C CA . GLU A 1 397 ? -33.706 7.130 32.291 1.00 94.94 397 GLU A CA 1
ATOM 3090 C C . GLU A 1 397 ? -35.132 7.623 32.557 1.00 94.94 397 GLU A C 1
ATOM 3092 O O . GLU A 1 397 ? -35.562 7.702 33.707 1.00 94.94 397 GLU A O 1
ATOM 3097 N N . LYS A 1 398 ? -35.876 7.958 31.500 1.00 93.25 398 LYS A N 1
ATOM 3098 C CA . LYS A 1 398 ? -37.311 8.244 31.595 1.00 93.25 398 LYS A CA 1
ATOM 3099 C C . LYS A 1 398 ? -38.080 6.959 31.353 1.00 93.25 398 LYS A C 1
ATOM 3101 O O . LYS A 1 398 ? -37.945 6.368 30.283 1.00 93.25 398 LYS A O 1
ATOM 3106 N N . ALA A 1 399 ? -38.888 6.542 32.317 1.00 91.56 399 ALA A N 1
ATOM 3107 C CA . ALA A 1 399 ? -39.797 5.418 32.142 1.00 91.56 399 ALA A CA 1
ATOM 3108 C C . ALA A 1 399 ? -41.212 5.815 32.559 1.00 91.56 399 ALA A C 1
ATOM 3110 O O . ALA A 1 399 ? -41.411 6.539 33.530 1.00 91.56 399 ALA A O 1
ATOM 3111 N N . THR A 1 400 ? -42.203 5.338 31.812 1.00 93.69 400 THR A N 1
ATOM 3112 C CA . THR A 1 400 ? -43.611 5.527 32.156 1.00 93.69 400 THR A CA 1
ATOM 3113 C C . THR A 1 400 ? -43.981 4.553 33.266 1.00 93.69 400 THR A C 1
ATOM 3115 O O . THR A 1 400 ? -43.879 3.338 33.081 1.00 93.69 400 THR A O 1
ATOM 3118 N N . ASP A 1 401 ? -44.409 5.069 34.415 1.00 91.19 401 ASP A N 1
ATOM 3119 C CA . ASP A 1 401 ? -44.920 4.233 35.496 1.00 91.19 401 ASP A CA 1
ATOM 3120 C C . ASP A 1 401 ? -46.209 3.530 35.023 1.00 91.19 401 ASP A C 1
ATOM 3122 O O . ASP A 1 401 ? -47.176 4.203 34.656 1.00 91.19 401 ASP A O 1
ATOM 3126 N N . PRO A 1 402 ? -46.265 2.185 35.016 1.00 91.38 402 PRO A N 1
ATOM 3127 C CA . PRO A 1 402 ? -47.432 1.454 34.532 1.00 91.38 402 PRO A CA 1
ATOM 3128 C C . PRO A 1 402 ? -48.698 1.694 35.366 1.00 91.38 402 PRO A C 1
ATOM 3130 O O . PRO A 1 402 ? -49.794 1.431 34.872 1.00 91.38 402 PRO A O 1
ATOM 3133 N N . ALA A 1 403 ? -48.577 2.156 36.617 1.00 93.12 403 ALA A N 1
ATOM 3134 C CA . ALA A 1 403 ? -49.726 2.408 37.485 1.00 93.12 403 ALA A CA 1
ATOM 3135 C C . ALA A 1 403 ? -50.349 3.793 37.259 1.00 93.12 403 ALA A C 1
ATOM 3137 O O . ALA A 1 403 ? -51.573 3.910 37.192 1.00 93.12 403 ALA A O 1
ATOM 3138 N N . SER A 1 404 ? -49.521 4.834 37.162 1.00 94.44 404 SER A N 1
ATOM 3139 C CA . SER A 1 404 ? -49.976 6.225 37.023 1.00 94.44 404 SER A CA 1
ATOM 3140 C C . SER A 1 404 ? -50.028 6.714 35.573 1.00 94.44 404 SER A C 1
ATOM 3142 O O . SER A 1 404 ? -50.787 7.630 35.265 1.00 94.44 404 SER A O 1
ATOM 3144 N N . GLY A 1 405 ? -49.247 6.109 34.674 1.00 94.38 405 GLY A N 1
ATOM 3145 C CA . GLY A 1 405 ? -49.016 6.620 33.325 1.00 94.38 405 GLY A CA 1
ATOM 3146 C C . GLY A 1 405 ? -48.123 7.867 33.281 1.00 94.38 405 GLY A C 1
ATOM 3147 O O . GLY A 1 405 ? -47.935 8.424 32.200 1.00 94.38 405 GLY A O 1
ATOM 3148 N N . GLU A 1 406 ? -47.583 8.320 34.416 1.00 96.25 406 GLU A N 1
ATOM 3149 C CA . GLU A 1 406 ? -46.676 9.467 34.479 1.00 96.25 406 GLU A CA 1
ATOM 3150 C C . GLU A 1 406 ? -45.242 9.056 34.110 1.00 96.25 406 GLU A C 1
ATOM 3152 O O . GLU A 1 406 ? -44.806 7.931 34.373 1.00 96.25 406 GLU A O 1
ATOM 3157 N N . GLU A 1 407 ? -44.492 9.964 33.477 1.00 94.94 407 GLU A N 1
ATOM 3158 C CA . GLU A 1 407 ? -43.055 9.775 33.267 1.00 94.94 407 GLU A CA 1
ATOM 3159 C C . GLU A 1 407 ? -42.312 9.980 34.587 1.00 94.94 407 GLU A C 1
ATOM 3161 O O . GLU A 1 407 ? -42.364 11.054 35.186 1.00 94.94 407 GLU A O 1
ATOM 3166 N N . VAL A 1 408 ? -41.586 8.953 35.015 1.00 95.81 408 VAL A N 1
ATOM 3167 C CA . VAL A 1 408 ? -40.704 9.003 36.177 1.00 95.81 408 VAL A CA 1
ATOM 3168 C C . VAL A 1 408 ? -39.257 8.987 35.691 1.00 95.81 408 VAL A C 1
ATOM 3170 O O . VAL A 1 408 ? -38.882 8.213 34.806 1.00 95.81 408 VAL A O 1
ATOM 3173 N N . GLU A 1 409 ? -38.445 9.872 36.264 1.00 96.19 409 GLU A N 1
ATOM 3174 C CA . GLU A 1 409 ? -37.018 9.997 35.983 1.00 96.19 409 GLU A CA 1
ATOM 3175 C C . GLU A 1 409 ? -36.201 9.164 36.978 1.00 96.19 409 GLU A C 1
ATOM 3177 O O . GLU A 1 409 ? -36.290 9.350 38.193 1.00 96.19 409 GLU A O 1
ATOM 3182 N N . PHE A 1 410 ? -35.384 8.250 36.459 1.00 95.88 410 PHE A N 1
ATOM 3183 C CA . PHE A 1 410 ? -34.515 7.378 37.240 1.00 95.88 410 PHE A CA 1
ATOM 3184 C C . PHE A 1 410 ? -33.052 7.723 36.950 1.00 95.88 410 PHE A C 1
ATOM 3186 O O . PHE A 1 410 ? -32.594 7.503 35.826 1.00 95.88 410 PHE A O 1
ATOM 3193 N N . PRO A 1 411 ? -32.284 8.240 37.926 1.00 97.06 411 PRO A N 1
ATOM 3194 C CA . PRO A 1 411 ? -30.851 8.410 37.743 1.00 97.06 411 PRO A CA 1
ATOM 3195 C C . PRO A 1 411 ? -30.190 7.033 37.623 1.00 97.06 411 PRO A C 1
ATOM 3197 O O . PRO A 1 411 ? -30.402 6.139 38.448 1.00 97.06 411 PRO A O 1
ATOM 3200 N N . ARG A 1 412 ? -29.392 6.860 36.576 1.00 97.56 412 ARG A N 1
ATOM 3201 C CA . ARG A 1 412 ? -28.604 5.667 36.282 1.00 97.56 412 ARG A CA 1
ATOM 3202 C C . ARG A 1 412 ? -27.144 6.063 36.146 1.00 97.56 412 ARG A C 1
ATOM 3204 O O . ARG A 1 412 ? -26.819 7.155 35.691 1.00 97.56 412 ARG A O 1
ATOM 3211 N N . SER A 1 413 ? -26.268 5.137 36.495 1.00 97.38 413 SER A N 1
ATOM 3212 C CA . SER A 1 413 ? -24.862 5.213 36.140 1.00 97.38 413 SER A CA 1
ATOM 3213 C C . SER A 1 413 ? -24.435 3.890 35.534 1.00 97.38 413 SER A C 1
ATOM 3215 O O . SER A 1 413 ? -24.899 2.818 35.933 1.00 97.38 413 SER A O 1
ATOM 3217 N N . VAL A 1 414 ? -23.578 3.984 34.531 1.00 97.50 414 VAL A N 1
ATOM 3218 C CA . VAL A 1 414 ? -22.929 2.849 33.893 1.00 97.50 414 VAL A CA 1
ATOM 3219 C C . VAL A 1 414 ? -21.436 3.090 33.989 1.00 97.50 414 VAL A C 1
ATOM 3221 O O . VAL A 1 414 ? -20.954 4.156 33.610 1.00 97.50 414 VAL A O 1
ATOM 3224 N N . SER A 1 415 ? -20.710 2.106 34.505 1.00 96.81 415 SER A N 1
ATOM 3225 C CA . SER A 1 415 ? -19.254 2.139 34.554 1.00 96.81 415 SER A CA 1
ATOM 3226 C C . SER A 1 415 ? -18.710 1.077 33.614 1.00 96.81 415 SER A C 1
ATOM 3228 O O . SER A 1 415 ? -19.115 -0.082 33.691 1.00 96.81 415 SER A O 1
ATOM 3230 N N . LEU A 1 416 ? -17.797 1.478 32.738 1.00 97.06 416 LEU A N 1
ATOM 3231 C CA . LEU A 1 416 ? -17.087 0.584 31.838 1.00 97.06 416 LEU A CA 1
ATOM 3232 C C . LEU A 1 416 ? -15.604 0.670 32.168 1.00 97.06 416 LEU A C 1
ATOM 3234 O O . LEU A 1 416 ? -15.018 1.746 32.089 1.00 97.06 416 LEU A O 1
ATOM 3238 N N . ASP A 1 417 ? -15.026 -0.467 32.538 1.00 97.00 417 ASP A N 1
ATOM 3239 C CA . ASP A 1 417 ? -13.604 -0.610 32.824 1.00 97.00 417 ASP A CA 1
ATOM 3240 C C . ASP A 1 417 ? -13.015 -1.644 31.864 1.00 97.00 417 ASP A C 1
ATOM 3242 O O . ASP A 1 417 ? -13.415 -2.813 31.844 1.00 97.00 417 ASP A O 1
ATOM 3246 N N . LEU A 1 418 ? -12.119 -1.185 31.000 1.00 95.62 418 LEU A N 1
ATOM 3247 C CA . LEU A 1 418 ? -11.434 -1.995 30.013 1.00 95.62 418 LEU A CA 1
ATOM 3248 C C . LEU A 1 418 ? -9.944 -1.975 30.312 1.00 95.62 418 LEU A C 1
ATOM 3250 O O . LEU A 1 418 ? -9.273 -0.947 30.225 1.00 95.62 418 LEU A O 1
ATOM 3254 N N . GLU A 1 419 ? -9.421 -3.159 30.603 1.00 96.31 419 GLU A N 1
ATOM 3255 C CA . GLU A 1 419 ? -7.993 -3.347 30.794 1.00 96.31 419 GLU A CA 1
ATOM 3256 C C . GLU A 1 419 ? -7.212 -3.052 29.509 1.00 96.31 419 GLU A C 1
ATOM 3258 O O . GLU A 1 419 ? -7.699 -3.240 28.386 1.00 96.31 419 GLU A O 1
ATOM 3263 N N . LYS A 1 420 ? -5.956 -2.646 29.697 1.00 96.81 420 LYS A N 1
ATOM 3264 C CA . LYS A 1 420 ? -4.974 -2.480 28.631 1.00 96.81 420 LYS A CA 1
ATOM 3265 C C . LYS A 1 420 ? -4.797 -3.779 27.842 1.00 96.81 420 LYS A C 1
ATOM 3267 O O . LYS A 1 420 ? -4.589 -4.846 28.420 1.00 96.81 420 LYS A O 1
ATOM 3272 N N . ARG A 1 421 ? -4.782 -3.683 26.510 1.00 96.75 421 ARG A N 1
ATOM 3273 C CA . ARG A 1 421 ? -4.633 -4.841 25.612 1.00 96.75 421 ARG A CA 1
ATOM 3274 C C . ARG A 1 421 ? -3.471 -4.659 24.662 1.00 96.75 421 ARG A C 1
ATOM 3276 O O . ARG A 1 421 ? -3.287 -3.585 24.097 1.00 96.75 421 ARG A O 1
ATOM 3283 N N . ASN A 1 422 ? -2.730 -5.740 24.440 1.00 97.81 422 ASN A N 1
ATOM 3284 C CA . ASN A 1 422 ? -1.667 -5.788 23.443 1.00 97.81 422 ASN A CA 1
ATOM 3285 C C . ASN A 1 422 ? -1.976 -6.885 22.426 1.00 97.81 422 ASN A C 1
ATOM 3287 O O . ASN A 1 422 ? -2.337 -8.000 22.795 1.00 97.81 422 ASN A O 1
ATOM 3291 N N . GLU A 1 423 ? -1.802 -6.580 21.149 1.00 97.50 423 GLU A N 1
ATOM 3292 C CA . GLU A 1 423 ? -1.980 -7.517 20.048 1.00 97.50 423 GLU A CA 1
ATOM 3293 C C . GLU A 1 423 ? -0.728 -7.505 19.169 1.00 97.50 423 GLU A C 1
ATOM 3295 O O . GLU A 1 423 ? -0.263 -6.447 18.740 1.00 97.50 423 GLU A O 1
ATOM 3300 N N . TRP A 1 424 ? -0.190 -8.688 18.884 1.00 98.19 424 TRP A N 1
ATOM 3301 C CA . TRP A 1 424 ? 0.852 -8.885 17.881 1.00 98.19 424 TRP A CA 1
ATOM 3302 C C . TRP A 1 424 ? 0.299 -9.732 16.743 1.00 98.19 424 TRP A C 1
ATOM 3304 O O . TRP A 1 424 ? -0.268 -10.793 16.978 1.00 98.19 424 TRP A O 1
ATOM 3314 N N . CYS A 1 425 ? 0.497 -9.299 15.504 1.00 98.00 425 CYS A N 1
ATOM 3315 C CA . CYS A 1 425 ? 0.137 -10.058 14.315 1.00 98.00 425 CYS A CA 1
ATOM 3316 C C . CYS A 1 425 ? 1.355 -10.202 13.397 1.00 98.00 425 CYS A C 1
ATOM 3318 O O . CYS A 1 425 ? 1.891 -9.221 12.884 1.00 98.00 425 CYS A O 1
ATOM 3320 N N . GLY A 1 426 ? 1.810 -11.438 13.203 1.00 98.31 426 GLY A N 1
ATOM 3321 C CA . GLY A 1 426 ? 2.838 -11.788 12.231 1.00 98.31 426 GLY A CA 1
ATOM 3322 C C . GLY A 1 426 ? 2.201 -12.400 10.991 1.00 98.31 426 GLY A C 1
ATOM 3323 O O . GLY A 1 426 ? 1.472 -13.380 11.100 1.00 98.31 426 GLY A O 1
ATOM 3324 N N . MET A 1 427 ? 2.501 -11.868 9.809 1.00 98.25 427 MET A N 1
ATOM 3325 C CA . MET A 1 427 ? 1.955 -12.340 8.538 1.00 98.25 427 MET A CA 1
ATOM 3326 C C . MET A 1 427 ? 3.067 -12.613 7.526 1.00 98.25 427 MET A C 1
ATOM 3328 O O . MET A 1 427 ? 3.959 -11.791 7.316 1.00 98.25 427 MET A O 1
ATOM 3332 N N . ALA A 1 428 ? 2.972 -13.746 6.836 1.00 98.44 428 ALA A N 1
ATOM 3333 C CA . ALA A 1 428 ? 3.768 -14.073 5.665 1.00 98.44 428 ALA A CA 1
ATOM 3334 C C . ALA A 1 428 ? 2.838 -14.422 4.502 1.00 98.44 428 ALA A C 1
ATOM 3336 O O . ALA A 1 428 ? 2.025 -15.335 4.603 1.00 98.44 428 ALA A O 1
ATOM 3337 N N . MET A 1 429 ? 2.967 -13.708 3.388 1.00 97.88 429 MET A N 1
ATOM 3338 C CA . MET A 1 429 ? 2.172 -13.901 2.183 1.00 97.88 429 MET A CA 1
ATOM 3339 C C . MET A 1 429 ? 3.083 -14.088 0.977 1.00 97.88 429 MET A C 1
ATOM 3341 O O . MET A 1 429 ? 4.034 -13.341 0.768 1.00 97.88 429 MET A O 1
ATOM 3345 N N . TRP A 1 430 ? 2.765 -15.069 0.150 1.00 97.69 430 TRP A N 1
ATOM 3346 C CA . TRP A 1 430 ? 3.440 -15.360 -1.100 1.00 97.69 430 TRP A CA 1
ATOM 3347 C C . TRP A 1 430 ? 2.418 -15.398 -2.228 1.00 97.69 430 TRP A C 1
ATOM 3349 O O . TRP A 1 430 ? 1.385 -16.050 -2.109 1.00 97.69 430 TRP A O 1
ATOM 3359 N N . SER A 1 431 ? 2.712 -14.727 -3.336 1.00 95.56 431 SER A N 1
ATOM 3360 C CA . SER A 1 431 ? 1.906 -14.790 -4.549 1.00 95.56 431 SER A CA 1
ATOM 3361 C C . SER A 1 431 ? 2.753 -15.242 -5.728 1.00 95.56 431 SER A C 1
ATOM 3363 O O . SER A 1 431 ? 3.914 -14.848 -5.880 1.00 95.56 431 SER A O 1
ATOM 3365 N N . ARG A 1 432 ? 2.167 -16.089 -6.575 1.00 94.62 432 ARG A N 1
ATOM 3366 C CA . ARG A 1 432 ? 2.799 -16.583 -7.793 1.00 94.62 432 ARG A CA 1
ATOM 3367 C C . ARG A 1 432 ? 1.809 -16.705 -8.934 1.00 94.62 432 ARG A C 1
ATOM 3369 O O . ARG A 1 432 ? 0.756 -17.320 -8.801 1.00 94.62 432 ARG A O 1
ATOM 3376 N N . SER A 1 433 ? 2.172 -16.164 -10.087 1.00 92.06 433 SER A N 1
ATOM 3377 C CA . SER A 1 433 ? 1.415 -16.370 -11.322 1.00 92.06 433 SER A CA 1
ATOM 3378 C C . SER A 1 433 ? 1.762 -17.735 -11.933 1.00 92.06 433 SER A C 1
ATOM 3380 O O . SER A 1 433 ? 2.897 -18.204 -11.835 1.00 92.06 433 SER A O 1
ATOM 3382 N N . LEU A 1 434 ? 0.783 -18.394 -12.554 1.00 92.19 434 LEU A N 1
ATOM 3383 C CA . LEU A 1 434 ? 0.883 -19.757 -13.087 1.00 92.19 434 LEU A CA 1
ATOM 3384 C C . LEU A 1 434 ? 0.784 -19.751 -14.626 1.00 92.19 434 LEU A C 1
ATOM 3386 O O . LEU A 1 434 ? -0.250 -20.113 -15.189 1.00 92.19 434 LEU A O 1
ATOM 3390 N N . PRO A 1 435 ? 1.843 -19.342 -15.348 1.00 84.00 435 PRO A N 1
ATOM 3391 C CA . PRO A 1 435 ? 1.789 -19.155 -16.800 1.00 84.00 435 PRO A CA 1
ATOM 3392 C C . PRO A 1 435 ? 1.625 -20.456 -17.589 1.00 84.00 435 PRO A C 1
ATOM 3394 O O . PRO A 1 435 ? 1.076 -20.427 -18.690 1.00 84.00 435 PRO A O 1
ATOM 3397 N N . SER A 1 436 ? 2.043 -21.598 -17.035 1.00 82.94 436 SER A N 1
ATOM 3398 C CA . SER A 1 436 ? 1.820 -22.918 -17.643 1.00 82.94 436 SER A CA 1
ATOM 3399 C C . SER A 1 436 ? 0.337 -23.277 -17.763 1.00 82.94 436 SER A C 1
ATOM 3401 O O . SER A 1 436 ? -0.020 -24.109 -18.587 1.00 82.94 436 SER A O 1
ATOM 3403 N N . GLN A 1 437 ? -0.521 -22.627 -16.974 1.00 82.81 437 GLN A N 1
ATOM 3404 C CA . GLN A 1 437 ? -1.976 -22.757 -17.025 1.00 82.81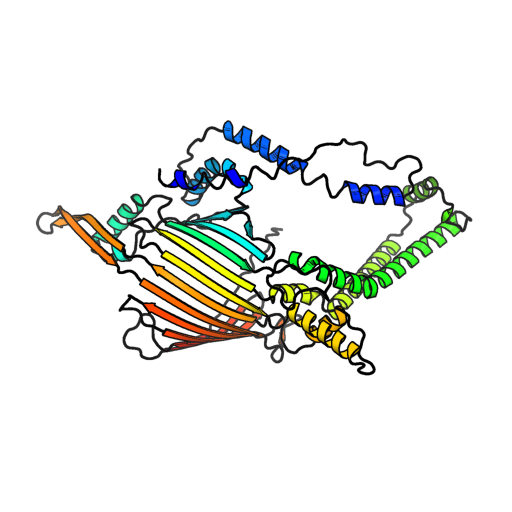 437 GLN A CA 1
ATOM 3405 C C . GLN A 1 437 ? -2.633 -21.552 -17.709 1.00 82.81 437 GLN A C 1
ATOM 3407 O O . GLN A 1 437 ? -3.829 -21.321 -17.541 1.00 82.81 437 GLN A O 1
ATOM 3412 N N . SER A 1 438 ? -1.862 -20.744 -18.444 1.00 84.38 438 SER A N 1
ATOM 3413 C CA . SER A 1 438 ? -2.441 -19.623 -19.174 1.00 84.38 438 SER A CA 1
ATOM 3414 C C . SER A 1 438 ? -3.292 -20.111 -20.339 1.00 84.38 438 SER A C 1
ATOM 3416 O O . SER A 1 438 ? -2.925 -21.035 -21.062 1.00 84.38 438 SER A O 1
ATOM 3418 N N . PHE A 1 439 ? -4.433 -19.463 -20.530 1.00 88.50 439 PHE A N 1
ATOM 3419 C CA . PHE A 1 439 ? -5.330 -19.724 -21.646 1.00 88.50 439 PHE A CA 1
ATOM 3420 C C . PHE A 1 439 ? -5.606 -18.418 -22.381 1.00 88.50 439 PHE A C 1
ATOM 3422 O O . PHE A 1 439 ? -5.637 -17.333 -21.792 1.00 88.50 439 PHE A O 1
ATOM 3429 N N . LYS A 1 440 ? -5.758 -18.521 -23.701 1.00 89.12 440 LYS A N 1
ATOM 3430 C CA . LYS A 1 440 ? -6.145 -17.391 -24.542 1.00 89.12 440 LYS A CA 1
ATOM 3431 C C . LYS A 1 440 ? -7.665 -17.308 -24.575 1.00 89.12 440 LYS A C 1
ATOM 3433 O O . LYS A 1 440 ? -8.331 -18.310 -24.829 1.00 89.12 440 LYS A O 1
ATOM 3438 N N . ARG A 1 441 ? -8.207 -16.116 -24.345 1.00 83.19 441 ARG A N 1
ATOM 3439 C CA . ARG A 1 441 ? -9.620 -15.802 -24.578 1.00 83.19 441 ARG A CA 1
ATOM 3440 C C . ARG A 1 441 ? -9.670 -14.547 -25.443 1.00 83.19 441 ARG A C 1
ATOM 3442 O O . ARG A 1 441 ? -9.484 -13.444 -24.939 1.00 83.19 441 ARG A O 1
ATOM 3449 N N . GLY A 1 442 ? -9.849 -14.734 -26.751 1.00 88.38 442 GLY A N 1
ATOM 3450 C CA . GLY A 1 442 ? -9.536 -13.692 -27.735 1.00 88.38 442 GLY A CA 1
ATOM 3451 C C . GLY A 1 442 ? -8.039 -13.366 -27.715 1.00 88.38 442 GLY A C 1
ATOM 3452 O O . GLY A 1 442 ? -7.214 -14.273 -27.586 1.00 88.38 442 GLY A O 1
ATOM 3453 N N . ASP A 1 443 ? -7.704 -12.077 -27.756 1.00 85.44 443 ASP A N 1
ATOM 3454 C CA . ASP A 1 443 ? -6.314 -11.594 -27.737 1.00 85.44 443 ASP A CA 1
ATOM 3455 C C . ASP A 1 443 ? -5.717 -11.498 -26.324 1.00 85.44 443 ASP A C 1
ATOM 3457 O O . ASP A 1 443 ? -4.518 -11.276 -26.151 1.00 85.44 443 ASP A O 1
ATOM 3461 N N . GLN A 1 444 ? -6.532 -11.689 -25.281 1.00 82.56 444 GLN A N 1
ATOM 3462 C CA . GLN A 1 444 ? -6.065 -11.599 -23.901 1.00 82.56 444 GLN A CA 1
ATOM 3463 C C . GLN A 1 444 ? -5.528 -12.945 -23.406 1.00 82.56 444 GLN A C 1
ATOM 3465 O O . GLN A 1 444 ? -6.221 -13.968 -23.399 1.00 82.56 444 GLN A O 1
ATOM 3470 N N . LYS A 1 445 ? -4.278 -12.924 -22.933 1.00 87.56 445 LYS A N 1
ATOM 3471 C CA . LYS A 1 445 ? -3.666 -14.027 -22.188 1.00 87.56 445 LYS A CA 1
ATOM 3472 C C . LYS A 1 445 ? -4.095 -13.938 -20.726 1.00 87.56 445 LYS A C 1
ATOM 3474 O O . LYS A 1 445 ? -3.656 -13.050 -19.996 1.00 87.56 445 LYS A O 1
ATOM 3479 N N . ILE A 1 446 ? -4.929 -14.875 -20.293 1.00 87.56 446 ILE A N 1
ATOM 3480 C CA . ILE A 1 446 ? -5.354 -14.984 -18.899 1.00 87.56 446 ILE A CA 1
ATOM 3481 C C . ILE A 1 446 ? -4.342 -15.857 -18.163 1.00 87.56 446 ILE A C 1
ATOM 3483 O O . ILE A 1 446 ? -4.052 -16.972 -18.591 1.00 87.56 446 ILE A O 1
ATOM 3487 N N . VAL A 1 447 ? -3.782 -15.340 -17.068 1.00 91.38 447 VAL A N 1
ATOM 3488 C CA . VAL A 1 447 ? -2.781 -16.042 -16.255 1.00 91.38 447 VAL A CA 1
ATOM 3489 C C . VAL A 1 447 ? -3.341 -16.231 -14.843 1.00 91.38 447 VAL A C 1
ATOM 3491 O O . VAL A 1 447 ? -3.475 -15.234 -14.128 1.00 91.38 447 VAL A O 1
ATOM 3494 N N . PRO A 1 448 ? -3.676 -17.470 -14.435 1.00 94.06 448 PRO A N 1
ATOM 3495 C CA . PRO A 1 448 ? -4.091 -17.761 -13.067 1.00 94.06 448 PRO A CA 1
ATOM 3496 C C . PRO A 1 448 ? -3.009 -17.394 -12.051 1.00 94.06 448 PRO A C 1
ATOM 3498 O O . PRO A 1 448 ? -1.818 -17.357 -12.378 1.00 94.06 448 PRO A O 1
ATOM 3501 N N . ARG A 1 449 ? -3.406 -17.155 -10.802 1.00 93.69 449 ARG A N 1
ATOM 3502 C CA . ARG A 1 449 ? -2.480 -16.865 -9.704 1.00 93.69 449 ARG A CA 1
ATOM 3503 C C . ARG A 1 449 ? -2.782 -17.739 -8.495 1.00 93.69 449 ARG A C 1
ATOM 3505 O O . ARG A 1 449 ? -3.937 -17.935 -8.149 1.00 93.69 449 ARG A O 1
ATOM 3512 N N . LEU A 1 450 ? -1.732 -18.233 -7.853 1.00 96.56 450 LEU A N 1
ATOM 3513 C CA . LEU A 1 450 ? -1.788 -18.881 -6.552 1.00 96.56 450 LEU A CA 1
ATOM 3514 C C . LEU A 1 450 ? -1.261 -17.914 -5.493 1.00 96.56 450 LEU A C 1
ATOM 3516 O O . LEU A 1 450 ? -0.194 -17.326 -5.668 1.00 96.56 450 LEU A O 1
ATOM 3520 N N . GLU A 1 451 ? -1.996 -17.757 -4.404 1.00 97.00 451 GLU A N 1
ATOM 3521 C CA . GLU A 1 451 ? -1.603 -16.942 -3.260 1.00 97.00 451 GLU A CA 1
ATOM 3522 C C . GLU A 1 451 ? -1.677 -17.801 -1.999 1.00 97.00 451 GLU A C 1
ATOM 3524 O O . GLU A 1 451 ? -2.662 -18.496 -1.773 1.00 97.00 451 GLU A O 1
ATOM 3529 N N . GLY A 1 452 ? -0.619 -17.793 -1.198 1.00 97.50 452 GLY A N 1
ATOM 3530 C CA . GLY A 1 452 ? -0.568 -18.441 0.106 1.00 97.50 452 GLY A CA 1
ATOM 3531 C C . GLY A 1 452 ? -0.304 -17.398 1.179 1.00 97.50 452 GLY A C 1
ATOM 3532 O O . GLY A 1 452 ? 0.562 -16.547 0.993 1.00 97.50 452 GLY A O 1
ATOM 3533 N N . ALA A 1 453 ? -1.023 -17.455 2.292 1.00 97.75 453 ALA A N 1
ATOM 3534 C CA . ALA A 1 453 ? -0.808 -16.583 3.436 1.00 97.75 453 ALA A CA 1
ATOM 3535 C C . ALA A 1 453 ? -0.850 -17.387 4.736 1.00 97.75 453 ALA A C 1
ATOM 3537 O O . ALA A 1 453 ? -1.683 -18.274 4.895 1.00 97.75 453 ALA A O 1
ATOM 3538 N N . ILE A 1 454 ? 0.050 -17.068 5.657 1.00 97.75 454 ILE A N 1
ATOM 3539 C CA . ILE A 1 454 ? 0.051 -17.567 7.029 1.00 97.75 454 ILE A CA 1
ATOM 3540 C C . ILE A 1 454 ? 0.081 -16.348 7.940 1.00 97.75 454 ILE A C 1
ATOM 3542 O O . ILE A 1 454 ? 0.884 -15.439 7.737 1.00 97.75 454 ILE A O 1
ATOM 3546 N N . GLU A 1 455 ? -0.801 -16.334 8.925 1.00 97.56 455 GLU A N 1
ATOM 3547 C CA . GLU A 1 455 ? -0.974 -15.251 9.880 1.00 97.56 455 GLU A CA 1
ATOM 3548 C C . GLU A 1 455 ? -1.063 -15.832 11.286 1.00 97.56 455 GLU A C 1
ATOM 3550 O O . GLU A 1 455 ? -1.836 -16.756 11.522 1.00 97.56 455 GLU A O 1
ATOM 3555 N N . TYR A 1 456 ? -0.285 -15.296 12.216 1.00 97.69 456 TYR A N 1
ATOM 3556 C CA . TYR A 1 456 ? -0.374 -15.622 13.632 1.00 97.69 456 TYR A CA 1
ATOM 3557 C C . TYR A 1 456 ? -0.720 -14.364 14.417 1.00 97.69 456 TYR A C 1
ATOM 3559 O O . TYR A 1 456 ? -0.027 -13.356 14.279 1.00 97.69 456 TYR A O 1
ATOM 3567 N N . VAL A 1 457 ? -1.764 -14.436 15.240 1.00 97.00 457 VAL A N 1
ATOM 3568 C CA . VAL A 1 457 ? -2.228 -13.342 16.097 1.00 97.00 457 VAL A CA 1
ATOM 3569 C C . VAL A 1 457 ? -2.092 -13.769 17.558 1.00 97.00 457 VAL A C 1
ATOM 3571 O O . VAL A 1 457 ? -2.709 -14.751 17.967 1.00 97.00 457 VAL A O 1
ATOM 3574 N N . ASP A 1 458 ? -1.292 -13.033 18.328 1.00 97.06 458 ASP A N 1
ATOM 3575 C CA . ASP A 1 458 ? -1.173 -13.130 19.787 1.00 97.06 458 ASP A CA 1
ATOM 3576 C C . ASP A 1 458 ? -1.961 -11.980 20.418 1.00 97.06 458 ASP A C 1
ATOM 3578 O O . ASP A 1 458 ? -1.652 -10.814 20.171 1.00 97.06 458 ASP A O 1
ATOM 3582 N N . VAL A 1 459 ? -2.993 -12.303 21.196 1.00 95.50 459 VAL A N 1
ATOM 3583 C CA . VAL A 1 459 ? -3.855 -11.331 21.877 1.00 95.50 459 VAL A CA 1
ATOM 3584 C C . VAL A 1 459 ? -3.645 -11.479 23.378 1.00 95.50 459 VAL A C 1
ATOM 3586 O O . VAL A 1 459 ? -3.944 -12.517 23.961 1.00 95.50 459 VAL A O 1
ATOM 3589 N N . GLN A 1 460 ? -3.154 -10.422 24.017 1.00 95.12 460 GLN A N 1
ATOM 3590 C CA . GLN A 1 460 ? -2.898 -10.370 25.453 1.00 95.12 460 GLN A CA 1
ATOM 3591 C C . GLN A 1 460 ? -3.888 -9.416 26.128 1.00 95.12 460 GLN A C 1
ATOM 3593 O O . GLN A 1 460 ? -4.137 -8.316 25.628 1.00 95.12 460 GLN A O 1
ATOM 3598 N N . GLY A 1 461 ? -4.431 -9.825 27.277 1.00 88.88 461 GLY A N 1
ATOM 3599 C CA . GLY A 1 461 ? -5.366 -9.010 28.068 1.00 88.88 461 GLY A CA 1
ATOM 3600 C C . GLY A 1 461 ? -6.835 -9.089 27.630 1.00 88.88 461 GLY A C 1
ATOM 3601 O O . GLY A 1 461 ? -7.652 -8.305 28.097 1.00 88.88 461 GLY A O 1
ATOM 3602 N N . ASP A 1 462 ? -7.203 -10.017 26.739 1.00 87.56 462 ASP A N 1
ATOM 3603 C CA . ASP A 1 462 ? -8.605 -10.268 26.386 1.00 87.56 462 ASP A CA 1
ATOM 3604 C C . ASP A 1 462 ? -8.945 -11.753 26.577 1.00 87.56 462 ASP A C 1
ATOM 3606 O O . ASP A 1 462 ? -8.588 -12.565 25.726 1.00 87.56 462 ASP A O 1
ATOM 3610 N N . PRO A 1 463 ? -9.640 -12.142 27.661 1.00 83.31 463 PRO A N 1
ATOM 3611 C CA . PRO A 1 463 ? -9.961 -13.544 27.921 1.00 83.31 463 PRO A CA 1
ATOM 3612 C C . PRO A 1 463 ? -10.954 -14.132 26.909 1.00 83.31 463 PRO A C 1
ATOM 3614 O O . PRO A 1 463 ? -11.090 -15.353 26.829 1.00 83.31 463 PRO A O 1
ATOM 3617 N N . LYS A 1 464 ? -11.668 -13.289 26.146 1.00 85.69 464 LYS A N 1
ATOM 3618 C CA . LYS A 1 464 ? -12.627 -13.740 25.128 1.00 85.69 464 LYS A CA 1
ATOM 3619 C C . LYS A 1 464 ? -11.950 -14.053 23.798 1.00 85.69 464 LYS A C 1
ATOM 3621 O O . LYS A 1 464 ? -12.505 -14.812 23.008 1.00 85.69 464 LYS A O 1
ATOM 3626 N N . ARG A 1 465 ? -10.772 -13.482 23.538 1.00 87.88 465 ARG A N 1
ATOM 3627 C CA . ARG A 1 465 ? -10.006 -13.708 22.308 1.00 87.88 465 ARG A CA 1
ATOM 3628 C C . ARG A 1 465 ? -8.859 -14.664 22.596 1.00 87.88 465 ARG A C 1
ATOM 3630 O O . ARG A 1 465 ? -8.227 -14.614 23.642 1.00 87.88 465 ARG A O 1
ATOM 3637 N N . GLN A 1 466 ? -8.591 -15.557 21.656 1.00 89.62 466 GLN A N 1
ATOM 3638 C CA . GLN A 1 466 ? -7.531 -16.550 21.792 1.00 89.62 466 GLN A CA 1
ATOM 3639 C C . GLN A 1 466 ? -6.468 -16.332 20.722 1.00 89.62 466 GLN A C 1
ATOM 3641 O O . GLN A 1 466 ? -6.777 -15.930 19.599 1.00 89.62 466 GLN A O 1
ATOM 3646 N N . ASN A 1 467 ? -5.219 -16.656 21.062 1.00 94.19 467 ASN A N 1
ATOM 3647 C CA . ASN A 1 467 ? -4.139 -16.716 20.083 1.00 94.19 467 ASN A CA 1
ATOM 3648 C C . ASN A 1 467 ? -4.501 -17.696 18.980 1.00 94.19 467 ASN A C 1
ATOM 3650 O O . ASN A 1 467 ? -4.921 -18.817 19.293 1.00 94.19 467 ASN A O 1
ATOM 3654 N N . ARG A 1 468 ? -4.304 -17.279 17.729 1.00 94.06 468 ARG A N 1
ATOM 3655 C CA . ARG A 1 468 ? -4.709 -18.051 16.555 1.00 94.06 468 ARG A CA 1
ATOM 3656 C C . ARG A 1 468 ? -3.667 -18.026 15.446 1.00 94.06 468 ARG A C 1
ATOM 3658 O O . ARG A 1 468 ? -3.049 -16.996 15.181 1.00 94.06 468 ARG A O 1
ATOM 3665 N N . LEU A 1 469 ? -3.538 -19.151 14.760 1.00 95.56 469 LEU A N 1
ATOM 3666 C CA . LEU A 1 469 ? -2.818 -19.343 13.513 1.00 95.56 469 LEU A CA 1
ATOM 3667 C C . LEU A 1 469 ? -3.829 -19.574 12.386 1.00 95.56 469 LEU A C 1
ATOM 3669 O O . LEU A 1 469 ? -4.601 -20.530 12.408 1.00 95.56 469 LEU A O 1
ATOM 3673 N N . VAL A 1 470 ? -3.787 -18.722 11.367 1.00 94.88 470 VAL A N 1
ATOM 3674 C CA . VAL A 1 470 ? -4.639 -18.800 10.180 1.00 94.88 470 VAL A CA 1
ATOM 3675 C C . VAL A 1 470 ? -3.765 -19.025 8.952 1.00 94.88 470 VAL A C 1
ATOM 3677 O O . VAL A 1 470 ? -2.877 -18.232 8.649 1.00 94.88 470 VAL A O 1
ATOM 3680 N N . ALA A 1 471 ? -4.040 -20.090 8.207 1.00 96.31 471 ALA A N 1
ATOM 3681 C CA . ALA A 1 471 ? -3.427 -20.376 6.919 1.00 96.31 471 ALA A CA 1
ATOM 3682 C C . ALA A 1 471 ? -4.474 -20.264 5.806 1.00 96.31 471 ALA A C 1
ATOM 3684 O O . ALA A 1 471 ? -5.587 -20.774 5.918 1.00 96.31 471 ALA A O 1
ATOM 3685 N N . ARG A 1 472 ? -4.119 -19.593 4.713 1.00 96.62 472 ARG A N 1
ATOM 3686 C CA . ARG A 1 472 ? -4.991 -19.347 3.562 1.00 96.62 472 ARG A CA 1
ATOM 3687 C C . ARG A 1 472 ? -4.268 -19.708 2.277 1.00 96.62 472 ARG A C 1
ATOM 3689 O O . ARG A 1 472 ? -3.116 -19.328 2.086 1.00 96.62 472 ARG A O 1
ATOM 3696 N N . VAL A 1 473 ? -4.956 -20.407 1.383 1.00 97.38 473 VAL A N 1
ATOM 3697 C CA . VAL A 1 473 ? -4.489 -20.681 0.022 1.00 97.38 473 VAL A CA 1
ATOM 3698 C C . VAL A 1 473 ? -5.590 -20.294 -0.950 1.00 97.38 473 VAL A C 1
ATOM 3700 O O . VAL A 1 473 ? -6.682 -20.853 -0.907 1.00 97.38 473 VAL A O 1
ATOM 3703 N N . SER A 1 474 ? -5.295 -19.350 -1.835 1.00 96.00 474 SER A N 1
ATOM 3704 C CA . SER A 1 474 ? -6.220 -18.812 -2.826 1.00 96.00 474 SER A CA 1
ATOM 3705 C C . SER A 1 474 ? -5.732 -19.109 -4.239 1.00 96.00 474 SER A C 1
ATOM 3707 O O . SER A 1 474 ? -4.612 -18.762 -4.607 1.00 96.00 474 SER A O 1
ATOM 3709 N N . TYR A 1 475 ? -6.591 -19.703 -5.058 1.00 96.50 475 TYR A N 1
ATOM 3710 C CA . TYR A 1 475 ? -6.429 -19.793 -6.502 1.00 96.50 475 TYR A CA 1
ATOM 3711 C C . TYR A 1 475 ? -7.303 -18.727 -7.163 1.00 96.50 475 TYR A C 1
ATOM 3713 O O . TYR A 1 475 ? -8.528 -18.767 -7.075 1.00 96.50 475 TYR A O 1
ATOM 3721 N N . LEU A 1 476 ? -6.672 -17.748 -7.800 1.00 94.75 476 LEU A N 1
ATOM 3722 C CA . LEU A 1 476 ? -7.324 -16.625 -8.457 1.00 94.75 476 LEU A CA 1
ATOM 3723 C C . LEU A 1 476 ? -7.345 -16.856 -9.964 1.00 94.75 476 LEU A C 1
ATOM 3725 O O . LEU A 1 476 ? -6.296 -16.881 -10.618 1.00 94.75 476 LEU A O 1
ATOM 3729 N N . LEU A 1 477 ? -8.545 -16.967 -10.523 1.00 93.88 477 LEU A N 1
ATOM 3730 C CA . LEU A 1 477 ? -8.753 -17.073 -11.960 1.00 93.88 477 LEU A CA 1
ATOM 3731 C C . LEU A 1 477 ? -9.236 -15.720 -12.509 1.00 93.88 477 LEU A C 1
ATOM 3733 O O . LEU A 1 477 ? -10.368 -15.325 -12.219 1.00 93.88 477 LEU A O 1
ATOM 3737 N N . PRO A 1 478 ? -8.422 -14.984 -13.289 1.00 89.50 478 PRO A N 1
ATOM 3738 C CA . PRO A 1 478 ? -8.876 -13.739 -13.891 1.00 89.50 478 PRO A CA 1
ATOM 3739 C C . PRO A 1 478 ? -9.992 -14.026 -14.900 1.00 89.50 478 PRO A C 1
ATOM 3741 O O . PRO A 1 478 ? -9.877 -14.911 -15.747 1.00 89.50 478 PRO A O 1
ATOM 3744 N N . GLY A 1 479 ? -11.077 -13.272 -14.802 1.00 86.94 479 GLY A N 1
ATOM 3745 C CA . GLY A 1 479 ? -12.192 -13.277 -15.736 1.00 86.94 479 GLY A CA 1
ATOM 3746 C C . GLY A 1 479 ? -12.156 -12.078 -16.694 1.00 86.94 479 GLY A C 1
ATOM 3747 O O . GLY A 1 479 ? -11.250 -11.243 -16.632 1.00 86.94 479 GLY A O 1
ATOM 3748 N N . PRO A 1 480 ? -13.139 -11.982 -17.604 1.00 84.31 480 PRO A N 1
ATOM 3749 C CA . PRO A 1 480 ? -13.300 -10.826 -18.480 1.00 84.31 480 PRO A CA 1
ATOM 3750 C C . PRO A 1 480 ? -13.576 -9.547 -17.677 1.00 84.31 480 PRO A C 1
ATOM 3752 O O . PRO A 1 480 ? -14.050 -9.597 -16.543 1.00 84.31 480 PRO A O 1
ATOM 3755 N N . GLU A 1 481 ? -13.256 -8.399 -18.278 1.00 83.88 481 GLU A N 1
ATOM 3756 C CA . GLU A 1 481 ? -13.633 -7.061 -17.785 1.00 83.88 481 GLU A CA 1
ATOM 3757 C C . GLU A 1 481 ? -13.100 -6.680 -16.391 1.00 83.88 481 GLU A C 1
ATOM 3759 O O . GLU A 1 481 ? -13.483 -5.660 -15.832 1.00 83.88 481 GLU A O 1
ATOM 3764 N N . GLY A 1 482 ? -12.121 -7.420 -15.863 1.00 80.25 482 GLY A N 1
ATOM 3765 C CA . GLY A 1 482 ? -11.589 -7.189 -14.515 1.00 80.25 482 GLY A CA 1
ATOM 3766 C C . GLY A 1 482 ? -12.292 -8.000 -13.426 1.00 80.25 482 GLY A C 1
ATOM 3767 O O . GLY A 1 482 ? -12.013 -7.794 -12.245 1.00 80.25 482 GLY A O 1
ATOM 3768 N N . MET A 1 483 ? -13.154 -8.950 -13.801 1.00 86.94 483 MET A N 1
ATOM 3769 C CA . MET A 1 483 ? -13.616 -9.993 -12.890 1.00 86.94 483 MET A CA 1
ATOM 3770 C C . MET A 1 483 ? -12.441 -10.875 -12.451 1.00 86.94 483 MET A C 1
ATOM 3772 O O . MET A 1 483 ? -11.489 -11.088 -13.197 1.00 86.94 483 MET A O 1
ATOM 3776 N N . THR A 1 484 ? -12.496 -11.415 -11.243 1.00 89.69 484 THR A N 1
ATOM 3777 C CA . THR A 1 484 ? -11.596 -12.453 -10.737 1.00 89.69 484 THR A CA 1
ATOM 3778 C C . THR A 1 484 ? -12.424 -13.445 -9.930 1.00 89.69 484 THR A C 1
ATOM 3780 O O . THR A 1 484 ? -13.236 -13.047 -9.098 1.00 89.69 484 THR A O 1
ATOM 3783 N N . LEU A 1 485 ? -12.232 -14.737 -10.176 1.00 91.94 485 LEU A N 1
ATOM 3784 C CA . LEU A 1 485 ? -12.878 -15.821 -9.440 1.00 91.94 485 LEU A CA 1
ATOM 3785 C C . LEU A 1 485 ? -11.875 -16.396 -8.431 1.00 91.94 485 LEU A C 1
ATOM 3787 O O . LEU A 1 485 ? -11.003 -17.175 -8.830 1.00 91.94 485 LEU A O 1
ATOM 3791 N N . PRO A 1 486 ? -11.925 -15.975 -7.155 1.00 92.94 486 PRO A N 1
ATOM 3792 C CA . PRO A 1 486 ? -11.145 -16.590 -6.094 1.00 92.94 486 PRO A CA 1
ATOM 3793 C C . PRO A 1 486 ? -11.768 -17.909 -5.624 1.00 92.94 486 PRO A C 1
ATOM 3795 O O . PRO A 1 486 ? -12.935 -17.969 -5.233 1.00 92.94 486 PRO A O 1
ATOM 3798 N N . PHE A 1 487 ? -10.948 -18.952 -5.585 1.00 94.19 487 PHE A N 1
ATOM 3799 C CA . PHE A 1 487 ? -11.194 -20.150 -4.795 1.00 94.19 487 PHE A CA 1
ATOM 3800 C C . PHE A 1 487 ? -10.219 -20.159 -3.620 1.00 94.19 487 PHE A C 1
ATOM 3802 O O . PHE A 1 487 ? -9.014 -20.277 -3.836 1.00 94.19 487 PHE A O 1
ATOM 3809 N N . THR A 1 488 ? -10.721 -20.025 -2.394 1.00 93.12 488 THR A N 1
ATOM 3810 C CA . THR A 1 488 ? -9.888 -19.892 -1.195 1.00 93.12 488 THR A CA 1
ATOM 3811 C C . THR A 1 488 ? -10.188 -21.003 -0.204 1.00 93.12 488 THR A C 1
ATOM 3813 O O . THR A 1 488 ? -11.331 -21.196 0.206 1.00 93.12 488 THR A O 1
ATOM 3816 N N . VAL A 1 489 ? -9.143 -21.702 0.223 1.00 93.56 489 VAL A N 1
ATOM 3817 C CA . VAL A 1 489 ? -9.186 -22.621 1.359 1.00 93.56 489 VAL A CA 1
ATOM 3818 C C . VAL A 1 489 ? -8.537 -21.929 2.546 1.00 93.56 489 VAL A C 1
ATOM 3820 O O . VAL A 1 489 ? -7.405 -21.452 2.447 1.00 93.56 489 VAL A O 1
ATOM 3823 N N . THR A 1 490 ? -9.259 -21.886 3.658 1.00 92.25 490 THR A N 1
ATOM 3824 C CA . THR A 1 490 ? -8.814 -21.294 4.915 1.00 92.25 490 THR A CA 1
ATOM 3825 C C . THR A 1 490 ? -8.814 -22.367 5.989 1.00 92.25 490 THR A C 1
ATOM 3827 O O . THR A 1 490 ? -9.805 -23.064 6.199 1.00 92.25 490 THR A O 1
ATOM 3830 N N . TRP A 1 491 ? -7.704 -22.475 6.697 1.00 94.06 491 TRP A N 1
ATOM 3831 C CA . TRP A 1 491 ? -7.586 -23.262 7.910 1.00 94.06 491 TRP A CA 1
ATOM 3832 C C . TRP A 1 491 ? -7.230 -22.322 9.057 1.00 94.06 491 TRP A C 1
ATOM 3834 O O . TRP A 1 491 ? -6.365 -21.461 8.901 1.00 94.06 491 TRP A O 1
ATOM 3844 N N . ALA A 1 492 ? -7.898 -22.477 10.191 1.00 92.44 492 ALA A N 1
ATOM 3845 C CA . ALA A 1 492 ? -7.572 -21.786 11.424 1.00 92.44 492 ALA A CA 1
ATOM 3846 C C . ALA A 1 492 ? -7.510 -22.803 12.559 1.00 92.44 492 ALA A C 1
ATOM 3848 O O . ALA A 1 492 ? -8.385 -23.666 12.680 1.00 92.44 492 ALA A O 1
ATOM 3849 N N . ASP A 1 493 ? -6.482 -22.692 13.393 1.00 92.06 493 ASP A N 1
ATOM 3850 C CA . ASP A 1 493 ? -6.364 -23.526 14.584 1.00 92.06 493 ASP A CA 1
ATOM 3851 C C . ASP A 1 493 ? -7.405 -23.170 15.646 1.00 92.06 493 ASP A C 1
ATOM 3853 O O . ASP A 1 493 ? -7.624 -23.986 16.514 1.00 92.06 493 ASP A O 1
ATOM 3857 N N . LYS A 1 494 ? -8.042 -21.993 15.605 1.00 88.25 494 LYS A N 1
ATOM 3858 C CA . LYS A 1 494 ? -9.121 -21.588 16.519 1.00 88.25 494 LYS A CA 1
ATOM 3859 C C . LYS A 1 494 ? -10.093 -20.635 15.840 1.00 88.25 494 LYS A C 1
ATOM 3861 O O . LYS A 1 494 ? -9.730 -19.894 14.922 1.00 88.25 494 LYS A O 1
ATOM 3866 N N . SER A 1 495 ? -11.333 -20.629 16.314 1.00 84.56 495 SER A N 1
ATOM 3867 C CA . SER A 1 495 ? -12.345 -19.667 15.879 1.00 84.56 495 SER A CA 1
ATOM 3868 C C . SER A 1 495 ? -12.142 -18.291 16.551 1.00 84.56 495 SER A C 1
ATOM 3870 O O . SER A 1 495 ? -11.629 -18.204 17.663 1.00 84.56 495 SER A O 1
ATOM 3872 N N . GLU A 1 496 ? -12.535 -17.201 15.878 1.00 73.00 496 GLU A N 1
ATOM 3873 C CA . GLU A 1 496 ? -12.414 -15.838 16.430 1.00 73.00 496 GLU A CA 1
ATOM 3874 C C . GLU A 1 496 ? -13.504 -15.487 17.449 1.00 73.00 496 GLU A C 1
ATOM 3876 O O . GLU A 1 496 ? -13.233 -14.773 18.410 1.00 73.00 496 GLU A O 1
ATOM 3881 N N . PHE A 1 497 ? -14.733 -15.963 17.216 1.00 62.34 497 PHE A N 1
ATOM 3882 C CA . PHE A 1 497 ? -15.939 -15.502 17.921 1.00 62.34 497 PHE A CA 1
ATOM 3883 C C . PHE A 1 497 ? -16.855 -16.634 18.409 1.00 62.34 497 PHE A C 1
ATOM 3885 O O . PHE A 1 497 ? -17.790 -16.383 19.164 1.00 62.34 497 PHE A O 1
ATOM 3892 N N . LEU A 1 498 ? -16.619 -17.876 17.982 1.00 56.16 498 LEU A N 1
ATOM 3893 C CA . LEU A 1 498 ? -17.352 -19.055 18.442 1.00 56.16 498 LEU A CA 1
ATOM 3894 C C . LEU A 1 498 ? -16.493 -19.778 19.489 1.00 56.16 498 LEU A C 1
ATOM 3896 O O . LEU A 1 498 ? -15.381 -20.216 19.189 1.00 56.16 498 LEU A O 1
ATOM 3900 N N . GLY A 1 499 ? -16.985 -19.876 20.725 1.00 61.25 499 GLY A N 1
ATOM 3901 C CA . GLY A 1 499 ? -16.319 -20.650 21.779 1.00 61.25 499 GLY A CA 1
ATOM 3902 C C . GLY A 1 499 ? -16.128 -22.133 21.413 1.00 61.25 499 GLY A C 1
ATOM 3903 O O . GLY A 1 499 ? -16.715 -22.609 20.442 1.00 61.25 499 GLY A O 1
ATOM 3904 N N . GLU A 1 500 ? -15.292 -22.828 22.199 1.00 64.00 500 GLU A N 1
ATOM 3905 C CA . GLU A 1 500 ? -14.963 -24.278 22.200 1.00 64.00 500 GLU A CA 1
ATOM 3906 C C . GLU A 1 500 ? -14.709 -24.981 20.845 1.00 64.00 500 GLU A C 1
ATOM 3908 O O . GLU A 1 500 ? -14.535 -26.197 20.804 1.00 64.00 500 GLU A O 1
ATOM 3913 N N . GLN A 1 501 ? -14.644 -24.271 19.716 1.00 68.00 501 GLN A N 1
ATOM 3914 C CA . GLN A 1 501 ? -14.214 -24.870 18.455 1.00 68.00 501 GLN A CA 1
ATOM 3915 C C . GLN A 1 501 ? -12.690 -24.894 18.374 1.00 68.00 501 GLN A C 1
ATOM 3917 O O . GLN A 1 501 ? -12.051 -23.895 18.040 1.00 68.00 501 GLN A O 1
ATOM 3922 N N . ASP A 1 502 ? -12.144 -26.082 18.635 1.00 71.69 502 ASP A N 1
ATOM 3923 C CA . ASP A 1 502 ? -10.708 -26.360 18.631 1.00 71.69 502 ASP A CA 1
ATOM 3924 C C . ASP A 1 502 ? -10.040 -26.211 17.267 1.00 71.69 502 ASP A C 1
ATOM 3926 O O . ASP A 1 502 ? -8.824 -26.138 17.253 1.00 71.69 502 ASP A O 1
ATOM 3930 N N . GLN A 1 503 ? -10.773 -26.258 16.144 1.00 78.19 503 GLN A N 1
ATOM 3931 C CA . GLN A 1 503 ? -10.258 -26.046 14.780 1.00 78.19 503 GLN A CA 1
ATOM 3932 C C . GLN A 1 503 ? -11.391 -25.618 13.840 1.00 78.19 503 GLN A C 1
ATOM 3934 O O . GLN A 1 503 ? -12.516 -26.111 13.947 1.00 78.19 503 GLN A O 1
ATOM 3939 N N . VAL A 1 504 ? -11.085 -24.762 12.860 1.00 78.25 504 VAL A N 1
ATOM 3940 C CA . VAL A 1 504 ? -12.019 -24.384 11.789 1.00 78.25 504 VAL A CA 1
ATOM 3941 C C . VAL A 1 504 ? -11.362 -24.603 10.430 1.00 78.25 504 VAL A C 1
ATOM 3943 O O . VAL A 1 504 ? -10.320 -24.029 10.115 1.00 78.25 504 VAL A O 1
ATOM 3946 N N . PHE A 1 505 ? -12.001 -25.414 9.591 1.00 84.12 505 PHE A N 1
ATOM 3947 C CA . PHE A 1 505 ? -11.635 -25.582 8.189 1.00 84.12 505 PHE A CA 1
ATOM 3948 C C . PHE A 1 505 ? -12.774 -25.069 7.309 1.00 84.12 505 PHE A C 1
ATOM 3950 O O . PHE A 1 505 ? -13.898 -25.563 7.388 1.00 84.12 505 PHE A O 1
ATOM 3957 N N . GLY A 1 506 ? -12.482 -24.070 6.478 1.00 75.81 506 GLY A N 1
ATOM 3958 C CA . GLY A 1 506 ? -13.441 -23.437 5.581 1.00 75.81 506 GLY A CA 1
ATOM 3959 C C . GLY A 1 506 ? -12.947 -23.447 4.139 1.00 75.81 506 GLY A C 1
ATOM 3960 O O . GLY A 1 506 ? -11.781 -23.173 3.860 1.00 75.81 506 GLY A O 1
ATOM 3961 N N . ALA A 1 507 ? -13.846 -23.734 3.202 1.00 74.00 507 ALA A N 1
ATOM 3962 C CA . ALA A 1 507 ? -13.612 -23.530 1.778 1.00 74.00 507 ALA A CA 1
ATOM 3963 C C . ALA A 1 507 ? -14.617 -22.501 1.264 1.00 74.00 507 ALA A C 1
ATOM 3965 O O . ALA A 1 507 ? -15.825 -22.651 1.450 1.00 74.00 507 ALA A O 1
ATOM 3966 N N . HIS A 1 508 ? -14.113 -21.455 0.618 1.00 81.38 508 HIS A N 1
ATOM 3967 C CA . HIS A 1 508 ? -14.913 -20.357 0.102 1.00 81.38 508 HIS A CA 1
ATOM 3968 C C . HIS A 1 508 ? -14.712 -20.243 -1.407 1.00 81.38 508 HIS A C 1
ATOM 3970 O O . HIS A 1 508 ? -13.587 -20.174 -1.905 1.00 81.38 508 HIS A O 1
ATOM 3976 N N . LEU A 1 509 ? -15.825 -20.193 -2.134 1.00 70.25 509 LEU A N 1
ATOM 3977 C CA . LEU A 1 509 ? -15.856 -19.819 -3.541 1.00 70.25 509 LEU A CA 1
ATOM 3978 C C . LEU A 1 509 ? -16.477 -18.427 -3.634 1.00 70.25 509 LEU A C 1
ATOM 3980 O O . LEU A 1 509 ? -17.608 -18.227 -3.195 1.00 70.25 509 LEU A O 1
ATOM 3984 N N . GLY A 1 510 ? -15.726 -17.473 -4.178 1.00 71.25 510 GLY A N 1
ATOM 3985 C CA . GLY A 1 510 ? -16.170 -16.093 -4.323 1.00 71.25 510 GLY A CA 1
ATOM 3986 C C . GLY A 1 510 ? -16.135 -15.621 -5.770 1.00 71.25 510 GLY A C 1
ATOM 3987 O O . GLY A 1 510 ? -15.477 -16.206 -6.629 1.00 71.25 510 GLY A O 1
ATOM 3988 N N . ILE A 1 511 ? -16.823 -14.512 -6.027 1.00 69.44 511 ILE A N 1
ATOM 3989 C CA . ILE A 1 511 ? -16.703 -13.734 -7.260 1.00 69.44 511 ILE A CA 1
ATOM 3990 C C . ILE A 1 511 ? -16.308 -12.325 -6.836 1.00 69.44 511 ILE A C 1
ATOM 3992 O O . ILE A 1 511 ? -17.029 -11.683 -6.078 1.00 69.44 511 ILE A O 1
ATOM 3996 N N . SER A 1 512 ? -15.156 -11.848 -7.302 1.00 74.69 512 SER A N 1
ATOM 3997 C CA . SER A 1 512 ? -14.740 -10.459 -7.124 1.00 74.69 512 SER A CA 1
ATOM 3998 C C . SER A 1 512 ? -14.818 -9.754 -8.471 1.00 74.69 512 SER A C 1
ATOM 4000 O O . SER A 1 512 ? -14.260 -10.226 -9.462 1.00 74.69 512 SER A O 1
ATOM 4002 N N . TYR A 1 513 ? -15.523 -8.630 -8.530 1.00 69.31 513 TYR A N 1
ATOM 4003 C CA . TYR A 1 513 ? -15.631 -7.824 -9.738 1.00 69.31 513 TYR A CA 1
ATOM 4004 C C . TYR A 1 513 ? -15.092 -6.427 -9.461 1.00 69.31 513 TYR A C 1
ATOM 4006 O O . TYR A 1 513 ? -15.617 -5.713 -8.608 1.00 69.31 513 TYR A O 1
ATOM 4014 N N . LYS A 1 514 ? -14.038 -6.024 -10.180 1.00 69.38 514 LYS A N 1
ATOM 4015 C CA . LYS A 1 514 ? -13.563 -4.643 -10.129 1.00 69.38 514 LYS A CA 1
ATOM 4016 C C . LYS A 1 514 ? -14.321 -3.839 -11.178 1.00 69.38 514 LYS A C 1
ATOM 4018 O O . LYS A 1 514 ? -13.988 -3.912 -12.358 1.00 69.38 514 LYS A O 1
ATOM 4023 N N . ILE A 1 515 ? -15.312 -3.058 -10.743 1.00 62.34 515 ILE A N 1
ATOM 4024 C CA . ILE A 1 515 ? -15.970 -2.081 -11.613 1.00 62.34 515 ILE A CA 1
ATOM 4025 C C . ILE A 1 515 ? -14.888 -1.094 -12.050 1.00 62.34 515 ILE A C 1
ATOM 4027 O O . ILE A 1 515 ? -14.360 -0.327 -11.242 1.00 62.34 515 ILE A O 1
ATOM 4031 N N . LYS A 1 516 ? -14.499 -1.142 -13.326 1.00 59.25 516 LYS A N 1
ATOM 4032 C CA . LYS A 1 516 ? -13.685 -0.076 -13.900 1.00 59.25 516 LYS A CA 1
ATOM 4033 C C . LYS A 1 516 ? -14.573 1.158 -13.906 1.00 59.25 516 LYS A C 1
ATOM 4035 O O . LYS A 1 516 ? -15.512 1.213 -14.693 1.00 59.25 516 LYS A O 1
ATOM 4040 N N . SER A 1 517 ? -14.299 2.109 -13.012 1.00 51.44 517 SER A N 1
ATOM 4041 C CA . SER A 1 517 ? -14.843 3.457 -13.149 1.00 51.44 517 SER A CA 1
ATOM 4042 C C . SER A 1 517 ? -14.464 3.916 -14.551 1.00 51.44 517 SER A C 1
ATOM 4044 O O . SER A 1 517 ? -13.274 4.019 -14.870 1.00 51.44 517 SER A O 1
ATOM 4046 N N . GLY A 1 518 ? -15.457 4.005 -15.439 1.00 47.06 518 GLY A N 1
ATOM 4047 C CA . GLY A 1 518 ? -15.230 4.425 -16.809 1.00 47.06 518 GLY A CA 1
ATOM 4048 C C . GLY A 1 518 ? -14.552 5.779 -16.737 1.00 47.06 518 GLY A C 1
ATOM 4049 O O . GLY A 1 518 ? -15.086 6.690 -16.111 1.00 47.06 518 GLY A O 1
ATOM 4050 N N . SER A 1 519 ? -13.359 5.906 -17.323 1.00 47.19 519 SER A N 1
ATOM 4051 C CA . SER A 1 519 ? -12.743 7.211 -17.532 1.00 47.19 519 SER A CA 1
ATOM 4052 C C . SER A 1 519 ? -13.799 8.064 -18.221 1.00 47.19 519 SER A C 1
ATOM 4054 O O . SER A 1 519 ? -14.147 7.748 -19.361 1.00 47.19 519 SER A O 1
ATOM 4056 N N . GLY A 1 520 ? -14.366 9.031 -17.500 1.00 40.50 520 GLY A N 1
ATOM 4057 C CA . GLY A 1 520 ? -15.534 9.812 -17.888 1.00 40.50 520 GLY A CA 1
ATOM 4058 C C . GLY A 1 520 ? -15.273 10.681 -19.111 1.00 40.50 520 GLY A C 1
ATOM 4059 O O . GLY A 1 520 ? -15.267 11.901 -19.026 1.00 40.50 520 GLY A O 1
ATOM 4060 N N . LYS A 1 521 ? -15.077 10.056 -20.269 1.00 39.62 521 LYS A N 1
ATOM 4061 C CA . LYS A 1 521 ? -15.414 10.652 -21.547 1.00 39.62 521 LYS A CA 1
ATOM 4062 C C . LYS A 1 521 ? -16.909 10.438 -21.706 1.00 39.62 521 LYS A C 1
ATOM 4064 O O . LYS A 1 521 ? -17.352 9.445 -22.276 1.00 39.62 521 LYS A O 1
ATOM 4069 N N . ILE A 1 522 ? -17.661 11.341 -21.087 1.00 37.12 522 ILE A N 1
ATOM 4070 C CA . ILE A 1 522 ? -19.035 11.608 -21.497 1.00 37.12 522 ILE A CA 1
ATOM 4071 C C . ILE A 1 522 ? -18.932 12.030 -22.978 1.00 37.12 522 ILE A C 1
ATOM 4073 O O . ILE A 1 522 ? -18.096 12.893 -23.265 1.00 37.12 522 ILE A O 1
ATOM 4077 N N . PRO A 1 523 ? -19.633 11.360 -23.911 1.00 42.91 523 PRO A N 1
ATOM 4078 C CA . PRO A 1 523 ? -19.636 11.743 -25.321 1.00 42.91 523 PRO A CA 1
ATOM 4079 C C . PRO A 1 523 ? -20.176 13.157 -25.547 1.00 42.91 523 PRO A C 1
ATOM 4081 O O . PRO A 1 523 ? -21.036 13.599 -24.749 1.00 42.91 523 PRO A O 1
#

Radius of gyration: 33.38 Å; chains: 1; bounding box: 89×67×98 Å

Sequence (523 aa):
MKLMAKTKNLISILGICLCSVAGAQTSDFTPKDGETLKEFTDRLESTGKAKAKANATEKSLNQKLEKIATQPSTPTATGGFGSRIEGSLTDFLPLFDFAIDAIDTADDQKSVTVSFSPVKVGPFGEIDFTAKISEPQPFESLLNEIPEAARAAQKEAISKDLGDYSDILWSATYGLQWKVHTHWSDTPRLLFGRNPNLYESLIHELMSEVMAETVWPLMSEEVGRILGRCEAEIGERTGEGDLDNLEATKVRALLEGNSVCSWEDYKQALAERQNQLAAVNAKLEDQQIDQLTAMIDNQPQLTLTASMRDFDDLAGQDETSAMLKFEIGTRNFNTVLREYRRMTKRKASGVPNAPAPSTMAALEVVGKRPYEKKDKLTLALVWRQRDDYSITYEFTEKATDPASGEEVEFPRSVSLDLEKRNEWCGMAMWSRSLPSQSFKRGDQKIVPRLEGAIEYVDVQGDPKRQNRLVARVSYLLPGPEGMTLPFTVTWADKSEFLGEQDQVFGAHLGISYKIKSGSGKIP

Secondary structure (DSSP, 8-state):
-TTTTTGGGTHHHHTTS--------S-TTSPPTT--HHHHHHHHHHHHTTSHHHHHHHHHHHHHHHHHHH------TTS-HHHHHHHHHHHHGGGTTTTEEEEEE-TTSSEEEEEEPPEE-TTSEEEEEEEEEE-----HHHHHHS-HHHHHHHHHHHHHHS-TTSEEEEEEEEEE--PPPSSTTTS-S------GGGGHHHHHHHHHHHIIIIIHHHHHHHHHHHHHHHHHHHHHHHS---GGG--HHHHHHHHHH---S-HHHHHHHHHHHHHHHHHHHHHHHHTTGGGHHHHHHTS-EEEEEEEEEEE-TTT---EEEEEEEEEEESSSHHHHHHHHHHHHHHHHTT-TTPPP--HHHHHHHHHTSSS-TT-EEEEEEEEEEE--EEEEEEEEEEEE-TTT--EEEEEEEEEEEE--EEEEEEEEEEEEE-GGG-EEETTEEE--EEEEEEEEEEEES-TTS--EEEEEEEEEEE-GGGEEEEEEEEEESS-SSSTT---EEEEEE--EE----------

Foldseek 3Di:
DVVVVVPVVVVVVPPPPDDDDDDDDDPQQDDDVPDDPVNNVVSCVVPPPPPPPPVVVVVVLVVLLVCLVPDDLDQPPPDDLLVNVVSVCVNVCNVCVQFWDDWDQDPVNFKIKTKTDWDDDPQWKTKTKIKMQGQFFFAVVLLVLDPPQCSVVVRVVLSVVQDSRQKMKIKIKIKTAHAADLDLVPGDLATEALDVNSCVNVLVQLVVVLCVPQVVVLVVVVVCVVVVVVLVVCCVVVVDNDPVPDDPVVVVCVVVPDPPADVVNVVVVVVSVVVSVVRSVVVCVVLVVVLQSLQSVQGWMWMKMWMWIHHDLRRFFIKTKIKTKIKHAPHHVSQLSVQLVVLVVCVVVVPPPRDDRDSSVSNVVSVPDPFDSPKMKMKMKMKMKTAWHKDKDWDWDWDQDPVPRDTDTDIDIGIDTAHIKMKIKIKIKTKGWAQVPWDDDDPDTWIKMKMKMWMWMDIPRDPQAHTKIKIKIWIWTADPPQKIWIWMWMWMCDDGHDPPPRIDTDTDTDIDHDPDPPPPPPD

pLDDT: mean 80.49, std 18.98, range [24.89, 98.69]